Protein AF-0000000084352024 (afdb_homodimer)

InterPro domains:
  IPR000644 CBS domain [PF00571] (4-57)
  IPR000644 CBS domain [PS51371] (7-67)
  IPR045865 ACT-like domain [SSF55021] (137-200)
  IPR046342 CBS domain superfamily [G3DSA:3.10.580.10] (1-139)
  IPR046342 CBS domain superfamily [SSF54631] (1-126)

Secondary structure (DSSP, 8-state):
-BGGGG-EEGGGS--B-TT-BHHHHHHHHHHHT-SEEEEEETTEEEEEEEHHHHHHHHHHH-S-HHHHHHH-BHHHH-B-TT-EEETTSBTTHHHHHHTT-SEEEEE-GGGBEEEEEEHHHHHHHHHHHTTTTS--EEEEEEEES-TTHHHHHHHHHHHTT--EEEEEEE--SSSSEEEEEEEE---TTHHHHHHHHHHTTEEEEEEEE-/-BGGGG-EEGGGS--B-TT-BHHHHHHHHHHHT-SEEEEEETTEEEEEEEHHHHHHHHHHH-S-HHHHHHH-BHHHH-B-TT-EEETTSBTTHHHHHHTT-SEEEEE-GGGBEEEEEEHHHHHHHHHHHTTTTS--EEEEEEEES-TTHHHHHHHHHHHTT--EEEEEEE--SSSSEEEEEEEE---TTHHHHHHHHHHTTEEEEEEEE-

Foldseek 3Di:
DFPLVQFDWPVNFDEAEQAAFQLVVLVVCVVVVHFKHFYDDPQATQAIDGPVQLVVCVVVVPDDPVCRRGVDGCNNRGDHSVQEDERGDHPCVCVVVCVPDFKGFYADPPRRTTGIGGVVSVVVVVCQQQLVVDWFKKWKKKAFPDPCPVVLLVVLCVVQVWAWSHKDWDDDPPDRIIMIITTTHDDPCVVVSQVSCVVSRMGIDDMDGD/DFPLVQFDWPVNFDEAEQAAFQLVVLVVCVVVVHFKHFYDDPQATQAIDGPVQLVVVVVVVPDDPVCRRGVDGCNNRGDHSVQEDERGDHPCVNVVVCVPDFKGFYADPPRRTTGIGGPVSVVVVVCQQLLVVDWFKKWKKKAFPDPCPVVLLVVLCVVQVWAWSHKDWDDDPPDRIIMIITTTHDDPCVVVSQVSCVVSRMGIDDMDGD

Structure (mmCIF, N/CA/C/O backbone):
data_AF-0000000084352024-model_v1
#
loop_
_entity.id
_entity.type
_entity.pdbx_description
1 polymer 'CBS domain-containing protein'
#
loop_
_atom_site.group_PDB
_atom_site.id
_atom_site.type_symbol
_atom_site.label_atom_id
_atom_site.label_alt_id
_atom_site.label_comp_id
_atom_site.label_asym_id
_atom_site.label_entity_id
_atom_site.label_seq_id
_atom_site.pdbx_PDB_ins_code
_atom_site.Cartn_x
_atom_site.Cartn_y
_atom_site.Cartn_z
_atom_site.occupancy
_atom_site.B_iso_or_equiv
_atom_site.auth_seq_id
_atom_site.auth_comp_id
_atom_site.auth_asym_id
_atom_site.auth_atom_id
_atom_site.pdbx_PDB_model_num
ATOM 1 N N . MET A 1 1 ? 11.094 11.766 5.191 1 63.12 1 MET A N 1
ATOM 2 C CA . MET A 1 1 ? 11.523 10.398 5.488 1 63.12 1 MET A CA 1
ATOM 3 C C . MET A 1 1 ? 12.164 9.758 4.266 1 63.12 1 MET A C 1
ATOM 5 O O . MET A 1 1 ? 11.805 10.07 3.129 1 63.12 1 MET A O 1
ATOM 9 N N . PHE A 1 2 ? 13.344 9.18 4.609 1 72.75 2 PHE A N 1
ATOM 10 C CA . PHE A 1 2 ? 14.109 8.539 3.543 1 72.75 2 PHE A CA 1
ATOM 11 C C . PHE A 1 2 ? 13.82 7.043 3.492 1 72.75 2 PHE A C 1
ATOM 13 O O . PHE A 1 2 ? 13.32 6.469 4.465 1 72.75 2 PHE A O 1
ATOM 20 N N . VAL A 1 3 ? 13.953 6.469 2.342 1 80 3 VAL A N 1
ATOM 21 C CA . VAL A 1 3 ? 13.852 5.027 2.139 1 80 3 VAL A CA 1
ATOM 22 C C . VAL A 1 3 ? 14.672 4.293 3.199 1 80 3 VAL A C 1
ATOM 24 O O . VAL A 1 3 ? 14.258 3.242 3.695 1 80 3 VAL A O 1
ATOM 27 N N . LYS A 1 4 ? 15.664 4.957 3.588 1 80.81 4 LYS A N 1
ATOM 28 C CA . LYS A 1 4 ? 16.594 4.363 4.547 1 80.81 4 LYS A CA 1
ATOM 29 C C . LYS A 1 4 ? 15.906 4.125 5.891 1 80.81 4 LYS A C 1
ATOM 31 O O . LYS A 1 4 ? 16.281 3.203 6.625 1 80.81 4 LYS A O 1
ATOM 36 N N . SER A 1 5 ? 14.906 4.879 6.191 1 79.19 5 SER A N 1
ATOM 37 C CA . SER A 1 5 ? 14.242 4.793 7.488 1 79.19 5 SER A CA 1
ATOM 38 C C . SER A 1 5 ? 13.438 3.502 7.613 1 79.19 5 SER A C 1
ATOM 40 O O . SER A 1 5 ? 13.156 3.045 8.719 1 79.19 5 SER A O 1
ATOM 42 N N . ILE A 1 6 ? 13.117 2.842 6.516 1 85.12 6 ILE A N 1
ATOM 43 C CA . ILE A 1 6 ? 12.328 1.614 6.559 1 85.12 6 ILE A CA 1
ATOM 44 C C . ILE A 1 6 ? 13.094 0.49 5.863 1 85.12 6 ILE A C 1
ATOM 46 O O . ILE A 1 6 ? 12.508 -0.532 5.496 1 85.12 6 ILE A O 1
ATOM 50 N N . LEU A 1 7 ? 14.344 0.692 5.699 1 91.56 7 LEU A N 1
ATOM 51 C CA . LEU A 1 7 ? 15.203 -0.259 5 1 91.56 7 LEU A CA 1
ATOM 52 C C . LEU A 1 7 ? 15.453 -1.496 5.855 1 91.56 7 LEU A C 1
ATOM 54 O O . LEU A 1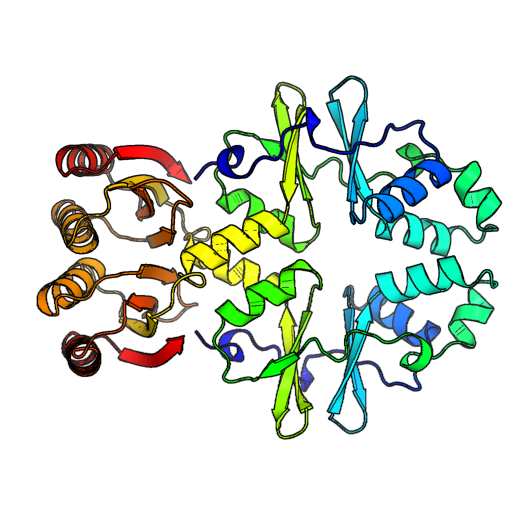 7 ? 15.844 -1.382 7.016 1 91.56 7 LEU A O 1
ATOM 58 N N . LYS A 1 8 ? 15.141 -2.641 5.316 1 95.44 8 LYS A N 1
ATOM 59 C CA . LYS A 1 8 ? 15.672 -3.9 5.832 1 95.44 8 LYS A CA 1
ATOM 60 C C . LYS A 1 8 ? 17.031 -4.219 5.219 1 95.44 8 LYS A C 1
ATOM 62 O O . LYS A 1 8 ? 17.125 -4.539 4.031 1 95.44 8 LYS A O 1
ATOM 67 N N . PRO A 1 9 ? 18 -4.172 6 1 96.69 9 PRO A N 1
ATOM 68 C CA . PRO A 1 9 ? 19.344 -4.293 5.438 1 96.69 9 PRO A CA 1
ATOM 69 C C . PRO A 1 9 ? 19.594 -5.66 4.809 1 96.69 9 PRO A C 1
ATOM 71 O O . PRO A 1 9 ? 18.922 -6.637 5.152 1 96.69 9 PRO A O 1
ATOM 74 N N . SER A 1 10 ? 20.578 -5.703 3.973 1 96.75 10 SER A N 1
ATOM 75 C CA . SER A 1 10 ? 20.875 -6.879 3.162 1 96.75 10 SER A CA 1
ATOM 76 C C . SER A 1 10 ? 21.125 -8.102 4.035 1 96.75 10 SER A C 1
ATOM 78 O O . SER A 1 10 ? 20.703 -9.211 3.695 1 96.75 10 SER A O 1
ATOM 80 N N . TYR A 1 11 ? 21.75 -7.953 5.172 1 95.5 11 TYR A N 1
ATOM 81 C CA . TYR A 1 11 ? 22.125 -9.094 6 1 95.5 11 TYR A CA 1
ATOM 82 C C . TYR A 1 11 ? 20.906 -9.703 6.676 1 95.5 11 TYR A C 1
ATOM 84 O O . TYR A 1 11 ? 20.984 -10.805 7.223 1 95.5 11 TYR A O 1
ATOM 92 N N . GLN A 1 12 ? 19.734 -9.031 6.602 1 95.81 12 GLN A N 1
ATOM 93 C CA . GLN A 1 12 ? 18.5 -9.547 7.172 1 95.81 12 GLN A CA 1
ATOM 94 C C . GLN A 1 12 ? 17.578 -10.094 6.078 1 95.81 12 GLN A C 1
ATOM 96 O O . GLN A 1 12 ? 16.453 -10.508 6.359 1 95.81 12 GLN A O 1
ATOM 101 N N . CYS A 1 13 ? 18.094 -10.047 4.906 1 97.44 13 CYS A N 1
ATOM 102 C CA . CYS A 1 13 ? 17.266 -10.469 3.783 1 97.44 13 CYS A CA 1
ATOM 103 C C . CYS A 1 13 ? 17.609 -11.891 3.359 1 97.44 13 CYS A C 1
ATOM 105 O O . CYS A 1 13 ? 18.766 -12.297 3.402 1 97.44 13 CYS A O 1
ATOM 107 N N . ILE A 1 14 ? 16.609 -12.602 3.016 1 97.19 14 ILE A N 1
ATOM 108 C CA . ILE A 1 14 ? 16.812 -13.859 2.303 1 97.19 14 ILE A CA 1
ATOM 109 C C . ILE A 1 14 ? 16.938 -13.586 0.804 1 97.19 14 ILE A C 1
ATOM 111 O O . ILE A 1 14 ? 16.062 -12.945 0.212 1 97.19 14 ILE A O 1
ATOM 115 N N . ILE A 1 15 ? 18.016 -14.047 0.222 1 98 15 ILE A N 1
ATOM 116 C CA . ILE A 1 15 ? 18.25 -13.75 -1.187 1 98 15 ILE A CA 1
ATOM 117 C C . ILE A 1 15 ? 18.359 -15.047 -1.978 1 98 15 ILE A C 1
ATOM 119 O O . ILE A 1 15 ? 18.625 -16.109 -1.407 1 98 15 ILE A O 1
ATOM 123 N N . ALA A 1 16 ? 18.125 -15.016 -3.277 1 98.19 16 ALA A N 1
ATOM 124 C CA . ALA A 1 16 ? 18.375 -16.109 -4.211 1 98.19 16 ALA A CA 1
ATOM 125 C C . ALA A 1 16 ? 19.562 -15.797 -5.121 1 98.19 16 ALA A C 1
ATOM 127 O O . ALA A 1 16 ? 19.891 -14.633 -5.34 1 98.19 16 ALA A O 1
ATOM 128 N N . LYS A 1 17 ? 20.219 -16.875 -5.602 1 98.12 17 LYS A N 1
ATOM 129 C CA . LYS A 1 17 ? 21.234 -16.766 -6.645 1 98.12 17 LYS A CA 1
ATOM 130 C C . LYS A 1 17 ? 20.703 -17.266 -7.984 1 98.12 17 LYS A C 1
ATOM 132 O O . LYS A 1 17 ? 19.797 -18.094 -8.023 1 98.12 17 LYS A O 1
ATOM 137 N N . GLU A 1 18 ? 21.281 -16.734 -9.008 1 97.25 18 GLU A N 1
ATOM 138 C CA . GLU A 1 18 ? 20.828 -17.109 -10.344 1 97.25 18 GLU A CA 1
ATOM 139 C C . GLU A 1 18 ? 20.938 -18.609 -10.57 1 97.25 18 GLU A C 1
ATOM 141 O O . GLU A 1 18 ? 20.109 -19.188 -11.289 1 97.25 18 GLU A O 1
ATOM 146 N N . LYS A 1 19 ? 21.828 -19.25 -9.93 1 97.5 19 LYS A N 1
ATOM 147 C CA . LYS A 1 19 ? 22.109 -20.672 -10.188 1 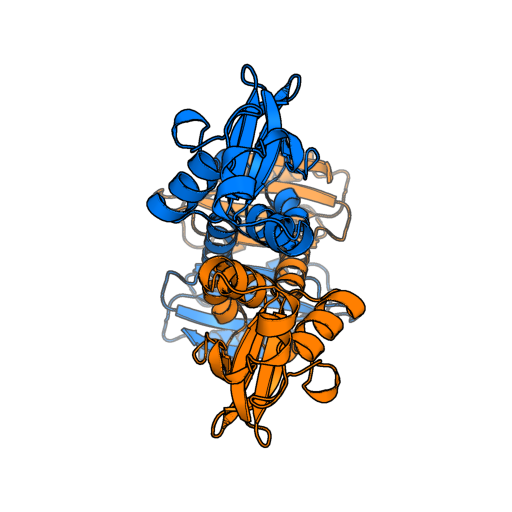97.5 19 LYS A CA 1
ATOM 148 C C . LYS A 1 19 ? 21.328 -21.562 -9.234 1 97.5 19 LYS A C 1
ATOM 150 O O . LYS A 1 19 ? 21.375 -22.797 -9.344 1 97.5 19 LYS A O 1
ATOM 155 N N . ASP A 1 20 ? 20.609 -20.969 -8.312 1 97.88 20 ASP A N 1
ATOM 156 C CA . ASP A 1 20 ? 19.75 -21.766 -7.438 1 97.88 20 ASP A CA 1
ATOM 157 C C . ASP A 1 20 ? 18.641 -22.453 -8.234 1 97.88 20 ASP A C 1
ATOM 159 O O . ASP A 1 20 ? 18.141 -21.891 -9.211 1 97.88 20 ASP A O 1
ATOM 163 N N . THR A 1 21 ? 18.25 -23.641 -7.797 1 98 21 THR A N 1
ATOM 164 C CA . THR A 1 21 ? 17.109 -24.312 -8.406 1 98 21 THR A CA 1
ATOM 165 C C . THR A 1 21 ? 15.789 -23.75 -7.879 1 98 21 THR A C 1
ATOM 167 O O . THR A 1 21 ? 15.75 -23.188 -6.781 1 98 21 THR A O 1
ATOM 170 N N . LEU A 1 22 ? 14.742 -23.938 -8.648 1 98.06 22 LEU A N 1
ATOM 171 C CA . LEU A 1 22 ? 13.43 -23.5 -8.188 1 98.06 22 LEU A CA 1
ATOM 172 C C . LEU A 1 22 ? 12.953 -24.344 -7.016 1 98.06 22 LEU A C 1
ATOM 174 O O . LEU A 1 22 ? 12.211 -23.875 -6.156 1 98.06 22 LEU A O 1
ATOM 178 N N . LYS A 1 23 ? 13.469 -25.562 -6.961 1 97.56 23 LYS A N 1
ATOM 179 C CA . LYS A 1 23 ? 13.133 -26.438 -5.836 1 97.56 23 LYS A CA 1
ATOM 180 C C . LYS A 1 23 ? 13.625 -25.844 -4.52 1 97.56 23 LYS A C 1
ATOM 182 O O . LYS A 1 23 ? 12.859 -25.719 -3.564 1 97.56 23 LYS A O 1
ATOM 187 N N . ALA A 1 24 ? 14.852 -25.484 -4.539 1 97.44 24 ALA A N 1
ATOM 188 C CA . ALA A 1 24 ? 15.422 -24.875 -3.336 1 97.44 24 ALA A CA 1
ATOM 189 C C . ALA A 1 24 ? 14.758 -23.547 -3.014 1 97.44 24 ALA A C 1
ATOM 191 O O . ALA A 1 24 ? 14.492 -23.25 -1.849 1 97.44 24 ALA A O 1
ATOM 192 N N . THR A 1 25 ? 14.484 -22.812 -3.998 1 97.88 25 THR A N 1
ATOM 193 C CA . THR A 1 25 ? 13.961 -21.453 -3.854 1 97.88 25 THR A CA 1
ATOM 194 C C . THR A 1 25 ? 12.531 -21.484 -3.309 1 97.88 25 THR A C 1
ATOM 196 O O . THR A 1 25 ? 12.211 -20.781 -2.355 1 97.88 25 THR A O 1
ATOM 199 N N . ILE A 1 26 ? 11.688 -22.312 -3.836 1 96.88 26 ILE A N 1
ATOM 200 C CA . ILE A 1 26 ? 10.297 -22.375 -3.398 1 96.88 26 ILE A CA 1
ATOM 201 C C . ILE A 1 26 ? 10.234 -22.906 -1.967 1 96.88 26 ILE A C 1
ATOM 203 O O . ILE A 1 26 ? 9.383 -22.484 -1.181 1 96.88 26 ILE A O 1
ATOM 207 N N . ASN A 1 27 ? 11.102 -23.812 -1.643 1 96.75 27 ASN A N 1
ATOM 208 C CA . ASN A 1 27 ? 11.172 -24.328 -0.274 1 96.75 27 ASN A CA 1
ATOM 209 C C . ASN A 1 27 ? 11.531 -23.219 0.711 1 96.75 27 ASN A C 1
ATOM 211 O O . ASN A 1 27 ? 10.953 -23.125 1.798 1 96.75 27 ASN A O 1
ATOM 215 N N . GLN A 1 28 ? 12.383 -22.359 0.334 1 97.06 28 GLN A N 1
ATOM 216 C CA . GLN A 1 28 ? 12.781 -21.234 1.178 1 97.06 28 GLN A CA 1
ATOM 217 C C . GLN A 1 28 ? 11.633 -20.25 1.351 1 97.06 28 GLN A C 1
ATOM 219 O O . GLN A 1 28 ? 11.352 -19.797 2.465 1 97.06 28 GLN A O 1
ATOM 224 N N . LEU A 1 29 ? 10.984 -19.922 0.281 1 96.81 29 LEU A N 1
ATOM 225 C CA . LEU A 1 29 ? 9.875 -18.984 0.313 1 96.81 29 LEU A CA 1
ATOM 226 C C . LEU A 1 29 ? 8.75 -19.5 1.205 1 96.81 29 LEU A C 1
ATOM 228 O O . LEU A 1 29 ? 8.156 -18.734 1.976 1 96.81 29 LEU A O 1
ATOM 232 N N . GLU A 1 30 ? 8.516 -20.797 1.14 1 93.94 30 GLU A N 1
ATOM 233 C CA . GLU A 1 30 ? 7.453 -21.406 1.928 1 93.94 30 GLU A CA 1
ATOM 234 C C . GLU A 1 30 ? 7.848 -21.516 3.398 1 93.94 30 GLU A C 1
ATOM 236 O O . GLU A 1 30 ? 7.062 -21.156 4.281 1 93.94 30 GLU A O 1
ATOM 241 N N . THR A 1 31 ? 9.039 -21.938 3.666 1 95.69 31 THR A N 1
ATOM 242 C CA . THR A 1 31 ? 9.516 -22.141 5.031 1 95.69 31 THR A CA 1
ATOM 243 C C . THR A 1 31 ? 9.617 -20.812 5.777 1 95.69 31 THR A C 1
ATOM 245 O O . THR A 1 31 ? 9.258 -20.734 6.953 1 95.69 31 THR A O 1
ATOM 248 N N . LYS A 1 32 ? 10.07 -19.734 5.121 1 95.06 32 LYS A N 1
ATOM 249 C CA . LYS A 1 32 ? 10.266 -18.422 5.746 1 95.06 32 LYS A CA 1
ATOM 250 C C . LYS A 1 32 ? 8.992 -17.578 5.66 1 95.06 32 LYS A C 1
ATOM 252 O O . LYS A 1 32 ? 8.922 -16.5 6.234 1 95.06 32 LYS A O 1
ATOM 257 N N . ASP A 1 33 ? 8.031 -18.094 4.957 1 93.62 33 ASP A N 1
ATOM 258 C CA . ASP A 1 33 ? 6.73 -17.453 4.781 1 93.62 33 ASP A CA 1
ATOM 259 C C . ASP A 1 33 ? 6.879 -16.047 4.199 1 93.62 33 ASP A C 1
ATOM 261 O O . ASP A 1 33 ? 6.348 -15.086 4.75 1 93.62 33 ASP A O 1
ATOM 265 N N . ILE A 1 34 ? 7.652 -15.977 3.105 1 94.19 34 ILE A N 1
ATOM 266 C CA . ILE A 1 34 ? 7.781 -14.727 2.369 1 94.19 34 ILE A CA 1
ATOM 267 C C . ILE A 1 34 ? 7.266 -14.906 0.944 1 94.19 34 ILE A C 1
ATOM 269 O O . ILE A 1 34 ? 7.305 -16.016 0.4 1 94.19 34 ILE A O 1
ATOM 273 N N . GLU A 1 35 ? 6.828 -13.82 0.339 1 93.38 35 GLU A N 1
ATOM 274 C CA . GLU A 1 35 ? 6.199 -13.883 -0.977 1 93.38 35 GLU A CA 1
ATOM 275 C C . GLU A 1 35 ? 7.234 -13.758 -2.092 1 93.38 35 GLU A C 1
ATOM 277 O O . GLU A 1 35 ? 7.047 -14.305 -3.18 1 93.38 35 GLU A O 1
ATOM 282 N N . ALA A 1 36 ? 8.281 -13 -1.816 1 95.88 36 ALA A N 1
ATOM 283 C CA . ALA A 1 36 ? 9.289 -12.711 -2.836 1 95.88 36 ALA A CA 1
ATOM 284 C C . ALA A 1 36 ? 10.656 -12.477 -2.203 1 95.88 36 ALA A C 1
ATOM 286 O O . ALA A 1 36 ? 10.758 -12.203 -1.004 1 95.88 36 ALA A O 1
ATOM 287 N N . MET A 1 37 ? 11.672 -12.648 -3.027 1 97.56 37 MET A N 1
ATOM 288 C CA . MET A 1 37 ? 13.039 -12.375 -2.584 1 97.56 37 MET A CA 1
ATOM 289 C C . MET A 1 37 ? 13.883 -11.828 -3.73 1 97.56 37 MET A C 1
ATOM 291 O O . MET A 1 37 ? 13.602 -12.102 -4.898 1 97.56 37 MET A O 1
ATOM 295 N N . PRO A 1 38 ? 14.82 -10.961 -3.361 1 98.44 38 PRO A N 1
ATOM 296 C CA . PRO A 1 38 ? 15.711 -10.445 -4.402 1 98.44 38 PRO A CA 1
ATOM 297 C C . PRO A 1 38 ? 16.688 -11.5 -4.914 1 98.44 38 PRO A C 1
ATOM 299 O O . PRO A 1 38 ? 17.062 -12.414 -4.172 1 98.44 38 PRO A O 1
ATOM 302 N N . VAL A 1 39 ? 17.031 -11.383 -6.191 1 98.69 39 VAL A N 1
ATOM 303 C CA . VAL A 1 39 ? 18.109 -12.172 -6.785 1 98.69 39 VAL A CA 1
ATOM 304 C C . VAL A 1 39 ? 19.391 -11.352 -6.801 1 98.69 39 VAL A C 1
ATOM 306 O O . VAL A 1 39 ? 19.438 -10.266 -7.379 1 98.69 39 VAL A O 1
ATOM 309 N N . VAL A 1 40 ? 20.422 -11.852 -6.145 1 98.44 40 VAL A N 1
ATOM 310 C CA . VAL A 1 40 ? 21.672 -11.125 -5.977 1 98.44 40 VAL A CA 1
ATOM 311 C C . VAL A 1 40 ? 22.844 -12 -6.418 1 98.44 40 VAL A C 1
ATOM 313 O O . VAL A 1 40 ? 22.906 -13.18 -6.07 1 98.44 40 VAL A O 1
ATOM 316 N N . GLU A 1 41 ? 23.703 -11.438 -7.242 1 97 41 GLU A N 1
ATOM 317 C CA . GLU A 1 41 ? 24.922 -12.109 -7.691 1 97 41 GLU A CA 1
ATOM 318 C C . GLU A 1 41 ? 26.156 -11.25 -7.414 1 97 41 GLU A C 1
ATOM 320 O O . GLU A 1 41 ? 26.234 -10.109 -7.875 1 97 41 GLU A O 1
ATOM 325 N N . ASN A 1 42 ? 27.094 -11.789 -6.727 1 96.12 42 ASN A N 1
ATOM 326 C CA . ASN A 1 42 ? 28.328 -11.078 -6.395 1 96.12 42 ASN A CA 1
ATOM 327 C C . ASN A 1 42 ? 28.047 -9.719 -5.77 1 96.12 42 ASN A C 1
ATOM 329 O O . ASN A 1 42 ? 28.641 -8.719 -6.156 1 96.12 42 ASN A O 1
ATOM 333 N N . GLY A 1 43 ? 26.922 -9.633 -4.941 1 96.94 43 GLY A N 1
ATOM 334 C CA . GLY A 1 43 ? 26.594 -8.438 -4.184 1 96.94 43 GLY A CA 1
ATOM 335 C C . GLY A 1 43 ? 25.75 -7.449 -4.961 1 96.94 43 GLY A C 1
ATOM 336 O O . GLY A 1 43 ? 25.359 -6.406 -4.434 1 96.94 43 GLY A O 1
ATOM 337 N N . ASN A 1 44 ? 25.438 -7.836 -6.203 1 97.75 44 ASN A N 1
ATOM 338 C CA . ASN A 1 44 ? 24.672 -6.914 -7.047 1 97.75 44 ASN A CA 1
ATOM 339 C C . ASN A 1 44 ? 23.266 -7.418 -7.305 1 97.75 44 ASN A C 1
ATOM 341 O O . ASN A 1 44 ? 23.047 -8.617 -7.508 1 97.75 44 ASN A O 1
ATOM 345 N N . PHE A 1 45 ? 22.359 -6.508 -7.277 1 98.44 45 PHE A N 1
ATOM 346 C CA . PHE A 1 45 ? 20.969 -6.82 -7.547 1 98.44 45 PHE A CA 1
ATOM 347 C C . PHE A 1 45 ? 20.766 -7.203 -9.008 1 98.44 45 PHE A C 1
ATOM 349 O O . PHE A 1 45 ? 21.188 -6.477 -9.906 1 98.44 45 PHE A O 1
ATOM 356 N N . LYS A 1 46 ? 20.047 -8.328 -9.227 1 97.88 46 LYS A N 1
ATOM 357 C CA . LYS A 1 46 ? 19.859 -8.82 -10.586 1 97.88 46 LYS A CA 1
ATOM 358 C C . LYS A 1 46 ? 18.375 -8.891 -10.938 1 97.88 46 LYS A C 1
ATOM 360 O O . LYS A 1 46 ? 18.016 -9 -12.117 1 97.88 46 LYS A O 1
ATOM 365 N N . GLY A 1 47 ? 17.516 -8.883 -9.906 1 97.62 47 GLY A N 1
ATOM 366 C CA . GLY A 1 47 ? 16.078 -8.992 -10.133 1 97.62 47 GLY A CA 1
ATOM 367 C C . GLY A 1 47 ? 15.336 -9.555 -8.938 1 97.62 47 GLY A C 1
ATOM 368 O O . GLY A 1 47 ? 15.828 -9.492 -7.805 1 97.62 47 GLY A O 1
ATOM 369 N N . MET A 1 48 ? 14.109 -9.992 -9.211 1 97.75 48 MET A N 1
ATOM 370 C CA . MET A 1 48 ? 13.25 -10.539 -8.172 1 97.75 48 MET A CA 1
ATOM 371 C C . MET A 1 48 ? 12.719 -11.914 -8.578 1 97.75 48 MET A C 1
ATOM 373 O O . MET A 1 48 ? 12.664 -12.234 -9.766 1 97.75 48 MET A O 1
ATOM 377 N N . ILE A 1 49 ? 12.391 -12.68 -7.598 1 97.62 49 ILE A N 1
ATOM 378 C CA . ILE A 1 49 ? 11.648 -13.914 -7.809 1 97.62 49 ILE A CA 1
ATOM 379 C C . ILE A 1 49 ? 10.602 -14.086 -6.707 1 97.62 49 ILE A C 1
ATOM 381 O O . ILE A 1 49 ? 10.891 -13.859 -5.531 1 97.62 49 ILE A O 1
ATOM 385 N N . SER A 1 50 ? 9.391 -14.422 -7.078 1 95.69 50 SER A N 1
ATOM 386 C CA . SER A 1 50 ? 8.297 -14.586 -6.129 1 95.69 50 SER A CA 1
ATOM 387 C C . SER A 1 50 ? 7.664 -15.977 -6.25 1 95.69 50 SER A C 1
ATOM 389 O O . SER A 1 50 ? 7.934 -16.703 -7.207 1 95.69 50 SER A O 1
ATOM 391 N N . LYS A 1 51 ? 6.895 -16.328 -5.238 1 95.25 51 LYS A N 1
ATOM 392 C CA . LYS A 1 51 ? 6.102 -17.562 -5.332 1 95.25 51 LYS A CA 1
ATOM 393 C C . LYS A 1 51 ? 5.219 -17.547 -6.574 1 95.25 51 LYS A C 1
ATOM 395 O O . LYS A 1 51 ? 5.16 -18.531 -7.309 1 95.25 51 LYS A O 1
ATOM 400 N N . GLN A 1 52 ? 4.645 -16.453 -6.812 1 92.94 52 GLN A N 1
ATOM 401 C CA . GLN A 1 52 ? 3.773 -16.344 -7.977 1 92.94 52 GLN A CA 1
ATOM 402 C C . GLN A 1 52 ? 4.551 -16.578 -9.266 1 92.94 52 GLN A C 1
ATOM 404 O O . GLN A 1 52 ? 4.043 -17.234 -10.188 1 92.94 52 GLN A O 1
ATOM 409 N N . ASP A 1 53 ? 5.691 -16.016 -9.328 1 95 53 ASP A N 1
ATOM 410 C CA . ASP A 1 53 ? 6.531 -16.25 -10.5 1 95 53 ASP A CA 1
ATOM 411 C C . ASP A 1 53 ? 6.746 -17.734 -10.742 1 95 53 ASP A C 1
ATOM 413 O O . ASP A 1 53 ? 6.637 -18.203 -11.875 1 95 53 ASP A O 1
ATOM 417 N N . ILE A 1 54 ? 7.031 -18.438 -9.719 1 96.5 54 ILE A N 1
ATOM 418 C CA . ILE A 1 54 ? 7.34 -19.859 -9.805 1 96.5 54 ILE A CA 1
ATOM 419 C C . ILE A 1 54 ? 6.082 -20.641 -10.188 1 96.5 54 ILE A C 1
ATOM 421 O O . ILE A 1 54 ? 6.113 -21.453 -11.102 1 96.5 54 ILE A O 1
ATOM 425 N N . TYR A 1 55 ? 5.004 -20.328 -9.516 1 95.5 55 TYR A N 1
ATOM 426 C CA . TYR A 1 55 ? 3.748 -21 -9.812 1 95.5 55 TYR A CA 1
ATOM 427 C C . TYR A 1 55 ? 3.318 -20.75 -11.25 1 95.5 55 TYR A C 1
ATOM 429 O O . TYR A 1 55 ? 2.869 -21.672 -11.938 1 95.5 55 TYR A O 1
ATOM 437 N N . GLN A 1 56 ? 3.422 -19.578 -11.672 1 94.62 56 GLN A N 1
ATOM 438 C CA . GLN A 1 56 ? 3.033 -19.219 -13.031 1 94.62 56 GLN A CA 1
ATOM 439 C C . GLN A 1 56 ? 3.912 -19.938 -14.062 1 94.62 56 GLN A C 1
ATOM 441 O O . GLN A 1 56 ? 3.414 -20.438 -15.07 1 94.62 56 GLN A O 1
ATOM 446 N N . ALA A 1 57 ? 5.168 -19.906 -13.805 1 95.31 57 ALA A N 1
ATOM 447 C CA . ALA A 1 57 ? 6.086 -20.578 -14.711 1 95.31 57 ALA A CA 1
ATOM 448 C C . ALA A 1 57 ? 5.762 -22.078 -14.805 1 95.31 57 ALA A C 1
ATOM 450 O O . ALA A 1 57 ? 5.789 -22.656 -15.898 1 95.31 57 ALA A O 1
ATOM 451 N N . TYR A 1 58 ? 5.5 -22.672 -13.68 1 95.62 58 TYR A N 1
ATOM 452 C CA . TYR A 1 58 ? 5.098 -24.078 -13.672 1 95.62 58 TYR A CA 1
ATOM 453 C C . TYR A 1 58 ? 3.82 -24.281 -14.484 1 95.62 58 TYR A C 1
ATOM 455 O O . TYR A 1 58 ? 3.74 -25.188 -15.312 1 95.62 58 TYR A O 1
ATOM 463 N N . PHE A 1 59 ? 2.893 -23.422 -14.242 1 94.31 59 PHE A N 1
ATOM 464 C CA . PHE A 1 59 ? 1.603 -23.469 -14.922 1 94.31 59 PHE A CA 1
ATOM 465 C C . PHE A 1 59 ? 1.786 -23.438 -16.438 1 94.31 59 PHE A C 1
ATOM 467 O O . PHE A 1 59 ? 1.078 -24.125 -17.172 1 94.31 59 PHE A O 1
ATOM 474 N N . GLN A 1 60 ? 2.762 -22.719 -16.906 1 92.25 60 GLN A N 1
ATOM 475 C CA . GLN A 1 60 ? 2.984 -22.516 -18.328 1 92.25 60 GLN A CA 1
ATOM 476 C C . GLN A 1 60 ? 3.883 -23.609 -18.906 1 92.25 60 GLN A C 1
ATOM 478 O O . GLN A 1 60 ? 3.924 -23.797 -20.125 1 92.25 60 GLN A O 1
ATOM 483 N N . SER A 1 61 ? 4.641 -24.312 -18.141 1 91.31 61 SER A N 1
ATOM 484 C CA . SER A 1 61 ? 5.672 -25.234 -18.594 1 91.31 61 SER A CA 1
ATOM 485 C C . SER A 1 61 ? 5.059 -26.516 -19.156 1 91.31 61 SER A C 1
ATOM 487 O O . SER A 1 61 ? 5.559 -27.078 -20.141 1 91.31 61 SER A O 1
ATOM 489 N N . GLY A 1 62 ? 4.043 -27 -18.5 1 84.75 62 GLY A N 1
ATOM 490 C CA . GLY A 1 62 ? 3.451 -28.266 -18.891 1 84.75 62 GLY A CA 1
ATOM 491 C C . GLY A 1 62 ? 4.27 -29.469 -18.438 1 84.75 62 GLY A C 1
ATOM 492 O O . GLY A 1 62 ? 3.973 -30.594 -18.812 1 84.75 62 GLY A O 1
ATOM 493 N N . GLN A 1 63 ? 5.277 -29.266 -17.719 1 89.31 63 GLN A N 1
ATOM 494 C CA . GLN A 1 63 ? 6.152 -30.312 -17.219 1 89.31 63 GLN A CA 1
ATOM 495 C C . GLN A 1 63 ? 5.633 -30.875 -15.906 1 89.31 63 GLN A C 1
ATOM 497 O O . GLN A 1 63 ? 4.848 -30.234 -15.211 1 89.31 63 GLN A O 1
ATOM 502 N N . PRO A 1 64 ? 6.137 -32.188 -15.664 1 91.44 64 PRO A N 1
ATOM 503 C CA . PRO A 1 64 ? 5.898 -32.625 -14.297 1 91.44 64 PRO A CA 1
ATOM 504 C C . PRO A 1 64 ? 6.574 -31.75 -13.258 1 91.44 64 PRO A C 1
ATOM 506 O O . PRO A 1 64 ? 7.684 -31.25 -13.484 1 91.44 64 PRO A O 1
ATOM 509 N N . ARG A 1 65 ? 5.969 -31.578 -12.18 1 93.44 65 ARG A N 1
ATOM 510 C CA . ARG A 1 65 ? 6.348 -30.609 -11.148 1 93.44 65 ARG A CA 1
ATOM 511 C C . ARG A 1 65 ? 7.793 -30.828 -10.703 1 93.44 65 ARG A C 1
ATOM 513 O O . ARG A 1 65 ? 8.586 -29.891 -10.695 1 93.44 65 ARG A O 1
ATOM 520 N N . ASP A 1 66 ? 8.141 -32.062 -10.328 1 93.38 66 ASP A N 1
ATOM 521 C CA . ASP A 1 66 ? 9.469 -32.344 -9.789 1 93.38 66 ASP A CA 1
ATOM 522 C C . ASP A 1 66 ? 10.555 -32.094 -10.836 1 93.38 66 ASP A C 1
ATOM 524 O O . ASP A 1 66 ? 11.633 -31.594 -10.5 1 93.38 66 ASP A O 1
ATOM 528 N N . GLU A 1 67 ? 10.281 -32.469 -12.016 1 94.75 67 GLU A N 1
ATOM 529 C CA . GLU A 1 67 ? 11.227 -32.219 -13.094 1 94.75 67 GLU A CA 1
ATOM 530 C C . GLU A 1 67 ? 11.398 -30.719 -13.32 1 94.75 67 GLU A C 1
ATOM 532 O O . GLU A 1 67 ? 12.523 -30.234 -13.461 1 94.75 67 GLU A O 1
ATOM 537 N N . PHE A 1 68 ? 10.305 -30.016 -13.344 1 95.44 68 PHE A N 1
ATOM 538 C CA . PHE A 1 68 ? 10.328 -28.578 -13.539 1 95.44 68 PHE A CA 1
ATOM 539 C C . PHE A 1 68 ? 11.141 -27.891 -12.445 1 95.44 68 PHE A C 1
ATOM 541 O O . PHE A 1 68 ? 12.039 -27.094 -12.734 1 95.44 68 PHE A O 1
ATOM 548 N N . LEU A 1 69 ? 10.906 -28.266 -11.227 1 96.25 69 LEU A N 1
ATOM 549 C CA . LEU A 1 69 ? 11.531 -27.625 -10.07 1 96.25 69 LEU A CA 1
ATOM 550 C C . LEU A 1 69 ? 13.023 -27.922 -10.023 1 96.25 69 LEU A C 1
ATOM 552 O O . LEU A 1 69 ? 13.82 -27.062 -9.641 1 96.25 69 LEU A O 1
ATOM 556 N N . SER A 1 70 ? 13.406 -29.078 -10.414 1 95.88 70 SER A N 1
ATOM 557 C CA . SER A 1 70 ? 14.797 -29.5 -10.281 1 95.88 70 SER A CA 1
ATOM 558 C C . SER A 1 70 ? 15.625 -29.062 -11.484 1 95.88 70 SER A C 1
ATOM 560 O O . SER A 1 70 ? 16.828 -28.844 -11.367 1 95.88 70 SER A O 1
ATOM 562 N N . SER A 1 71 ? 14.984 -28.844 -12.586 1 96.25 71 SER A N 1
ATOM 563 C CA . SER A 1 71 ? 15.734 -28.578 -13.805 1 96.25 71 SER A CA 1
ATOM 564 C C . SER A 1 71 ? 15.758 -27.094 -14.125 1 96.25 71 SER A C 1
ATOM 566 O O . SER A 1 71 ? 16.547 -26.641 -14.961 1 96.25 71 SER A O 1
ATOM 568 N N . THR A 1 72 ? 14.891 -26.328 -13.586 1 97.5 72 THR A N 1
ATOM 569 C CA . THR A 1 72 ? 14.82 -24.891 -13.867 1 97.5 72 THR A CA 1
ATOM 570 C C . THR A 1 72 ? 15.57 -24.094 -12.805 1 97.5 72 THR A C 1
ATOM 572 O O . THR A 1 72 ? 15.461 -24.375 -11.609 1 97.5 72 THR A O 1
ATOM 575 N N . LEU A 1 73 ? 16.297 -23.094 -13.281 1 98 73 LEU A N 1
ATOM 576 C CA . LEU A 1 73 ? 17.062 -22.25 -12.375 1 98 73 LEU A CA 1
ATOM 577 C C . LEU A 1 73 ? 16.375 -20.906 -12.172 1 98 73 LEU A C 1
ATOM 579 O O . LEU A 1 73 ? 15.57 -20.484 -13 1 98 73 LEU A O 1
ATOM 583 N N . VAL A 1 74 ? 16.719 -20.234 -11.031 1 98.25 74 VAL A N 1
ATOM 584 C CA . VAL A 1 74 ? 16.188 -18.922 -10.703 1 98.25 74 VAL A CA 1
ATOM 585 C C . VAL A 1 74 ? 16.453 -17.953 -11.844 1 98.25 74 VAL A C 1
ATOM 587 O O . VAL A 1 74 ? 15.562 -17.203 -12.258 1 98.25 74 VAL A O 1
ATOM 590 N N . GLY A 1 75 ? 17.625 -17.984 -12.344 1 97 75 GLY A N 1
ATOM 591 C CA . GLY A 1 75 ? 18.016 -17.078 -13.406 1 97 75 GLY A CA 1
ATOM 592 C C . GLY A 1 75 ? 17.188 -17.234 -14.664 1 97 75 GLY A C 1
ATOM 593 O O . GLY A 1 75 ? 17.109 -16.328 -15.492 1 97 75 GLY A O 1
ATOM 594 N N . ASP A 1 76 ? 16.531 -18.391 -14.891 1 96.44 76 ASP A N 1
ATOM 595 C CA . ASP A 1 76 ? 15.727 -18.672 -16.078 1 96.44 76 ASP A CA 1
ATOM 596 C C . ASP A 1 76 ? 14.406 -17.906 -16.031 1 96.44 76 ASP A C 1
ATOM 598 O O . ASP A 1 76 ? 13.812 -17.641 -17.078 1 96.44 76 ASP A O 1
ATOM 602 N N . ILE A 1 77 ? 13.961 -17.562 -14.773 1 95.12 77 ILE A N 1
ATOM 603 C CA . ILE A 1 77 ? 12.609 -17 -14.75 1 95.12 77 ILE A CA 1
ATOM 604 C C . ILE A 1 77 ? 12.609 -15.688 -13.969 1 95.12 77 ILE A C 1
ATOM 606 O O . ILE A 1 77 ? 11.594 -14.992 -13.93 1 95.12 77 ILE A O 1
ATOM 610 N N . ALA A 1 78 ? 13.695 -15.422 -13.32 1 92.25 78 ALA A N 1
ATOM 611 C CA . ALA A 1 78 ? 13.766 -14.172 -12.57 1 92.25 78 ALA A CA 1
ATOM 612 C C . ALA A 1 78 ? 13.414 -12.984 -13.469 1 92.25 78 ALA A C 1
ATOM 614 O O . ALA A 1 78 ? 13.758 -12.961 -14.648 1 92.25 78 ALA A O 1
ATOM 615 N N . SER A 1 79 ? 12.695 -12.078 -12.812 1 89.44 79 SER A N 1
ATOM 616 C CA . SER A 1 79 ? 12.219 -10.906 -13.539 1 89.44 79 SER A CA 1
ATOM 617 C C . SER A 1 79 ? 12.344 -9.641 -12.695 1 89.44 79 SER A C 1
ATOM 619 O O . SER A 1 79 ? 13.016 -9.641 -11.656 1 89.44 79 SER A O 1
ATOM 621 N N . HIS A 1 80 ? 11.969 -8.516 -13.242 1 90.06 80 HIS A N 1
ATOM 622 C CA . HIS A 1 80 ? 11.828 -7.258 -12.516 1 90.06 80 HIS A CA 1
ATOM 623 C C . HIS A 1 80 ? 13.188 -6.695 -12.109 1 90.06 80 HIS A C 1
ATOM 625 O O . HIS A 1 80 ? 13.375 -6.289 -10.961 1 90.06 80 HIS A O 1
ATOM 631 N N . GLY A 1 81 ? 14.117 -6.816 -13.031 1 92.94 81 GLY A N 1
ATOM 632 C CA . GLY A 1 81 ? 15.422 -6.223 -12.789 1 92.94 81 GLY A CA 1
ATOM 633 C C . GLY A 1 81 ? 15.367 -4.719 -12.602 1 92.94 81 GLY A C 1
ATOM 634 O O . GLY A 1 81 ? 16.328 -4.109 -12.133 1 92.94 81 GLY A O 1
ATOM 635 N N . ASP A 1 82 ? 14.234 -4.129 -12.844 1 93.31 82 ASP A N 1
ATOM 636 C CA . ASP A 1 82 ? 14.062 -2.682 -12.75 1 93.31 82 ASP A CA 1
ATOM 637 C C . ASP A 1 82 ? 13.398 -2.289 -11.43 1 93.31 82 ASP A C 1
ATOM 639 O O . ASP A 1 82 ? 13.211 -1.102 -11.156 1 93.31 82 ASP A O 1
ATOM 643 N N . LEU A 1 83 ? 13.156 -3.248 -10.562 1 95.62 83 LEU A N 1
ATOM 644 C CA . LEU A 1 83 ? 12.484 -2.969 -9.305 1 95.62 83 LEU A CA 1
ATOM 645 C C . LEU A 1 83 ? 13.492 -2.654 -8.203 1 95.62 83 LEU A C 1
ATOM 647 O O . LEU A 1 83 ? 13.711 -3.473 -7.305 1 95.62 83 LEU A O 1
ATOM 651 N N . TYR A 1 84 ? 14.055 -1.445 -8.289 1 96.44 84 TYR A N 1
ATOM 652 C CA . TYR A 1 84 ? 14.977 -0.972 -7.266 1 96.44 84 TYR A CA 1
ATOM 653 C C . TYR A 1 84 ? 14.906 0.544 -7.125 1 96.44 84 TYR A C 1
ATOM 655 O O . TYR A 1 84 ? 14.359 1.229 -7.992 1 96.44 84 TYR A O 1
ATOM 663 N N . ILE A 1 85 ? 15.391 1.002 -6.023 1 95 85 ILE A N 1
ATOM 664 C CA . ILE A 1 85 ? 15.422 2.426 -5.711 1 95 85 ILE A CA 1
ATOM 665 C C . ILE A 1 85 ? 16.719 2.766 -4.977 1 95 85 ILE A C 1
ATOM 667 O O . ILE A 1 85 ? 17.297 1.913 -4.293 1 95 85 ILE A O 1
ATOM 671 N N . ASP A 1 86 ? 17.094 3.99 -5.188 1 93.62 86 ASP A N 1
ATOM 672 C CA . ASP A 1 86 ? 18.297 4.449 -4.492 1 93.62 86 ASP A CA 1
ATOM 673 C C . ASP A 1 86 ? 18.016 4.715 -3.018 1 93.62 86 ASP A C 1
ATOM 675 O O . ASP A 1 86 ? 16.922 5.18 -2.664 1 93.62 86 ASP A O 1
ATOM 679 N N . GLU A 1 87 ? 19.031 4.48 -2.158 1 88.75 87 GLU A N 1
ATOM 680 C CA . GLU A 1 87 ? 18.859 4.645 -0.719 1 88.75 87 GLU A CA 1
ATOM 681 C C . GLU A 1 87 ? 18.547 6.094 -0.362 1 88.75 87 GLU A C 1
ATOM 683 O O . GLU A 1 87 ? 17.953 6.371 0.683 1 88.75 87 GLU A O 1
ATOM 688 N N . GLN A 1 88 ? 18.844 7.043 -1.211 1 86.88 88 GLN A N 1
ATOM 689 C CA . GLN A 1 88 ? 18.688 8.461 -0.916 1 86.88 88 GLN A CA 1
ATOM 690 C C . GLN A 1 88 ? 17.359 8.984 -1.476 1 86.88 88 GLN A C 1
ATOM 692 O O . GLN A 1 88 ? 17.031 10.156 -1.288 1 86.88 88 GLN A O 1
ATOM 697 N N . ALA A 1 89 ? 16.688 8.094 -2.154 1 89.06 89 ALA A N 1
ATOM 698 C CA . ALA A 1 89 ? 15.398 8.516 -2.717 1 89.06 89 ALA A CA 1
ATOM 699 C C . ALA A 1 89 ? 14.406 8.852 -1.613 1 89.06 89 ALA A C 1
ATOM 701 O O . ALA A 1 89 ? 14.523 8.367 -0.486 1 89.06 89 ALA A O 1
ATOM 702 N N . VAL A 1 90 ? 13.484 9.766 -1.895 1 88.62 90 VAL A N 1
ATOM 703 C CA . VAL A 1 90 ? 12.414 10.078 -0.95 1 88.62 90 VAL A CA 1
ATOM 704 C C . VAL A 1 90 ? 11.469 8.891 -0.823 1 88.62 90 VAL A C 1
ATOM 706 O O . VAL A 1 90 ? 11.219 8.18 -1.801 1 88.62 9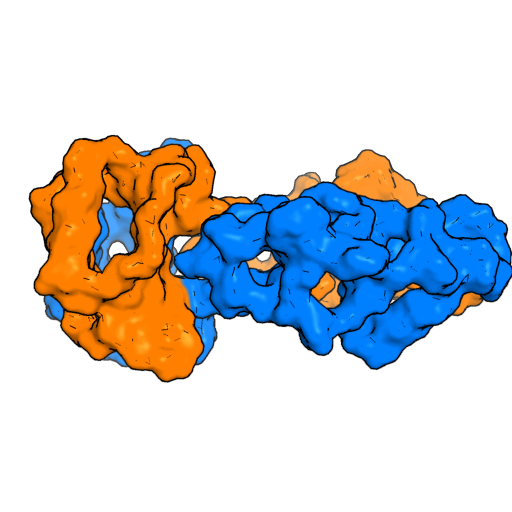0 VAL A O 1
ATOM 709 N N . PHE A 1 91 ? 10.93 8.789 0.277 1 86.75 91 PHE A N 1
ATOM 710 C CA . PHE A 1 91 ? 10.086 7.656 0.651 1 86.75 91 PHE A CA 1
ATOM 711 C C . PHE A 1 91 ? 8.93 7.5 -0.322 1 86.75 91 PHE A C 1
ATOM 713 O O . PHE A 1 91 ? 8.586 6.383 -0.719 1 86.75 91 PHE A O 1
ATOM 720 N N . GLU A 1 92 ? 8.289 8.578 -0.712 1 89.38 92 GLU A N 1
ATOM 721 C CA . GLU A 1 92 ? 7.055 8.547 -1.485 1 89.38 92 GLU A CA 1
ATOM 722 C C . GLU A 1 92 ? 7.289 7.969 -2.879 1 89.38 92 GLU A C 1
ATOM 724 O O . GLU A 1 92 ? 6.348 7.531 -3.543 1 89.38 92 GLU A O 1
ATOM 729 N N . LYS A 1 93 ? 8.555 7.895 -3.301 1 88.94 93 LYS A N 1
ATOM 730 C CA . LYS A 1 93 ? 8.867 7.309 -4.602 1 88.94 93 LYS A CA 1
ATOM 731 C C . LYS A 1 93 ? 8.602 5.809 -4.609 1 88.94 93 LYS A C 1
ATOM 733 O O . LYS A 1 93 ? 8.422 5.207 -5.672 1 88.94 93 LYS A O 1
ATOM 738 N N . THR A 1 94 ? 8.555 5.195 -3.432 1 91.31 94 THR A N 1
ATOM 739 C CA . THR A 1 94 ? 8.312 3.762 -3.34 1 91.31 94 THR A CA 1
ATOM 740 C C . THR A 1 94 ? 6.863 3.436 -3.697 1 91.31 94 THR A C 1
ATOM 742 O O . THR A 1 94 ? 6.559 2.322 -4.129 1 91.31 94 THR A O 1
ATOM 745 N N . LEU A 1 95 ? 5.945 4.406 -3.541 1 89.62 95 LEU A N 1
ATOM 746 C CA . LEU A 1 95 ? 4.508 4.184 -3.668 1 89.62 95 LEU A CA 1
ATOM 747 C C . LEU A 1 95 ? 4.156 3.695 -5.07 1 89.62 95 LEU A C 1
ATOM 749 O O . LEU A 1 95 ? 3.4 2.734 -5.223 1 89.62 95 LEU A O 1
ATOM 753 N N . THR A 1 96 ? 4.754 4.188 -6.039 1 85.5 96 THR A N 1
ATOM 754 C CA . THR A 1 96 ? 4.434 3.836 -7.418 1 85.5 96 THR A CA 1
ATOM 755 C C . THR A 1 96 ? 4.824 2.389 -7.711 1 85.5 96 THR A C 1
ATOM 757 O O . THR A 1 96 ? 4.121 1.688 -8.438 1 85.5 96 THR A O 1
ATOM 760 N N . THR A 1 97 ? 5.836 1.938 -7.07 1 85.75 97 THR A N 1
ATOM 761 C CA . THR A 1 97 ? 6.336 0.591 -7.32 1 85.75 97 THR A CA 1
ATOM 762 C C . THR A 1 97 ? 5.484 -0.447 -6.598 1 85.75 97 THR A C 1
ATOM 764 O O . THR A 1 97 ? 5.289 -1.557 -7.098 1 85.75 97 THR A O 1
ATOM 767 N N . PHE A 1 98 ? 4.922 -0.104 -5.469 1 89.31 98 PHE A N 1
ATOM 768 C CA . PHE A 1 98 ? 4.23 -1.057 -4.609 1 89.31 98 PHE A CA 1
ATOM 769 C C . PHE A 1 98 ? 2.836 -1.356 -5.145 1 89.31 98 PHE A C 1
ATOM 771 O O . PHE A 1 98 ? 2.154 -2.258 -4.652 1 89.31 98 PHE A O 1
ATOM 778 N N . LYS A 1 99 ? 2.518 -0.742 -6.215 1 82.69 99 LYS A N 1
ATOM 779 C CA . LYS A 1 99 ? 1.264 -1.071 -6.887 1 82.69 99 LYS A CA 1
ATOM 780 C C . LYS A 1 99 ? 1.317 -2.469 -7.496 1 82.69 99 LYS A C 1
ATOM 782 O O . LYS A 1 99 ? 0.31 -3.178 -7.527 1 82.69 99 LYS A O 1
ATOM 787 N N . GLY A 1 100 ? 2.494 -2.941 -7.836 1 81 100 GLY A N 1
ATOM 788 C CA . GLY A 1 100 ? 2.541 -4.184 -8.586 1 81 100 GLY A CA 1
ATOM 789 C C . GLY A 1 100 ? 3.352 -5.27 -7.902 1 81 100 GLY A C 1
ATOM 790 O O . GLY A 1 100 ? 3.191 -6.453 -8.195 1 81 100 GLY A O 1
ATOM 791 N N . TYR A 1 101 ? 4.188 -4.926 -7.039 1 89.44 101 TYR A N 1
ATOM 792 C CA . TYR A 1 101 ? 5.098 -5.898 -6.449 1 89.44 101 TYR A CA 1
ATOM 793 C C . TYR A 1 101 ? 5.309 -5.625 -4.965 1 89.44 101 TYR A C 1
ATOM 795 O O . TYR A 1 101 ? 5.379 -4.465 -4.547 1 89.44 101 TYR A O 1
ATOM 803 N N . PRO A 1 102 ? 5.543 -6.656 -4.129 1 91.56 102 PRO A N 1
ATOM 804 C CA . PRO A 1 102 ? 5.465 -6.484 -2.678 1 91.56 102 PRO A CA 1
ATOM 805 C C . PRO A 1 102 ? 6.766 -5.953 -2.076 1 91.56 102 PRO A C 1
ATOM 807 O O . PRO A 1 102 ? 6.777 -5.5 -0.93 1 91.56 102 PRO A O 1
ATOM 810 N N . ILE A 1 103 ? 7.891 -6.07 -2.771 1 95.25 103 ILE A N 1
ATOM 811 C CA . ILE A 1 103 ? 9.156 -5.605 -2.215 1 95.25 103 ILE A CA 1
ATOM 812 C C . ILE A 1 103 ? 9.93 -4.824 -3.273 1 95.25 103 ILE A C 1
ATOM 814 O O . ILE A 1 103 ? 9.711 -5.008 -4.473 1 95.25 103 ILE A O 1
ATOM 818 N N . LEU A 1 104 ? 10.742 -3.953 -2.824 1 96.56 104 LEU A N 1
ATOM 819 C CA . LEU A 1 104 ? 11.609 -3.123 -3.652 1 96.56 104 LEU A CA 1
ATOM 820 C C . LEU A 1 104 ? 13.047 -3.188 -3.158 1 96.56 104 LEU A C 1
ATOM 822 O O . LEU A 1 104 ? 13.305 -3.059 -1.96 1 96.56 104 LEU A O 1
ATOM 826 N N . ALA A 1 105 ? 13.945 -3.449 -4.082 1 97.56 105 ALA A N 1
ATOM 827 C CA . ALA A 1 105 ? 15.352 -3.482 -3.707 1 97.56 105 ALA A CA 1
ATOM 828 C C . ALA A 1 105 ? 15.898 -2.074 -3.498 1 97.56 105 ALA A C 1
ATOM 830 O O . ALA A 1 105 ? 15.539 -1.146 -4.227 1 97.56 105 ALA A O 1
ATOM 831 N N . VAL A 1 106 ? 16.672 -1.911 -2.484 1 97.5 106 VAL A N 1
ATOM 832 C CA . VAL A 1 106 ? 17.453 -0.697 -2.299 1 97.5 106 VAL A CA 1
ATOM 833 C C . VAL A 1 106 ? 18.891 -0.946 -2.732 1 97.5 106 VAL A C 1
ATOM 835 O O . VAL A 1 106 ? 19.531 -1.901 -2.281 1 97.5 106 VAL A O 1
ATOM 838 N N . VAL A 1 107 ? 19.359 -0.077 -3.666 1 97.5 107 VAL A N 1
ATOM 839 C CA . VAL A 1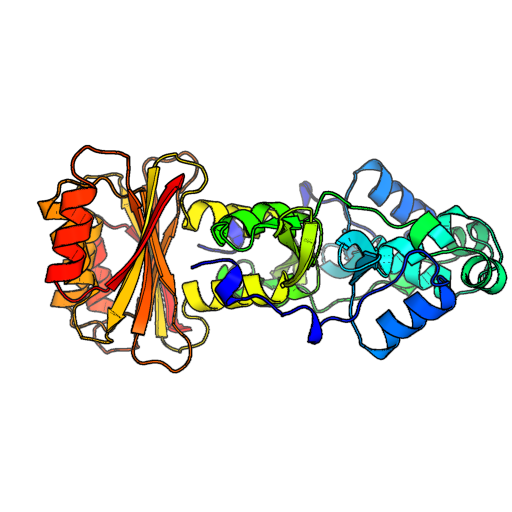 107 ? 20.672 -0.344 -4.23 1 97.5 107 VAL A CA 1
ATOM 840 C C . VAL A 1 107 ? 21.562 0.899 -4.105 1 97.5 107 VAL A C 1
ATOM 842 O O . VAL A 1 107 ? 21.047 2.018 -4.008 1 97.5 107 VAL A O 1
ATOM 845 N N . GLY A 1 108 ? 22.828 0.667 -3.986 1 95.44 108 GLY A N 1
ATOM 846 C CA . GLY A 1 108 ? 23.828 1.714 -4.086 1 95.44 108 GLY A CA 1
ATOM 847 C C . GLY A 1 108 ? 24.391 1.872 -5.484 1 95.44 108 GLY A C 1
ATOM 848 O O . GLY A 1 108 ? 23.75 1.488 -6.465 1 95.44 108 GLY A O 1
ATOM 849 N N . PRO A 1 109 ? 25.578 2.531 -5.527 1 93.81 109 PRO A N 1
ATOM 850 C CA . PRO A 1 109 ? 26.25 2.66 -6.824 1 93.81 109 PRO A CA 1
ATOM 851 C C . PRO A 1 109 ? 26.469 1.315 -7.516 1 93.81 109 PRO A C 1
ATOM 853 O O . PRO A 1 109 ? 26.766 0.318 -6.852 1 93.81 109 PRO A O 1
ATOM 856 N N . GLU A 1 110 ? 26.266 1.245 -8.797 1 92.94 110 GLU A N 1
ATOM 857 C CA . GLU A 1 110 ? 26.453 0.061 -9.625 1 92.94 110 GLU A CA 1
ATOM 858 C C . GLU A 1 110 ? 25.531 -1.071 -9.211 1 92.94 110 GLU A C 1
ATOM 860 O O . GLU A 1 110 ? 25.922 -2.242 -9.227 1 92.94 110 GLU A O 1
ATOM 865 N N . LYS A 1 111 ? 24.453 -0.81 -8.539 1 95.88 111 LYS A N 1
ATOM 866 C CA . LYS A 1 111 ? 23.375 -1.723 -8.156 1 95.88 111 LYS A CA 1
ATOM 867 C C . LYS A 1 111 ? 23.812 -2.637 -7.012 1 95.88 111 LYS A C 1
ATOM 869 O O . LYS A 1 111 ? 23.359 -3.775 -6.91 1 95.88 111 LYS A O 1
ATOM 874 N N . GLN A 1 112 ? 24.781 -2.104 -6.297 1 98 112 GLN A N 1
ATOM 875 C CA . GLN A 1 112 ? 25.109 -2.826 -5.07 1 98 112 GLN A CA 1
ATOM 876 C C . GLN A 1 112 ? 23.875 -3.027 -4.207 1 98 112 GLN A C 1
ATOM 878 O O . GLN A 1 112 ? 23.172 -2.066 -3.879 1 98 112 GLN A O 1
ATOM 883 N N . PHE A 1 113 ? 23.656 -4.348 -3.834 1 98.38 113 PHE A N 1
ATOM 884 C CA . PHE A 1 113 ? 22.453 -4.66 -3.076 1 98.38 113 PHE A CA 1
ATOM 885 C C . PHE A 1 113 ? 22.594 -4.242 -1.619 1 98.38 113 PHE A C 1
ATOM 887 O O . PHE A 1 113 ? 23.453 -4.766 -0.903 1 98.38 113 PHE A O 1
ATOM 894 N N . LEU A 1 114 ? 21.688 -3.311 -1.127 1 98.12 114 LEU A N 1
ATOM 895 C CA . LEU A 1 114 ? 21.766 -2.789 0.232 1 98.12 114 LEU A CA 1
ATOM 896 C C . LEU A 1 114 ? 20.672 -3.365 1.11 1 98.12 114 LEU A C 1
ATOM 898 O O . LEU A 1 114 ? 20.766 -3.34 2.34 1 98.12 114 LEU A O 1
ATOM 902 N N . GLY A 1 115 ? 19.609 -3.844 0.504 1 98.19 115 GLY A N 1
ATOM 903 C CA . GLY A 1 115 ? 18.469 -4.379 1.229 1 98.19 115 GLY A CA 1
ATOM 904 C C . GLY A 1 115 ? 17.141 -4.188 0.497 1 98.19 115 GLY A C 1
ATOM 905 O O . GLY A 1 115 ? 17.125 -4.047 -0.728 1 98.19 115 GLY A O 1
ATOM 906 N N . ILE A 1 116 ? 16.062 -4.328 1.295 1 97.75 116 ILE A N 1
ATOM 907 C CA . ILE A 1 116 ? 14.758 -4.184 0.657 1 97.75 116 ILE A CA 1
ATOM 908 C C . ILE A 1 116 ? 13.867 -3.273 1.501 1 97.75 116 ILE A C 1
ATOM 910 O O . ILE A 1 116 ? 14.133 -3.062 2.688 1 97.75 116 ILE A O 1
ATOM 914 N N . VAL A 1 117 ? 12.898 -2.666 0.879 1 95.69 117 VAL A N 1
ATOM 915 C CA . VAL A 1 117 ? 11.727 -2.094 1.521 1 95.69 117 VAL A CA 1
ATOM 916 C C . VAL A 1 117 ? 10.477 -2.869 1.102 1 95.69 117 VAL A C 1
ATOM 918 O O . VAL A 1 117 ? 10.375 -3.316 -0.043 1 95.69 117 VAL A O 1
ATOM 921 N N . THR A 1 118 ? 9.57 -3.061 2.029 1 93.94 118 THR A N 1
ATOM 922 C CA . THR A 1 118 ? 8.406 -3.893 1.732 1 93.94 118 THR A CA 1
ATOM 923 C C . THR A 1 118 ? 7.133 -3.061 1.736 1 93.94 118 THR A C 1
ATOM 925 O O . THR A 1 118 ? 7.055 -2.035 2.416 1 93.94 118 THR A O 1
ATOM 928 N N . ARG A 1 119 ? 6.215 -3.484 0.951 1 92.5 119 ARG A N 1
ATOM 929 C CA . ARG A 1 119 ? 4.895 -2.861 0.964 1 92.5 119 ARG A CA 1
ATOM 930 C C . ARG A 1 119 ? 4.293 -2.889 2.365 1 92.5 119 ARG A C 1
ATOM 932 O O . ARG A 1 119 ? 3.598 -1.951 2.764 1 92.5 119 ARG A O 1
ATOM 939 N N . PHE A 1 120 ? 4.586 -3.945 3.1 1 90 120 PHE A N 1
ATOM 940 C CA . PHE A 1 120 ? 4.109 -4.066 4.473 1 90 120 PHE A CA 1
ATOM 941 C C . PHE A 1 120 ? 4.594 -2.9 5.32 1 90 120 PHE A C 1
ATOM 943 O O . PHE A 1 120 ? 3.801 -2.246 6 1 90 120 PHE A O 1
ATOM 950 N N . ASP A 1 121 ? 5.82 -2.643 5.234 1 88.62 121 ASP A N 1
ATOM 951 C CA . ASP A 1 121 ? 6.418 -1.562 6.012 1 88.62 121 ASP A CA 1
ATOM 952 C C . ASP A 1 121 ? 5.883 -0.204 5.566 1 88.62 121 ASP A C 1
ATOM 954 O O . ASP A 1 121 ? 5.691 0.696 6.387 1 88.62 121 ASP A O 1
ATOM 958 N N . MET A 1 122 ? 5.715 -0.031 4.309 1 89.06 122 MET A N 1
ATOM 959 C CA . MET A 1 122 ? 5.156 1.21 3.777 1 89.06 122 MET A CA 1
ATOM 960 C C . MET A 1 122 ? 3.752 1.451 4.316 1 89.06 122 MET A C 1
ATOM 962 O O . MET A 1 122 ? 3.436 2.553 4.766 1 89.06 122 MET A O 1
ATOM 966 N N . ILE A 1 123 ? 2.926 0.43 4.285 1 90.25 123 ILE A N 1
ATOM 967 C CA . ILE A 1 123 ? 1.557 0.552 4.773 1 90.25 123 ILE A CA 1
ATOM 968 C C . ILE A 1 123 ? 1.564 0.863 6.27 1 90.25 123 ILE A C 1
ATOM 970 O O . ILE A 1 123 ? 0.742 1.646 6.75 1 90.25 123 ILE A O 1
ATOM 974 N N . GLU A 1 124 ? 2.51 0.307 6.996 1 87.56 124 GLU A N 1
ATOM 975 C CA . GLU A 1 124 ? 2.645 0.623 8.414 1 87.56 124 GLU A CA 1
ATOM 976 C C . GLU A 1 124 ? 2.912 2.111 8.625 1 87.56 124 GLU A C 1
ATOM 978 O O . GLU A 1 124 ? 2.385 2.715 9.562 1 87.56 124 GLU A O 1
ATOM 983 N N . GLN A 1 125 ? 3.75 2.656 7.781 1 84.25 125 GLN A N 1
ATOM 984 C CA . GLN A 1 125 ? 4.016 4.09 7.859 1 84.25 125 GLN A CA 1
ATOM 985 C C . GLN A 1 125 ? 2.744 4.898 7.613 1 84.25 125 GLN A C 1
ATOM 987 O O . GLN A 1 125 ? 2.512 5.914 8.266 1 84.25 125 GLN A O 1
ATOM 992 N N . PHE A 1 126 ? 1.94 4.395 6.777 1 85.75 126 PHE A N 1
ATOM 993 C CA . PHE A 1 126 ? 0.7 5.094 6.465 1 85.75 126 PHE A CA 1
ATOM 994 C C . PHE A 1 126 ? -0.287 4.992 7.621 1 85.75 126 PHE A C 1
ATOM 996 O O . PHE A 1 126 ? -1.051 5.922 7.879 1 85.75 126 PHE A O 1
ATOM 1003 N N . GLU A 1 127 ? -0.279 3.854 8.234 1 88.25 127 GLU A N 1
ATOM 1004 C CA . GLU A 1 127 ? -1.093 3.736 9.438 1 88.25 127 GLU A CA 1
ATOM 1005 C C . GLU A 1 127 ? -0.721 4.805 10.469 1 88.25 127 GLU A C 1
ATOM 1007 O O . GLU A 1 127 ? -1.594 5.355 11.141 1 88.25 127 GLU A O 1
ATOM 1012 N N . SER A 1 128 ? 0.518 5.062 10.492 1 83.88 128 SER A N 1
ATOM 1013 C CA . SER A 1 128 ? 1.012 6.082 11.414 1 83.88 128 SER A CA 1
ATOM 1014 C C . SER A 1 128 ? 0.579 7.48 10.969 1 83.88 128 SER A C 1
ATOM 1016 O O . SER A 1 128 ? 0.238 8.32 11.805 1 83.88 128 SER A O 1
ATOM 1018 N N . VAL A 1 129 ? 0.599 7.746 9.695 1 86 129 VAL A N 1
ATOM 1019 C CA . VAL A 1 129 ? 0.182 9.023 9.125 1 86 129 VAL A CA 1
ATOM 1020 C C . VAL A 1 129 ? -1.25 9.336 9.555 1 86 129 VAL A C 1
ATOM 1022 O O . VAL A 1 129 ? -1.574 10.484 9.867 1 86 129 VAL A O 1
ATOM 1025 N N . PHE A 1 130 ? -2.033 8.359 9.719 1 88 130 PHE A N 1
ATOM 1026 C CA . PHE A 1 130 ? -3.43 8.562 10.078 1 88 130 PHE A CA 1
ATOM 1027 C C . PHE A 1 130 ? -3.635 8.367 11.578 1 88 130 PHE A C 1
ATOM 1029 O O . PHE A 1 130 ? -4.77 8.398 12.062 1 88 130 PHE A O 1
ATOM 1036 N N . GLY A 1 131 ? -2.617 8.086 12.297 1 87.69 131 GLY A N 1
ATOM 1037 C CA . GLY A 1 131 ? -2.688 7.945 13.742 1 87.69 131 GLY A CA 1
ATOM 1038 C C . GLY A 1 131 ? -3.459 6.715 14.18 1 87.69 131 GLY A C 1
ATOM 1039 O O . GLY A 1 131 ? -4.156 6.742 15.195 1 87.69 131 GLY A O 1
ATOM 1040 N N . MET A 1 132 ? -3.383 5.703 13.445 1 89.06 132 MET A N 1
ATOM 1041 C CA . MET A 1 132 ? -4.203 4.527 13.719 1 89.06 132 MET A CA 1
ATOM 1042 C C . MET A 1 132 ? -3.746 3.822 14.992 1 89.06 132 MET A C 1
ATOM 1044 O O . MET A 1 132 ? -4.496 3.037 15.578 1 89.06 132 MET A O 1
ATOM 1048 N N . LYS A 1 133 ? -2.625 4.078 15.445 1 85.56 133 LYS A N 1
ATOM 1049 C CA . LYS A 1 133 ? -2.076 3.371 16.609 1 85.56 133 LYS A CA 1
ATOM 1050 C C . LYS A 1 133 ? -2.482 4.051 17.906 1 85.56 133 LYS A C 1
ATOM 1052 O O . LYS A 1 133 ? -2.186 3.547 19 1 85.56 133 LYS A O 1
ATOM 1057 N N . LYS A 1 134 ? -3.076 5.141 17.844 1 87.75 134 LYS A N 1
ATOM 1058 C CA . LYS A 1 134 ? -3.549 5.867 19.01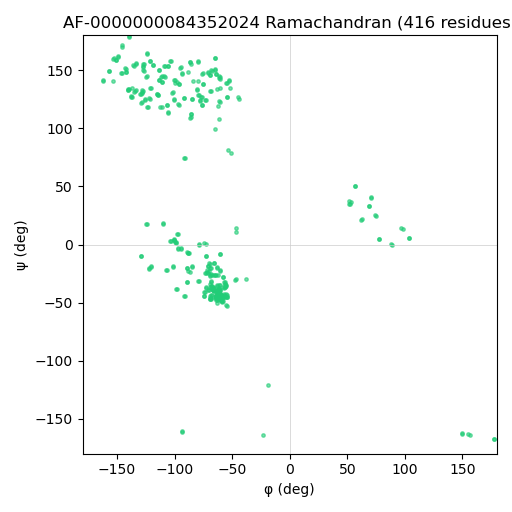6 1 87.75 134 LYS A CA 1
ATOM 1059 C C . LYS A 1 134 ? -5.059 6.086 18.969 1 87.75 134 LYS A C 1
ATOM 1061 O O . LYS A 1 134 ? -5.594 6.492 17.938 1 87.75 134 LYS A O 1
ATOM 1066 N N . PRO A 1 135 ? -5.656 5.82 20.094 1 91.94 135 PRO A N 1
ATOM 1067 C CA . PRO A 1 135 ? -7.086 6.137 20.125 1 91.94 135 PRO A CA 1
ATOM 1068 C C . PRO A 1 135 ? -7.355 7.641 20.109 1 91.94 135 PRO A C 1
ATOM 1070 O O . PRO A 1 135 ? -6.547 8.422 20.609 1 91.94 135 PRO A O 1
ATOM 1073 N N . GLY A 1 136 ? -8.445 8.031 19.453 1 93.75 136 GLY A N 1
ATOM 1074 C CA . GLY A 1 136 ? -8.836 9.43 19.422 1 93.75 136 GLY A CA 1
ATOM 1075 C C . GLY A 1 136 ? -10.07 9.68 18.578 1 93.75 136 GLY A C 1
ATOM 1076 O O . GLY A 1 136 ? -10.875 8.773 18.359 1 93.75 136 GLY A O 1
ATOM 1077 N N . VAL A 1 137 ? -10.258 10.938 18.344 1 94.69 137 VAL A N 1
ATOM 1078 C CA . VAL A 1 137 ? -11.391 11.367 17.531 1 94.69 137 VAL A CA 1
ATOM 1079 C C . VAL A 1 137 ? -10.891 11.812 16.156 1 94.69 137 VAL A C 1
ATOM 1081 O O . VAL A 1 137 ? -10.031 12.695 16.062 1 94.69 137 VAL A O 1
ATOM 1084 N N . ARG A 1 138 ? -11.398 11.133 15.195 1 93.31 138 ARG A N 1
ATOM 1085 C CA . ARG A 1 138 ? -11.086 11.422 13.797 1 93.31 138 ARG A CA 1
ATOM 1086 C C . ARG A 1 138 ? -12.094 12.398 13.203 1 93.31 138 ARG A C 1
ATOM 1088 O O . ARG A 1 138 ? -13.305 12.156 13.242 1 93.31 138 ARG A O 1
ATOM 1095 N N . ILE A 1 139 ? -11.617 13.508 12.625 1 93 139 ILE A N 1
ATOM 1096 C CA . ILE A 1 139 ? -12.469 14.508 11.992 1 93 139 ILE A CA 1
ATOM 1097 C C . ILE A 1 139 ? -12.047 14.711 10.547 1 93 139 ILE A C 1
ATOM 1099 O O . ILE A 1 139 ? -10.891 15.055 10.266 1 93 139 ILE A O 1
ATOM 1103 N N . ALA A 1 140 ? -12.945 14.43 9.672 1 91 140 ALA A N 1
ATOM 1104 C CA . ALA A 1 140 ? -12.734 14.703 8.258 1 91 140 ALA A CA 1
ATOM 1105 C C . ALA A 1 140 ? -13.477 15.961 7.82 1 91 140 ALA A C 1
ATOM 1107 O O . ALA A 1 140 ? -14.656 16.125 8.125 1 91 140 ALA A O 1
ATOM 1108 N N . PHE A 1 141 ? -12.766 16.891 7.117 1 89.31 141 PHE A N 1
ATOM 1109 C CA . PHE A 1 141 ? -13.414 18.109 6.676 1 89.31 141 PHE A CA 1
ATOM 1110 C C . PHE A 1 141 ? -12.742 18.656 5.422 1 89.31 141 PHE A C 1
ATOM 1112 O O . PHE A 1 141 ? -11.672 18.188 5.031 1 89.31 141 PHE A O 1
ATOM 1119 N N . THR A 1 142 ? -13.461 19.516 4.707 1 85.94 142 THR A N 1
ATOM 1120 C CA . THR A 1 142 ? -12.953 20.141 3.484 1 85.94 142 THR A CA 1
ATOM 1121 C C . THR A 1 142 ? -12.742 21.625 3.68 1 85.94 142 THR A C 1
ATOM 1123 O O . THR A 1 142 ? -13.375 22.25 4.535 1 85.94 142 THR A O 1
ATOM 1126 N N . SER A 1 143 ? -11.648 22.078 2.996 1 79.44 143 SER A N 1
ATOM 1127 C CA . SER A 1 143 ? -11.375 23.5 2.992 1 79.44 143 SER A CA 1
ATOM 1128 C C . SER A 1 143 ? -11.344 24.062 1.57 1 79.44 143 SER A C 1
ATOM 1130 O O . SER A 1 143 ? -10.859 23.391 0.652 1 79.44 143 SER A O 1
ATOM 1132 N N . GLU A 1 144 ? -12.125 25.094 1.247 1 71.81 144 GLU A N 1
ATOM 1133 C CA . GLU A 1 144 ? -12 25.75 -0.046 1 71.81 144 GLU A CA 1
ATOM 1134 C C . GLU A 1 144 ? -10.625 26.391 -0.216 1 71.81 144 GLU A C 1
ATOM 1136 O O . GLU A 1 144 ? -9.984 26.781 0.765 1 71.81 144 GLU A O 1
ATOM 1141 N N . GLU A 1 145 ? -10.047 26.141 -1.418 1 58.38 145 GLU A N 1
ATOM 1142 C CA . GLU A 1 145 ? -8.695 26.578 -1.768 1 58.38 145 GLU A CA 1
ATOM 1143 C C . GLU A 1 145 ? -8.508 28.078 -1.49 1 58.38 145 GLU A C 1
ATOM 1145 O O . GLU A 1 145 ? -9.078 28.922 -2.189 1 58.38 145 GLU A O 1
ATOM 1150 N N . SER A 1 146 ? -8.281 28.406 -0.176 1 57.97 146 SER A N 1
ATOM 1151 C CA . SER A 1 146 ? -7.875 29.781 0.052 1 57.97 146 SER A CA 1
ATOM 1152 C C . SER A 1 146 ? -6.547 29.859 0.797 1 57.97 146 SER A C 1
ATOM 1154 O O . SER A 1 146 ? -6.125 28.875 1.423 1 57.97 146 SER A O 1
ATOM 1156 N N . THR A 1 147 ? -5.773 30.859 0.438 1 58.84 147 THR A N 1
ATOM 1157 C CA . THR A 1 147 ? -4.559 31.203 1.163 1 58.84 147 THR A CA 1
ATOM 1158 C C . THR A 1 147 ? -4.805 31.203 2.668 1 58.84 147 THR A C 1
ATOM 1160 O O . THR A 1 147 ? -5.816 31.719 3.141 1 58.84 147 THR A O 1
ATOM 1163 N N . GLY A 1 148 ? -3.979 30.453 3.48 1 66.5 148 GLY A N 1
ATOM 1164 C CA . GLY A 1 148 ? -3.947 30.562 4.93 1 66.5 148 GLY A CA 1
ATOM 1165 C C . GLY A 1 148 ? -4.801 29.531 5.629 1 66.5 148 GLY A C 1
ATOM 1166 O O . GLY A 1 148 ? -5.098 29.656 6.82 1 66.5 148 GLY A O 1
ATOM 1167 N N . ARG A 1 149 ? -5.199 28.562 4.965 1 74.75 149 ARG A N 1
ATOM 1168 C CA . ARG A 1 149 ? -6.125 27.594 5.551 1 74.75 149 ARG A CA 1
ATOM 1169 C C . ARG A 1 149 ? -5.445 26.781 6.645 1 74.75 149 ARG A C 1
ATOM 1171 O O . ARG A 1 149 ? -6.043 26.516 7.691 1 74.75 149 ARG A O 1
ATOM 1178 N N . LEU A 1 150 ? -4.262 26.469 6.461 1 79.75 150 LEU A N 1
ATOM 1179 C CA . LEU A 1 150 ? -3.561 25.719 7.492 1 79.75 150 LEU A CA 1
ATOM 1180 C C . LEU A 1 150 ? -3.402 26.547 8.766 1 79.75 150 LEU A C 1
ATOM 1182 O O . LEU A 1 150 ? -3.523 26.016 9.875 1 79.75 150 LEU A O 1
ATOM 1186 N N . SER A 1 151 ? -3.154 27.844 8.531 1 82.81 151 SER A N 1
ATOM 1187 C CA . SER A 1 151 ? -3.014 28.734 9.68 1 82.81 151 SER A CA 1
ATOM 1188 C C . SER A 1 151 ? -4.316 28.812 10.469 1 82.81 151 SER A C 1
ATOM 1190 O O . SER A 1 151 ? -4.305 28.781 11.703 1 82.81 151 SER A O 1
ATOM 1192 N N . ARG A 1 152 ? -5.395 28.953 9.766 1 85.19 152 ARG A N 1
ATOM 1193 C CA . ARG A 1 152 ? -6.699 29.016 10.422 1 85.19 152 ARG A CA 1
ATOM 1194 C C . ARG A 1 152 ? -6.98 27.719 11.188 1 85.19 152 ARG A C 1
ATOM 1196 O O . ARG A 1 152 ? -7.469 27.766 12.32 1 85.19 152 ARG A O 1
ATOM 1203 N N . LEU A 1 153 ? -6.715 26.625 10.594 1 87.88 153 LEU A N 1
ATOM 1204 C CA . LEU A 1 153 ? -6.902 25.328 11.242 1 87.88 153 LEU A CA 1
ATOM 1205 C C . LEU A 1 153 ? -6.07 25.234 12.516 1 87.88 153 LEU A C 1
ATOM 1207 O O . LEU A 1 153 ? -6.578 24.828 13.562 1 87.88 153 LEU A O 1
ATOM 1211 N N . ALA A 1 154 ? -4.887 25.656 12.406 1 87.44 154 ALA A N 1
ATOM 1212 C CA . ALA A 1 154 ? -3.992 25.594 13.562 1 87.44 154 ALA A CA 1
ATOM 1213 C C . ALA A 1 154 ? -4.504 26.469 14.703 1 87.44 154 ALA A C 1
ATOM 1215 O O . ALA A 1 154 ? -4.426 26.078 15.867 1 87.44 154 ALA A O 1
ATOM 1216 N N . ASP A 1 155 ? -5.004 27.594 14.32 1 87.5 155 ASP A N 1
ATOM 1217 C CA . ASP A 1 155 ? -5.555 28.5 15.32 1 87.5 155 ASP A CA 1
ATOM 1218 C C . ASP A 1 155 ? -6.746 27.875 16.031 1 87.5 155 ASP A C 1
ATOM 1220 O O . ASP A 1 155 ? -6.871 28 17.266 1 87.5 155 ASP A O 1
ATOM 1224 N N . ILE A 1 156 ? -7.531 27.281 15.297 1 89.69 156 ILE A N 1
ATOM 1225 C CA . ILE A 1 156 ? -8.719 26.641 15.859 1 89.69 156 ILE A CA 1
ATOM 1226 C C . ILE A 1 156 ? -8.297 25.531 16.828 1 89.69 156 ILE A C 1
ATOM 1228 O O . ILE A 1 156 ? -8.844 25.422 17.922 1 89.69 156 ILE A O 1
ATOM 1232 N N . ILE A 1 157 ? -7.371 24.75 16.438 1 88.62 157 ILE A N 1
ATOM 1233 C CA . ILE A 1 157 ? -6.879 23.641 17.25 1 88.62 157 ILE A CA 1
ATOM 1234 C C . ILE A 1 157 ? -6.309 24.188 18.562 1 88.62 157 ILE A C 1
ATOM 1236 O O . ILE A 1 157 ? -6.598 23.672 19.641 1 88.62 157 ILE A O 1
ATOM 1240 N N . LYS A 1 158 ? -5.551 25.25 18.438 1 86 158 LYS A N 1
ATOM 1241 C CA . LYS A 1 158 ? -4.93 25.891 19.609 1 86 158 LYS A CA 1
ATOM 1242 C C . LYS A 1 158 ? -5.98 26.469 20.547 1 86 158 LYS A C 1
ATOM 1244 O O . LYS A 1 158 ? -5.914 26.266 21.766 1 86 158 LYS A O 1
ATOM 1249 N N . GLN A 1 159 ? -6.898 27.125 20 1 87.12 159 GLN A N 1
ATOM 1250 C CA . GLN A 1 159 ? -7.945 27.781 20.781 1 87.12 159 GLN A CA 1
ATOM 1251 C C . GLN A 1 159 ? -8.789 26.75 21.531 1 87.12 159 GLN A C 1
ATOM 1253 O O . GLN A 1 159 ? -9.32 27.047 22.609 1 87.12 159 GLN A O 1
ATOM 1258 N N . ASN A 1 160 ? -8.812 25.609 20.984 1 88.06 160 ASN A N 1
ATOM 1259 C CA . ASN A 1 160 ? -9.641 24.578 21.594 1 88.06 160 ASN A CA 1
ATOM 1260 C C . ASN A 1 160 ? -8.797 23.625 22.453 1 88.06 160 ASN A C 1
ATOM 1262 O O . ASN A 1 160 ? -9.32 22.641 22.984 1 88.06 160 ASN A O 1
ATOM 1266 N N . HIS A 1 161 ? -7.512 23.859 22.578 1 85.19 161 HIS A N 1
ATOM 1267 C CA . HIS A 1 161 ? -6.562 23.078 23.359 1 85.19 161 HIS A CA 1
ATOM 1268 C C . HIS A 1 161 ? -6.625 21.609 22.984 1 85.19 161 HIS A C 1
ATOM 1270 O O . HIS A 1 161 ? -6.637 20.734 23.859 1 85.19 161 HIS A O 1
ATOM 1276 N N . ALA A 1 162 ? -6.836 21.406 21.688 1 86 162 ALA A N 1
ATOM 1277 C CA . ALA A 1 162 ? -6.883 20.016 21.234 1 86 162 ALA A CA 1
ATOM 1278 C C . ALA A 1 162 ? -5.477 19.453 21.047 1 86 162 ALA A C 1
ATOM 1280 O O . ALA A 1 162 ? -4.582 20.141 20.562 1 86 162 ALA A O 1
ATOM 1281 N N . ASN A 1 163 ? -5.246 18.25 21.547 1 84.94 163 ASN A N 1
ATOM 1282 C CA . ASN A 1 163 ? -3.994 17.531 21.328 1 84.94 163 ASN A CA 1
ATOM 1283 C C . ASN A 1 163 ? -4.035 16.734 20.016 1 84.94 163 ASN A C 1
ATOM 1285 O O . ASN A 1 163 ? -4.68 15.695 19.938 1 84.94 163 ASN A O 1
ATOM 1289 N N . VAL A 1 164 ? -3.283 17.219 19.078 1 87.38 164 VAL A N 1
ATOM 1290 C CA . VAL A 1 164 ? -3.336 16.656 17.75 1 87.38 164 VAL A CA 1
ATOM 1291 C C . VAL A 1 164 ? -2.527 15.352 17.703 1 87.38 164 VAL A C 1
ATOM 1293 O O . VAL A 1 164 ? -1.374 15.32 18.141 1 87.38 164 VAL A O 1
ATOM 1296 N N . ILE A 1 165 ? -3.105 14.289 17.219 1 87.06 165 ILE A N 1
ATOM 1297 C CA . ILE A 1 165 ? -2.443 13.008 17 1 87.06 165 ILE A CA 1
ATOM 1298 C C . ILE A 1 165 ? -1.879 12.961 15.578 1 87.06 165 ILE A C 1
ATOM 1300 O O . ILE A 1 165 ? -0.731 12.555 15.375 1 87.06 165 ILE A O 1
ATOM 1304 N N . SER A 1 166 ? -2.66 13.391 14.609 1 88 166 SER A N 1
ATOM 1305 C CA . SER A 1 166 ? -2.242 13.375 13.211 1 88 166 SER A CA 1
ATOM 1306 C C . SER A 1 166 ? -3.025 14.398 12.391 1 88 166 SER A C 1
ATOM 1308 O O . SER A 1 166 ? -4.16 14.742 12.734 1 88 166 SER A O 1
ATOM 1310 N N . VAL A 1 167 ? -2.387 14.922 11.375 1 88.5 167 VAL A N 1
ATOM 1311 C CA . VAL A 1 167 ? -3.037 15.773 10.391 1 88.5 167 VAL A CA 1
ATOM 1312 C C . VAL A 1 167 ? -2.547 15.406 8.992 1 88.5 167 VAL A C 1
ATOM 1314 O O . VAL A 1 167 ? -1.34 15.289 8.758 1 88.5 167 VAL A O 1
ATOM 1317 N N . THR A 1 168 ? -3.439 15.148 8.141 1 88.19 168 THR A N 1
ATOM 1318 C CA . THR A 1 168 ? -3.105 14.805 6.766 1 88.19 168 THR A CA 1
ATOM 1319 C C . THR A 1 168 ? -3.984 15.578 5.781 1 88.19 168 THR A C 1
ATOM 1321 O O . THR A 1 168 ? -5.195 15.688 5.984 1 88.19 168 THR A O 1
ATOM 1324 N N . THR A 1 169 ? -3.293 16.125 4.785 1 82.69 169 THR A N 1
ATOM 1325 C CA . THR A 1 169 ? -4.035 16.812 3.73 1 82.69 169 THR A CA 1
ATOM 1326 C C . THR A 1 169 ? -4.008 16 2.439 1 82.69 169 THR A C 1
ATOM 1328 O O . THR A 1 169 ? -3.02 15.32 2.145 1 82.69 169 THR A O 1
ATOM 1331 N N . PHE A 1 170 ? -4.93 15.961 1.696 1 71.88 170 PHE A N 1
ATOM 1332 C CA . PHE A 1 170 ? -5.027 15.258 0.42 1 71.88 170 PHE A CA 1
ATOM 1333 C C . PHE A 1 170 ? -5.707 16.141 -0.626 1 71.88 170 PHE A C 1
ATOM 1335 O O . PHE A 1 170 ? -6.488 17.016 -0.286 1 71.88 170 PHE A O 1
ATOM 1342 N N . ASP A 1 171 ? -4.988 16.109 -1.946 1 59.5 171 ASP A N 1
ATOM 1343 C CA . ASP A 1 171 ? -5.539 16.906 -3.049 1 59.5 171 ASP A CA 1
ATOM 1344 C C . ASP A 1 171 ? -6.91 16.375 -3.469 1 59.5 171 ASP A C 1
ATOM 1346 O O . ASP A 1 171 ? -7.145 15.156 -3.443 1 59.5 171 ASP A O 1
ATOM 1350 N N . GLU A 1 172 ? -7.902 17 -3 1 52.47 172 GLU A N 1
ATOM 1351 C CA . GLU A 1 172 ? -9.109 16.594 -3.707 1 52.47 172 GLU A CA 1
ATOM 1352 C C . GLU A 1 172 ? -8.93 16.703 -5.219 1 52.47 172 GLU A C 1
ATOM 1354 O O . GLU A 1 172 ? -8.133 17.516 -5.699 1 52.47 172 GLU A O 1
ATOM 1359 N N . THR A 1 173 ? -9.398 15.586 -6.047 1 47 173 THR A N 1
ATOM 1360 C CA . THR A 1 173 ? -9.602 15.742 -7.484 1 47 173 THR A CA 1
ATOM 1361 C C . THR A 1 173 ? -9.828 17.219 -7.836 1 47 173 THR A C 1
ATOM 1363 O O . THR A 1 173 ? -10.039 18.047 -6.953 1 47 173 THR A O 1
ATOM 1366 N N . ASP A 1 174 ? -10.375 17.438 -9.117 1 47.34 174 ASP A N 1
ATOM 1367 C CA . ASP A 1 174 ? -10.711 18.656 -9.852 1 47.34 174 ASP A CA 1
ATOM 1368 C C . ASP A 1 174 ? -11.289 19.719 -8.906 1 47.34 174 ASP A C 1
ATOM 1370 O O . ASP A 1 174 ? -11.664 20.812 -9.352 1 47.34 174 ASP A O 1
ATOM 1374 N N . LYS A 1 175 ? -11.93 19.281 -7.871 1 51.03 175 LYS A N 1
ATOM 1375 C CA . LYS A 1 175 ? -12.773 20.344 -7.336 1 51.03 175 LYS A CA 1
ATOM 1376 C C . LYS A 1 175 ? -12.008 21.203 -6.324 1 51.03 175 LYS A C 1
ATOM 1378 O O . LYS A 1 175 ? -10.961 20.781 -5.824 1 51.03 175 LYS A O 1
ATOM 1383 N N . LEU A 1 176 ? -12.305 22.438 -6.223 1 49.38 176 LEU A N 1
ATOM 1384 C CA . LEU A 1 176 ? -11.938 23.656 -5.52 1 49.38 176 LEU A CA 1
ATOM 1385 C C . LEU A 1 176 ? -11.789 23.391 -4.023 1 49.38 176 LEU A C 1
ATOM 1387 O O . LEU A 1 176 ? -11.656 24.344 -3.238 1 49.38 176 LEU A O 1
ATOM 1391 N N . ALA A 1 177 ? -11.789 21.953 -3.633 1 58.88 177 ALA A N 1
ATOM 1392 C CA . ALA A 1 177 ? -11.703 21.812 -2.184 1 58.88 177 ALA A CA 1
ATOM 1393 C C . ALA A 1 177 ? -10.695 20.734 -1.8 1 58.88 177 ALA A C 1
ATOM 1395 O O . ALA A 1 177 ? -10.539 19.734 -2.512 1 58.88 177 ALA A O 1
ATOM 1396 N N . ARG A 1 178 ? -9.773 21.047 -0.842 1 75.06 178 ARG A N 1
ATOM 1397 C CA . ARG A 1 178 ? -8.852 20.109 -0.228 1 75.06 178 ARG A CA 1
ATOM 1398 C C . ARG A 1 178 ? -9.516 19.375 0.937 1 75.06 178 ARG A C 1
ATOM 1400 O O . ARG A 1 178 ? -10.328 19.953 1.659 1 75.06 178 ARG A O 1
ATOM 1407 N N . ARG A 1 179 ? -9.258 18.172 1.06 1 83.31 179 ARG A N 1
ATOM 1408 C CA . ARG A 1 179 ? -9.734 17.391 2.193 1 83.31 179 ARG A CA 1
ATOM 1409 C C . ARG A 1 179 ? -8.656 17.25 3.258 1 83.31 179 ARG A C 1
ATOM 1411 O O . ARG A 1 179 ? -7.48 17.047 2.936 1 83.31 179 ARG A O 1
ATOM 1418 N N . ILE A 1 180 ? -9.133 17.359 4.461 1 88.38 180 ILE A N 1
ATOM 1419 C CA . ILE A 1 180 ? -8.219 17.25 5.59 1 88.38 180 ILE A CA 1
ATOM 1420 C C . ILE A 1 180 ? -8.75 16.219 6.582 1 88.38 180 ILE A C 1
ATOM 1422 O O . ILE A 1 180 ? -9.945 16.172 6.871 1 88.38 180 ILE A O 1
ATOM 1426 N N . VAL A 1 181 ? -7.902 15.344 7.027 1 90.12 181 VAL A N 1
ATOM 1427 C CA . VAL A 1 181 ? -8.227 14.422 8.117 1 90.12 181 VAL A CA 1
ATOM 1428 C C . VAL A 1 181 ? -7.391 14.766 9.344 1 90.12 181 VAL A C 1
ATOM 1430 O O . VAL A 1 181 ? -6.16 14.758 9.289 1 90.12 181 VAL A O 1
ATOM 1433 N N . LEU A 1 182 ? -8.109 15.109 10.391 1 90.56 182 LEU A N 1
ATOM 1434 C CA . LEU A 1 182 ? -7.516 15.453 11.68 1 90.56 182 LEU A CA 1
ATOM 1435 C C . LEU A 1 182 ? -7.902 14.438 12.75 1 90.56 182 LEU A C 1
ATOM 1437 O O . LEU A 1 182 ? -9.07 14.047 12.852 1 90.56 182 LEU A O 1
ATOM 1441 N N . LYS A 1 183 ? -6.906 13.914 13.453 1 91.38 183 LYS A N 1
ATOM 1442 C CA . LYS A 1 183 ? -7.188 13.094 14.625 1 91.38 183 LYS A CA 1
ATOM 1443 C C . LYS A 1 183 ? -6.672 13.75 15.898 1 91.38 183 LYS A C 1
ATOM 1445 O O . LYS A 1 183 ? -5.52 14.188 15.961 1 91.38 183 LYS A O 1
ATOM 1450 N N . VAL A 1 184 ? -7.555 13.836 16.875 1 91.19 184 VAL A N 1
ATOM 1451 C CA . VAL A 1 184 ? -7.199 14.469 18.141 1 91.19 184 VAL A CA 1
ATOM 1452 C C . VAL A 1 184 ? -7.52 13.531 19.297 1 91.19 184 VAL A C 1
ATOM 1454 O O . VAL A 1 184 ? -8.344 12.625 19.156 1 91.19 184 VAL A O 1
ATOM 1457 N N . GLU A 1 185 ? -6.773 13.742 20.328 1 91.31 185 GLU A N 1
ATOM 1458 C CA . GLU A 1 185 ? -7.109 12.992 21.531 1 91.31 185 GLU A CA 1
ATOM 1459 C C . GLU A 1 185 ? -8.516 13.328 22.016 1 91.31 185 GLU A C 1
ATOM 1461 O O . GLU A 1 185 ? -8.953 14.477 21.922 1 91.31 185 GLU A O 1
ATOM 1466 N N . LYS A 1 186 ? -9.148 12.289 22.5 1 90.94 186 LYS A N 1
ATOM 1467 C CA . LYS A 1 186 ? -10.508 12.5 22.984 1 90.94 186 LYS A CA 1
ATOM 1468 C C . LYS A 1 186 ? -10.523 13.508 24.141 1 90.94 186 LYS A C 1
ATOM 1470 O O . LYS A 1 186 ? -9.703 13.43 25.047 1 90.94 186 LYS A O 1
ATOM 1475 N N . ASN A 1 187 ? -11.32 14.555 23.906 1 85.69 187 ASN A N 1
ATOM 1476 C CA . ASN A 1 187 ? -11.562 15.523 24.969 1 85.69 187 ASN A CA 1
ATOM 1477 C C . ASN A 1 187 ? -12.977 16.078 24.906 1 85.69 187 ASN A C 1
ATOM 1479 O O . ASN A 1 187 ? -13.75 15.734 24.016 1 85.69 187 ASN A O 1
ATOM 1483 N N . ASP A 1 188 ? -13.375 16.828 25.906 1 81.12 188 ASP A N 1
ATOM 1484 C CA . ASP A 1 188 ? -14.75 17.297 26.047 1 81.12 188 ASP A CA 1
ATOM 1485 C C . ASP A 1 188 ? -15.047 18.422 25.062 1 81.12 188 ASP A C 1
ATOM 1487 O O . ASP A 1 188 ? -16.188 18.906 24.984 1 81.12 188 ASP A O 1
ATOM 1491 N N . ASN A 1 189 ? -14.141 18.766 24.281 1 88.25 189 ASN A N 1
ATOM 1492 C CA . ASN A 1 189 ? -14.305 19.953 23.453 1 88.25 189 ASN A CA 1
ATOM 1493 C C . ASN A 1 189 ? -14.461 19.594 21.984 1 88.25 189 ASN A C 1
ATOM 1495 O O . ASN A 1 189 ? -14.344 20.453 21.109 1 88.25 189 ASN A O 1
ATOM 1499 N N . ILE A 1 190 ? -14.789 18.406 21.703 1 89.62 190 ILE A N 1
ATOM 1500 C CA . ILE A 1 190 ? -14.82 17.969 20.312 1 89.62 190 ILE A CA 1
ATOM 1501 C C . ILE A 1 190 ? -15.953 18.672 19.578 1 89.62 190 ILE A C 1
ATOM 1503 O O . ILE A 1 190 ? -15.797 19.094 18.438 1 89.62 190 ILE A O 1
ATOM 1507 N N . ASP A 1 191 ? -17.078 18.75 20.188 1 91.31 191 ASP A N 1
ATOM 1508 C CA . ASP A 1 191 ? -18.203 19.438 19.594 1 91.31 191 ASP A CA 1
ATOM 1509 C C . ASP A 1 191 ? -17.875 20.891 19.312 1 91.31 191 ASP A C 1
ATOM 1511 O O . ASP A 1 191 ? -18.25 21.438 18.266 1 91.31 191 ASP A O 1
ATOM 1515 N N . LYS A 1 192 ? -17.281 21.469 20.266 1 93.38 192 LYS A N 1
ATOM 1516 C CA . LYS A 1 192 ? -16.859 22.859 20.094 1 93.38 192 LYS A CA 1
ATOM 1517 C C . LYS A 1 192 ? -15.875 23 18.938 1 93.38 192 LYS A C 1
ATOM 1519 O O . LYS A 1 192 ? -15.977 23.938 18.141 1 93.38 192 LYS A O 1
ATOM 1524 N N . LEU A 1 193 ? -14.969 22.078 18.906 1 92.69 193 LEU A N 1
ATOM 1525 C CA . LEU A 1 193 ? -13.992 22.078 17.828 1 92.69 193 LEU A CA 1
ATOM 1526 C C . LEU A 1 193 ? -14.68 21.969 16.469 1 92.69 193 LEU A C 1
ATOM 1528 O O . LEU A 1 193 ? -14.391 22.75 15.562 1 92.69 193 LEU A O 1
ATOM 1532 N N . SER A 1 194 ? -15.594 21.062 16.359 1 93.31 194 SER A N 1
ATOM 1533 C CA . SER A 1 194 ? -16.328 20.859 15.109 1 93.31 194 SER A CA 1
ATOM 1534 C C . SER A 1 194 ? -17.094 22.109 14.711 1 93.31 194 SER A C 1
ATOM 1536 O O . SER A 1 194 ? -17.094 22.5 13.539 1 93.31 194 SER A O 1
ATOM 1538 N N . SER A 1 195 ? -17.75 22.734 15.641 1 94.06 195 SER A N 1
ATOM 1539 C CA . SER A 1 195 ? -18.531 23.938 15.391 1 94.06 195 SER A CA 1
ATOM 1540 C C . SER A 1 195 ? -17.625 25.078 14.93 1 94.06 195 SER A C 1
ATOM 1542 O O . SER A 1 195 ? -17.969 25.828 14.008 1 94.06 195 SER A O 1
ATOM 1544 N N . LYS A 1 196 ? -16.516 25.234 15.578 1 93.38 196 LYS A N 1
ATOM 1545 C CA . LYS A 1 196 ? -15.57 26.281 15.211 1 93.38 196 LYS A CA 1
ATOM 1546 C C . LYS A 1 196 ? -15.031 26.062 13.805 1 93.38 196 LYS A C 1
ATOM 1548 O O . LYS A 1 196 ? -14.836 27.031 13.055 1 93.38 196 LYS A O 1
ATOM 1553 N N . LEU A 1 197 ? -14.758 24.812 13.461 1 92 197 LEU A N 1
ATOM 1554 C CA . LEU A 1 197 ? -14.32 24.5 12.102 1 92 197 LEU A CA 1
ATOM 1555 C C . LEU A 1 197 ? -15.352 24.969 11.086 1 92 197 LEU A C 1
ATOM 1557 O O . LEU A 1 197 ? -15.008 25.625 10.102 1 92 197 LEU A O 1
ATOM 1561 N N . GLU A 1 198 ? -16.562 24.703 11.352 1 92.5 198 GLU A N 1
ATOM 1562 C CA . GLU A 1 198 ? -17.641 25.062 10.43 1 92.5 198 GLU A CA 1
ATOM 1563 C C . GLU A 1 198 ? -17.781 26.578 10.328 1 92.5 198 GLU A C 1
ATOM 1565 O O . GLU A 1 198 ? -17.984 27.109 9.234 1 92.5 198 GLU A O 1
ATOM 1570 N N . LYS A 1 199 ? -17.641 27.234 11.414 1 90.88 199 LYS A N 1
ATOM 1571 C CA . LYS A 1 199 ? -17.766 28.688 11.453 1 90.88 199 LYS A CA 1
ATOM 1572 C C . LYS A 1 199 ? -16.594 29.359 10.758 1 90.88 199 LYS A C 1
ATOM 1574 O O . LYS A 1 199 ? -16.703 30.516 10.336 1 90.88 199 LYS A O 1
ATOM 1579 N N . SER A 1 200 ? -15.531 28.672 10.664 1 87.88 200 SER A N 1
ATOM 1580 C CA . SER A 1 200 ? -14.32 29.266 10.102 1 87.88 200 SER A CA 1
ATOM 1581 C C . SER A 1 200 ? -14.164 28.906 8.625 1 87.88 200 SER A C 1
ATOM 1583 O O . SER A 1 200 ? -13.07 29.016 8.062 1 87.88 200 SER A O 1
ATOM 1585 N N . GLY A 1 201 ? -15.156 28.297 7.961 1 85 201 GLY A N 1
ATOM 1586 C CA . GLY A 1 201 ? -15.156 28.078 6.523 1 85 201 GLY A CA 1
ATOM 1587 C C . GLY A 1 201 ? -14.836 26.656 6.137 1 85 201 GLY A C 1
ATOM 1588 O O . GLY A 1 201 ? -14.672 26.344 4.957 1 85 201 GLY A O 1
ATOM 1589 N N . PHE A 1 202 ? -14.727 25.812 7.121 1 88.5 202 PHE A N 1
ATOM 1590 C CA . PHE A 1 202 ? -14.539 24.391 6.832 1 88.5 202 PHE A CA 1
ATOM 1591 C C . PHE A 1 202 ? -15.875 23.672 6.82 1 88.5 202 PHE A C 1
ATOM 1593 O O . PHE A 1 202 ? -16.844 24.109 7.453 1 88.5 202 PHE A O 1
ATOM 1600 N N . ARG A 1 203 ? -15.953 22.688 5.996 1 89.56 203 ARG A N 1
ATOM 1601 C CA . ARG A 1 203 ? -17.109 21.797 6.008 1 89.56 203 ARG A CA 1
ATOM 1602 C C . ARG A 1 203 ? -16.75 20.453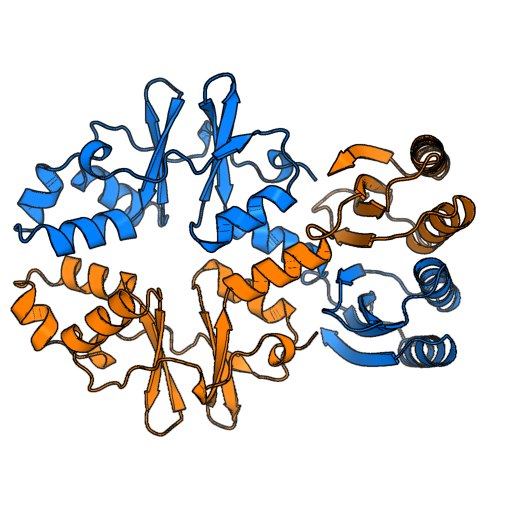 6.621 1 89.56 203 ARG A C 1
ATOM 1604 O O . ARG A 1 203 ? -15.977 19.688 6.047 1 89.56 203 ARG A O 1
ATOM 1611 N N . VAL A 1 204 ? -17.344 20.188 7.75 1 91.5 204 VAL A N 1
ATOM 1612 C CA . VAL A 1 204 ? -17.078 18.922 8.422 1 91.5 204 VAL A CA 1
ATOM 1613 C C . VAL A 1 204 ? -17.844 17.797 7.723 1 91.5 204 VAL A C 1
ATOM 1615 O O . VAL A 1 204 ? -19.047 17.875 7.539 1 91.5 204 VAL A O 1
ATOM 1618 N N . LEU A 1 205 ? -17.188 16.781 7.352 1 88.31 205 LEU A N 1
ATOM 1619 C CA . LEU A 1 205 ? -17.766 15.68 6.605 1 88.31 205 LEU A CA 1
ATOM 1620 C C . LEU A 1 205 ? -18.125 14.523 7.535 1 88.31 205 LEU A C 1
ATOM 1622 O O . LEU A 1 205 ? -19.156 13.867 7.355 1 88.31 205 LEU A O 1
ATOM 1626 N N . ASP A 1 206 ? -17.266 14.305 8.5 1 90.12 206 ASP A N 1
ATOM 1627 C CA . ASP A 1 206 ? -17.438 13.141 9.367 1 90.12 206 ASP A CA 1
ATOM 1628 C C . ASP A 1 206 ? -16.641 13.289 10.656 1 90.12 206 ASP A C 1
ATOM 1630 O O . ASP A 1 206 ? -15.562 13.875 10.656 1 90.12 206 ASP A O 1
ATOM 1634 N N . ILE A 1 207 ? -17.234 12.844 11.742 1 92.69 207 ILE A N 1
ATOM 1635 C CA . ILE A 1 207 ? -16.578 12.758 13.039 1 92.69 207 ILE A CA 1
ATOM 1636 C C . ILE A 1 207 ? -16.766 11.359 13.625 1 92.69 207 ILE A C 1
ATOM 1638 O O . ILE A 1 207 ? -17.906 10.883 13.742 1 92.69 207 ILE A O 1
ATOM 1642 N N . LYS A 1 208 ? -15.633 10.695 13.906 1 92.44 208 LYS A N 1
ATOM 1643 C CA . LYS A 1 208 ? -15.727 9.336 14.445 1 92.44 208 LYS A CA 1
ATOM 1644 C C . LYS A 1 208 ? -14.68 9.102 15.523 1 92.44 208 LYS A C 1
ATOM 1646 O O . LYS A 1 208 ? -13.516 9.484 15.367 1 92.44 208 LYS A O 1
ATOM 1651 N N . GLU A 1 209 ? -15.172 8.5 16.641 1 92.38 209 GLU A N 1
ATOM 1652 C CA . GLU A 1 209 ? -14.203 8 17.609 1 92.38 209 GLU A CA 1
ATOM 1653 C C . GLU A 1 209 ? -13.594 6.68 17.156 1 92.38 209 GLU A C 1
ATOM 1655 O O . GLU A 1 209 ? -14.32 5.75 16.797 1 92.38 209 GLU A O 1
ATOM 1660 N N . VAL A 1 210 ? -12.281 6.656 17.078 1 87.81 210 VAL A N 1
ATOM 1661 C CA . VAL A 1 210 ? -11.625 5.469 16.547 1 87.81 210 VAL A CA 1
ATOM 1662 C C . VAL A 1 210 ? -10.453 5.082 17.453 1 87.81 210 VAL A C 1
ATOM 1664 O O . VAL A 1 210 ? -9.867 5.941 18.125 1 87.81 210 VAL A O 1
ATOM 1667 N N . MET B 1 1 ? -12.188 10.75 4.77 1 63.09 1 MET B N 1
ATOM 1668 C CA . MET B 1 1 ? -12.531 10.062 3.529 1 63.09 1 MET B CA 1
ATOM 1669 C C . MET B 1 1 ? -13.078 8.664 3.814 1 63.09 1 MET B C 1
ATOM 1671 O O . MET B 1 1 ? -12.703 8.039 4.805 1 63.09 1 MET B O 1
ATOM 1675 N N . PHE B 1 2 ? -14.234 8.461 3.121 1 72.44 2 PHE B N 1
ATOM 1676 C CA . PHE B 1 2 ? -14.898 7.18 3.305 1 72.44 2 PHE B CA 1
ATOM 1677 C C . PHE B 1 2 ? -14.484 6.195 2.219 1 72.44 2 PHE B C 1
ATOM 1679 O O . PHE B 1 2 ? -13.977 6.598 1.168 1 72.44 2 PHE B O 1
ATOM 1686 N N . VAL B 1 3 ? -14.539 4.926 2.539 1 79.75 3 VAL B N 1
ATOM 1687 C CA . VAL B 1 3 ? -14.305 3.848 1.586 1 79.75 3 VAL B CA 1
ATOM 1688 C C . VAL B 1 3 ? -15.094 4.102 0.307 1 79.75 3 VAL B C 1
ATOM 1690 O O . VAL B 1 3 ? -14.617 3.832 -0.795 1 79.75 3 VAL B O 1
ATOM 1693 N N . LYS B 1 4 ? -16.156 4.734 0.513 1 80.75 4 LYS B N 1
ATOM 1694 C CA . LYS B 1 4 ? -17.062 5 -0.6 1 80.75 4 LYS B CA 1
ATOM 1695 C C . LYS B 1 4 ? -16.422 5.922 -1.629 1 80.75 4 LYS B C 1
ATOM 1697 O O . LYS B 1 4 ? -16.734 5.852 -2.818 1 80.75 4 LYS B O 1
ATOM 1702 N N . SER B 1 5 ? -15.5 6.727 -1.214 1 79.06 5 SER B N 1
ATOM 1703 C CA . SER B 1 5 ? -14.883 7.707 -2.098 1 79.06 5 SER B CA 1
ATOM 1704 C C . SER B 1 5 ? -13.977 7.035 -3.125 1 79.06 5 SER B C 1
ATOM 1706 O O . SER B 1 5 ? -13.695 7.605 -4.18 1 79.06 5 SER B O 1
ATOM 1708 N N . ILE B 1 6 ? -13.562 5.797 -2.896 1 84.88 6 ILE B N 1
ATOM 1709 C CA . ILE B 1 6 ? -12.672 5.102 -3.824 1 84.88 6 ILE B CA 1
ATOM 1710 C C . ILE B 1 6 ? -13.305 3.779 -4.25 1 84.88 6 ILE B C 1
ATOM 1712 O O . ILE B 1 6 ? -12.617 2.891 -4.754 1 84.88 6 ILE B O 1
ATOM 1716 N N . LEU B 1 7 ? -14.555 3.68 -4.043 1 91.38 7 LEU B N 1
ATOM 1717 C CA . LEU B 1 7 ? -15.297 2.461 -4.34 1 91.38 7 LEU B CA 1
ATOM 1718 C C . LEU B 1 7 ? -15.477 2.283 -5.844 1 91.38 7 LEU B C 1
ATOM 1720 O O . LEU B 1 7 ? -15.922 3.205 -6.535 1 91.38 7 LEU B O 1
ATOM 1724 N N . LYS B 1 8 ? -15.047 1.152 -6.344 1 95.38 8 LYS B N 1
ATOM 1725 C CA . LYS B 1 8 ? -15.484 0.681 -7.652 1 95.38 8 LYS B CA 1
ATOM 1726 C C . LYS B 1 8 ? -16.797 -0.102 -7.543 1 95.38 8 LYS B C 1
ATOM 1728 O O . LYS B 1 8 ? -16.812 -1.217 -7.02 1 95.38 8 LYS B O 1
ATOM 1733 N N . PRO B 1 9 ? -17.781 0.44 -8.062 1 96.69 9 PRO B N 1
ATOM 1734 C CA . PRO B 1 9 ? -19.094 -0.177 -7.836 1 96.69 9 PRO B CA 1
ATOM 1735 C C . PRO B 1 9 ? -19.203 -1.562 -8.469 1 96.69 9 PRO B C 1
ATOM 1737 O O . PRO B 1 9 ? -18.469 -1.877 -9.406 1 96.69 9 PRO B O 1
ATOM 1740 N N . SER B 1 10 ? -20.156 -2.307 -7.988 1 96.69 10 SER B N 1
ATOM 1741 C CA . SER B 1 10 ? -20.328 -3.707 -8.359 1 96.69 10 SER B CA 1
ATOM 1742 C C . SER B 1 10 ? -20.5 -3.863 -9.867 1 96.69 10 SER B C 1
ATOM 1744 O O . SER B 1 10 ? -19.969 -4.801 -10.461 1 96.69 10 SER B O 1
ATOM 1746 N N . TYR B 1 11 ? -21.188 -2.957 -10.516 1 95.5 11 TYR B N 1
ATOM 1747 C CA . TYR B 1 11 ? -21.5 -3.102 -11.93 1 95.5 11 TYR B CA 1
ATOM 1748 C C . TYR B 1 11 ? -20.266 -2.883 -12.789 1 95.5 11 TYR B C 1
ATOM 1750 O O . TYR B 1 11 ? -20.266 -3.193 -13.984 1 95.5 11 TYR B O 1
ATOM 1758 N N . GLN B 1 12 ? -19.156 -2.404 -12.188 1 95.81 12 GLN B N 1
ATOM 1759 C CA . GLN B 1 12 ? -17.891 -2.207 -12.898 1 95.81 12 GLN B CA 1
ATOM 1760 C C . GLN B 1 12 ? -16.891 -3.309 -12.57 1 95.81 12 GLN B C 1
ATOM 1762 O O . GLN B 1 12 ? -15.75 -3.271 -13.023 1 95.81 12 GLN B O 1
ATOM 1767 N N . CYS B 1 13 ? -17.359 -4.215 -11.797 1 97.44 13 CYS B N 1
ATOM 1768 C CA . CYS B 1 13 ? -16.453 -5.27 -11.344 1 97.44 13 CYS B CA 1
ATOM 1769 C C . CYS B 1 13 ? -16.656 -6.543 -12.156 1 97.44 13 CYS B C 1
ATOM 1771 O O . CYS B 1 13 ? -17.781 -6.871 -12.547 1 97.44 13 CYS B O 1
ATOM 1773 N N . ILE B 1 14 ? -15.586 -7.172 -12.43 1 97.12 14 ILE B N 1
ATOM 1774 C CA . ILE B 1 14 ? -15.648 -8.547 -12.914 1 97.12 14 ILE B CA 1
ATOM 1775 C C . ILE B 1 14 ? -15.727 -9.508 -11.734 1 97.12 14 ILE B C 1
ATOM 1777 O O . ILE B 1 14 ? -14.891 -9.461 -10.828 1 97.12 14 ILE B O 1
ATOM 1781 N N . ILE B 1 15 ? -16.75 -10.352 -11.75 1 98 15 ILE B N 1
ATOM 1782 C CA . ILE B 1 15 ? -16.953 -11.234 -10.617 1 98 15 ILE B CA 1
ATOM 1783 C C . ILE B 1 15 ? -16.922 -12.688 -11.078 1 98 15 ILE B C 1
ATOM 1785 O O . ILE B 1 15 ? -17.109 -12.977 -12.266 1 98 15 ILE B O 1
ATOM 1789 N N . ALA B 1 16 ? -16.641 -13.633 -10.203 1 98.19 16 ALA B N 1
ATOM 1790 C CA . ALA B 1 16 ? -16.75 -15.07 -10.43 1 98.19 16 ALA B CA 1
ATOM 1791 C C . ALA B 1 16 ? -17.922 -15.656 -9.641 1 98.19 16 ALA B C 1
ATOM 1793 O O . ALA B 1 16 ? -18.328 -15.094 -8.633 1 98.19 16 ALA B O 1
ATOM 1794 N N . LYS B 1 17 ? -18.453 -16.766 -10.156 1 98.12 17 LYS B N 1
ATOM 1795 C CA . LYS B 1 17 ? -19.438 -17.562 -9.445 1 98.12 17 LYS B CA 1
ATOM 1796 C C . LYS B 1 17 ? -18.812 -18.859 -8.922 1 98.12 17 LYS B C 1
ATOM 1798 O O . LYS B 1 17 ? -17.828 -19.359 -9.492 1 98.12 17 LYS B O 1
ATOM 1803 N N . GLU B 1 18 ? -19.391 -19.344 -7.879 1 97.25 18 GLU B N 1
ATOM 1804 C CA . GLU B 1 18 ? -18.859 -20.562 -7.262 1 97.25 18 GLU B CA 1
ATOM 1805 C C . GLU B 1 18 ? -18.828 -21.719 -8.25 1 97.25 18 GLU B C 1
ATOM 1807 O O . GLU B 1 18 ? -17.938 -22.562 -8.195 1 97.25 18 GLU B O 1
ATOM 1812 N N . LYS B 1 19 ? -19.688 -21.719 -9.188 1 97.44 19 LYS B N 1
ATOM 1813 C CA . LYS B 1 19 ? -19.828 -22.859 -10.102 1 97.44 19 LYS B CA 1
ATOM 1814 C C . LYS B 1 19 ? -19.016 -22.656 -11.367 1 97.44 19 LYS B C 1
ATOM 1816 O O . LYS B 1 19 ? -18.953 -23.547 -12.227 1 97.44 19 LYS B O 1
ATOM 1821 N N . ASP B 1 20 ? -18.375 -21.516 -11.492 1 97.81 20 ASP B N 1
ATOM 1822 C CA . ASP B 1 20 ? -17.484 -21.297 -12.625 1 97.81 20 ASP B CA 1
ATOM 1823 C C . ASP B 1 20 ? -16.297 -22.25 -12.586 1 97.81 20 ASP B C 1
ATOM 1825 O O . ASP B 1 20 ? -15.812 -22.594 -11.508 1 97.81 20 ASP B O 1
ATOM 1829 N N . THR B 1 21 ? -15.828 -22.656 -13.758 1 97.94 21 THR B N 1
ATOM 1830 C CA . THR B 1 21 ? -14.617 -23.469 -13.828 1 97.94 21 THR B CA 1
ATOM 1831 C C . THR B 1 21 ? -13.375 -22.594 -13.688 1 97.94 21 THR B C 1
ATOM 1833 O O . THR B 1 21 ? -13.422 -21.391 -13.984 1 97.94 21 THR B O 1
ATOM 1836 N N . LEU B 1 22 ? -12.297 -23.188 -13.281 1 98.06 22 LEU B N 1
ATOM 1837 C CA . LEU B 1 22 ? -11.039 -22.453 -13.203 1 98.06 22 LEU B CA 1
ATOM 1838 C C . LEU B 1 22 ? -10.539 -22.078 -14.594 1 98.06 22 LEU B C 1
ATOM 1840 O O . LEU B 1 22 ? -9.875 -21.047 -14.766 1 98.06 22 LEU B O 1
ATOM 1844 N N . LYS B 1 23 ? -10.945 -22.875 -15.57 1 97.5 23 LYS B N 1
ATOM 1845 C CA . LYS B 1 23 ? -10.578 -22.562 -16.938 1 97.5 23 LYS B CA 1
ATOM 1846 C C . LYS B 1 23 ? -11.172 -21.234 -17.391 1 97.5 23 LYS B C 1
ATOM 1848 O O . LYS B 1 23 ? -10.453 -20.359 -17.875 1 97.5 23 LYS B O 1
ATOM 1853 N N . ALA B 1 24 ? -12.422 -21.109 -17.125 1 97.38 24 ALA B N 1
ATOM 1854 C CA . ALA B 1 24 ? -13.086 -19.859 -17.5 1 97.38 24 ALA B CA 1
ATOM 1855 C C . ALA B 1 24 ? -12.555 -18.688 -16.672 1 97.38 24 ALA B C 1
ATOM 1857 O O . ALA B 1 24 ? -12.359 -17.594 -17.188 1 97.38 24 ALA B O 1
ATOM 1858 N N . THR B 1 25 ? -12.305 -18.938 -15.461 1 97.81 25 THR B N 1
ATOM 1859 C CA . THR B 1 25 ? -11.898 -17.906 -14.508 1 97.81 25 THR B CA 1
ATOM 1860 C C . THR B 1 25 ? -10.5 -17.391 -14.836 1 97.81 25 THR B C 1
ATOM 1862 O O . THR B 1 25 ? -10.281 -16.172 -14.906 1 97.81 25 THR B O 1
ATOM 1865 N N . ILE B 1 26 ? -9.57 -18.25 -15.078 1 96.81 26 ILE B N 1
ATOM 1866 C CA . ILE B 1 26 ? -8.195 -17.844 -15.359 1 96.81 26 ILE B CA 1
ATOM 1867 C C . ILE B 1 26 ? -8.141 -17.094 -16.688 1 96.81 26 ILE B C 1
ATOM 1869 O O . ILE B 1 26 ? -7.359 -16.156 -16.859 1 96.81 26 ILE B O 1
ATOM 1873 N N . ASN B 1 27 ? -8.938 -17.516 -17.641 1 96.75 27 ASN B N 1
ATOM 1874 C CA . ASN B 1 27 ? -9.023 -16.812 -18.906 1 96.75 27 ASN B CA 1
ATOM 1875 C C . ASN B 1 27 ? -9.516 -15.383 -18.734 1 96.75 27 ASN B C 1
ATOM 1877 O O . ASN B 1 27 ? -8.992 -14.461 -19.359 1 96.75 27 ASN B O 1
ATOM 1881 N N . GLN B 1 28 ? -10.422 -15.18 -17.859 1 97 28 GLN B N 1
ATOM 1882 C CA . GLN B 1 28 ? -10.945 -13.852 -17.594 1 97 28 GLN B CA 1
ATOM 1883 C C . GLN B 1 28 ? -9.898 -12.977 -16.906 1 97 28 GLN B C 1
ATOM 1885 O O . GLN B 1 28 ? -9.695 -11.82 -17.297 1 97 28 GLN B O 1
ATOM 1890 N N . LEU B 1 29 ? -9.234 -13.516 -15.938 1 96.81 29 LEU B N 1
ATOM 1891 C CA . LEU B 1 29 ? -8.203 -12.789 -15.211 1 96.81 29 LEU B CA 1
ATOM 1892 C C . LEU B 1 29 ? -7.078 -12.359 -16.141 1 96.81 29 LEU B C 1
ATOM 1894 O O . LEU B 1 29 ? -6.586 -11.227 -16.047 1 96.81 29 LEU B O 1
ATOM 1898 N N . GLU B 1 30 ? -6.73 -13.227 -17.062 1 93.88 30 GLU B N 1
ATOM 1899 C CA . GLU B 1 30 ? -5.648 -12.938 -18 1 93.88 30 GLU B CA 1
ATOM 1900 C C . GLU B 1 30 ? -6.09 -11.93 -19.062 1 93.88 30 GLU B C 1
ATOM 1902 O O . GLU B 1 30 ? -5.375 -10.969 -19.344 1 93.88 30 GLU B O 1
ATOM 1907 N N . THR B 1 31 ? -7.254 -12.102 -19.609 1 95.69 31 THR B N 1
ATOM 1908 C CA . THR B 1 31 ? -7.762 -11.25 -20.672 1 95.69 31 THR B CA 1
ATOM 1909 C C . THR B 1 31 ? -8.008 -9.836 -20.172 1 95.69 31 THR B C 1
ATOM 1911 O O . THR B 1 31 ? -7.695 -8.859 -20.859 1 95.69 31 THR B O 1
ATOM 1914 N N . LYS B 1 32 ? -8.531 -9.664 -18.938 1 95.06 32 LYS B N 1
ATOM 1915 C CA . LYS B 1 32 ? -8.852 -8.359 -18.359 1 95.06 32 LYS B CA 1
ATOM 1916 C C . LYS B 1 32 ? -7.656 -7.77 -17.625 1 95.06 32 LYS B C 1
ATOM 1918 O O . LYS B 1 32 ? -7.703 -6.621 -17.172 1 95.06 32 LYS B O 1
ATOM 1923 N N . ASP B 1 33 ? -6.637 -8.547 -17.5 1 93.56 33 ASP B N 1
ATOM 1924 C CA . ASP B 1 33 ? -5.387 -8.156 -16.844 1 93.56 33 ASP B CA 1
ATOM 1925 C C . ASP B 1 33 ? -5.633 -7.699 -15.414 1 93.56 33 ASP B C 1
ATOM 1927 O O . ASP B 1 33 ? -5.211 -6.609 -15.023 1 93.56 33 ASP B O 1
ATOM 1931 N N . ILE B 1 34 ? -6.371 -8.547 -14.672 1 94.12 34 ILE B N 1
ATOM 1932 C CA . ILE B 1 34 ? -6.578 -8.297 -13.25 1 94.12 34 ILE B CA 1
ATOM 1933 C C . ILE B 1 34 ? -5.996 -9.453 -12.438 1 94.12 34 ILE B C 1
ATOM 1935 O O . ILE B 1 34 ? -5.922 -10.586 -12.922 1 94.12 34 ILE B O 1
ATOM 1939 N N . GLU B 1 35 ? -5.629 -9.172 -11.203 1 93.31 35 GLU B N 1
ATOM 1940 C CA . GLU B 1 35 ? -4.945 -10.148 -10.367 1 93.31 35 GLU B CA 1
ATOM 1941 C C . GLU B 1 35 ? -5.945 -11 -9.586 1 93.31 35 GLU B C 1
ATOM 1943 O O . GLU B 1 35 ? -5.672 -12.164 -9.289 1 93.31 35 GLU B O 1
ATOM 1948 N N . ALA B 1 36 ? -7.062 -10.391 -9.234 1 95.81 36 ALA B N 1
ATOM 1949 C CA . ALA B 1 36 ? -8.047 -11.055 -8.398 1 95.81 36 ALA B CA 1
ATOM 1950 C C . ALA B 1 36 ? -9.461 -10.547 -8.688 1 95.81 36 ALA B C 1
ATOM 1952 O O . ALA B 1 36 ? -9.625 -9.469 -9.273 1 95.81 36 ALA B O 1
ATOM 1953 N N . MET B 1 37 ? -10.414 -11.359 -8.32 1 97.5 37 MET B N 1
ATOM 1954 C CA . MET B 1 37 ? -11.812 -10.961 -8.453 1 97.5 37 MET B CA 1
ATOM 1955 C C . MET B 1 37 ? -12.656 -11.547 -7.32 1 97.5 37 MET B C 1
ATOM 1957 O O . MET B 1 37 ? -12.312 -12.586 -6.758 1 97.5 37 MET B O 1
ATOM 1961 N N . PRO B 1 38 ? -13.68 -10.773 -6.953 1 98.38 38 PRO B N 1
ATOM 1962 C CA . PRO B 1 38 ? -14.57 -11.305 -5.918 1 98.38 38 PRO B CA 1
ATOM 1963 C C . PRO B 1 38 ? -15.438 -12.461 -6.418 1 98.38 38 PRO B C 1
ATOM 1965 O O . PRO B 1 38 ? -15.766 -12.523 -7.609 1 98.38 38 PRO B O 1
ATOM 1968 N N . VAL B 1 39 ? -15.719 -13.383 -5.508 1 98.69 39 VAL B N 1
ATOM 1969 C CA . VAL B 1 39 ? -16.703 -14.43 -5.754 1 98.69 39 VAL B CA 1
ATOM 1970 C C . VAL B 1 39 ? -18.062 -14.023 -5.176 1 98.69 39 VAL B C 1
ATOM 1972 O O . VAL B 1 39 ? -18.172 -13.758 -3.977 1 98.69 39 VAL B O 1
ATOM 1975 N N . VAL B 1 40 ? -19.062 -13.945 -6.031 1 98.44 40 VAL B N 1
ATOM 1976 C CA . VAL B 1 40 ? -20.375 -13.453 -5.641 1 98.44 40 VAL B CA 1
ATOM 1977 C C . VAL B 1 40 ? -21.453 -14.453 -6.059 1 98.44 40 VAL B C 1
ATOM 1979 O O . VAL B 1 40 ? -21.422 -14.961 -7.18 1 98.44 40 VAL B O 1
ATOM 1982 N N . GLU B 1 41 ? -22.328 -14.789 -5.129 1 96.94 41 GLU B N 1
ATOM 1983 C CA . GLU B 1 41 ? -23.453 -15.672 -5.387 1 96.94 41 GLU B CA 1
ATOM 1984 C C . GLU B 1 41 ? -24.766 -15.008 -4.973 1 96.94 41 GLU B C 1
ATOM 1986 O O . GLU B 1 41 ? -24.938 -14.625 -3.816 1 96.94 41 GLU B O 1
ATOM 1991 N N . ASN B 1 42 ? -25.672 -14.914 -5.867 1 96.12 42 ASN B N 1
ATOM 1992 C CA . ASN B 1 42 ? -26.984 -14.312 -5.605 1 96.12 42 ASN B CA 1
ATOM 1993 C C . ASN B 1 42 ? -26.844 -12.93 -4.977 1 96.12 42 ASN B C 1
ATOM 1995 O O . ASN B 1 42 ? -27.516 -12.617 -3.99 1 96.12 42 ASN B O 1
ATOM 1999 N N . GLY B 1 43 ? -25.766 -12.148 -5.395 1 96.88 43 GLY B N 1
ATOM 2000 C CA . GLY B 1 43 ? -25.578 -10.773 -4.973 1 96.88 43 GLY B CA 1
ATOM 2001 C C . GLY B 1 43 ? -24.781 -10.648 -3.682 1 96.88 43 GLY B C 1
ATOM 2002 O O . GLY B 1 43 ? -24.516 -9.539 -3.221 1 96.88 43 GLY B O 1
ATOM 2003 N N . ASN B 1 44 ? -24.391 -11.812 -3.154 1 97.75 44 ASN B N 1
ATOM 2004 C CA . ASN B 1 44 ? -23.688 -11.789 -1.876 1 97.75 44 ASN B CA 1
ATOM 2005 C C . ASN B 1 44 ? -22.234 -12.188 -2.031 1 97.75 44 ASN B C 1
ATOM 2007 O O . ASN B 1 44 ? -21.906 -13.094 -2.795 1 97.75 44 ASN B O 1
ATOM 2011 N N . PHE B 1 45 ? -21.422 -11.5 -1.32 1 98.44 45 PHE B N 1
ATOM 2012 C CA . PHE B 1 45 ? -19.984 -11.781 -1.323 1 98.44 45 PHE B CA 1
ATOM 2013 C C . PHE B 1 45 ? -19.703 -13.109 -0.647 1 98.44 45 PHE B C 1
ATOM 2015 O O . PHE B 1 45 ? -20.141 -13.359 0.474 1 98.44 45 PHE B O 1
ATOM 2022 N N . LYS B 1 46 ? -18.875 -13.945 -1.332 1 97.88 46 LYS B N 1
ATOM 2023 C CA . LYS B 1 46 ? -18.594 -15.281 -0.808 1 97.88 46 LYS B CA 1
ATOM 2024 C C . LYS B 1 46 ? -17.094 -15.461 -0.562 1 97.88 46 LYS B C 1
ATOM 2026 O O . LYS B 1 46 ? -16.688 -16.375 0.144 1 97.88 46 LYS B O 1
ATOM 2031 N N . GLY B 1 47 ? -16.281 -14.617 -1.209 1 97.62 47 GLY B N 1
ATOM 2032 C CA . GLY B 1 47 ? -14.844 -14.734 -1.088 1 97.62 47 GLY B CA 1
ATOM 2033 C C . GLY B 1 47 ? -14.094 -14.133 -2.264 1 97.62 47 GLY B C 1
ATOM 2034 O O . GLY B 1 47 ? -14.633 -13.273 -2.971 1 97.62 47 GLY B O 1
ATOM 2035 N N . MET B 1 48 ? -12.828 -14.516 -2.357 1 97.69 48 MET B N 1
ATOM 2036 C CA . MET B 1 48 ? -11.961 -14.016 -3.42 1 97.69 48 MET B CA 1
ATOM 2037 C C . MET B 1 48 ? -11.305 -15.164 -4.176 1 97.69 48 MET B C 1
ATOM 2039 O O . MET B 1 48 ? -11.18 -16.266 -3.643 1 97.69 48 MET B O 1
ATOM 2043 N N . ILE B 1 49 ? -10.945 -14.891 -5.379 1 97.62 49 ILE B N 1
ATOM 2044 C CA . ILE B 1 49 ? -10.094 -15.789 -6.148 1 97.62 49 ILE B CA 1
ATOM 2045 C C . ILE B 1 49 ? -9.078 -14.984 -6.957 1 97.62 49 ILE B C 1
ATOM 2047 O O . ILE B 1 49 ? -9.43 -13.969 -7.562 1 97.62 49 ILE B O 1
ATOM 2051 N N . SER B 1 50 ? -7.832 -15.375 -6.918 1 95.62 50 SER B N 1
ATOM 2052 C CA . SER B 1 50 ? -6.762 -14.68 -7.621 1 95.62 50 SER B CA 1
ATOM 2053 C C . SER B 1 50 ? -6.012 -15.617 -8.562 1 95.62 50 SER B C 1
ATOM 2055 O O . SER B 1 50 ? -6.184 -16.828 -8.5 1 95.62 50 SER B O 1
ATOM 2057 N N . LYS B 1 51 ? -5.25 -15.023 -9.469 1 95.25 51 LYS B N 1
ATOM 2058 C CA . LYS B 1 51 ? -4.355 -15.82 -10.305 1 95.25 51 LYS B CA 1
ATOM 2059 C C . LYS B 1 51 ? -3.428 -16.688 -9.445 1 95.25 51 LYS B C 1
ATOM 2061 O O . LYS B 1 51 ? -3.264 -17.875 -9.711 1 95.25 51 LYS B O 1
ATOM 2066 N N . GLN B 1 52 ? -2.932 -16.094 -8.445 1 93 52 GLN B N 1
ATOM 2067 C CA . GLN B 1 52 ? -2.027 -16.828 -7.566 1 93 52 GLN B CA 1
ATOM 2068 C C . GLN B 1 52 ? -2.729 -18.031 -6.934 1 93 52 GLN B C 1
ATOM 2070 O O . GLN B 1 52 ? -2.137 -19.109 -6.797 1 93 52 GLN B O 1
ATOM 2075 N N . ASP B 1 53 ? -3.918 -17.812 -6.508 1 95 53 ASP B N 1
ATOM 2076 C CA . ASP B 1 53 ? -4.688 -18.906 -5.941 1 95 53 ASP B CA 1
ATOM 2077 C C . ASP B 1 53 ? -4.766 -20.078 -6.918 1 95 53 ASP B C 1
ATOM 2079 O O . ASP B 1 53 ? -4.57 -21.234 -6.527 1 95 53 ASP B O 1
ATOM 2083 N N . ILE B 1 54 ? -5.031 -19.781 -8.117 1 96.5 54 ILE B N 1
ATOM 2084 C CA . ILE B 1 54 ? -5.215 -20.797 -9.148 1 96.5 54 ILE B CA 1
ATOM 2085 C C . ILE B 1 54 ? -3.883 -21.5 -9.438 1 96.5 54 ILE B C 1
ATOM 2087 O O . ILE B 1 54 ? -3.807 -22.719 -9.461 1 96.5 54 ILE B O 1
ATOM 2091 N N . TYR B 1 55 ? -2.852 -20.688 -9.594 1 95.5 55 TYR B N 1
ATOM 2092 C CA . TYR B 1 55 ? -1.533 -21.25 -9.867 1 95.5 55 TYR B CA 1
ATOM 2093 C C . TYR B 1 55 ? -1.07 -22.141 -8.727 1 95.5 55 TYR B C 1
ATOM 2095 O O . TYR B 1 55 ? -0.521 -23.219 -8.953 1 95.5 55 TYR B O 1
ATOM 2103 N N . GLN B 1 56 ? -1.256 -21.703 -7.574 1 94.62 56 GLN B N 1
ATOM 2104 C CA . GLN B 1 56 ? -0.845 -22.469 -6.398 1 94.62 56 GLN B CA 1
ATOM 2105 C C . GLN B 1 56 ? -1.622 -23.766 -6.293 1 94.62 56 GLN B C 1
ATOM 2107 O O . GLN B 1 56 ? -1.045 -24.828 -6 1 94.62 56 GLN B O 1
ATOM 2112 N N . ALA B 1 57 ? -2.887 -23.656 -6.484 1 95.31 57 ALA B N 1
ATOM 2113 C CA . ALA B 1 57 ? -3.709 -24.875 -6.441 1 95.31 57 ALA B CA 1
ATOM 2114 C C . ALA B 1 57 ? -3.256 -25.875 -7.492 1 95.31 57 ALA B C 1
ATOM 2116 O O . ALA B 1 57 ? -3.189 -27.078 -7.219 1 95.31 57 ALA B O 1
ATOM 2117 N N . TYR B 1 58 ? -2.99 -25.406 -8.672 1 95.56 58 TYR B N 1
ATOM 2118 C CA . TYR B 1 58 ? -2.467 -26.281 -9.719 1 95.56 58 TYR B CA 1
ATOM 2119 C C . TYR B 1 58 ? -1.146 -26.906 -9.289 1 95.56 58 TYR B C 1
ATOM 2121 O O . TYR B 1 58 ? -0.957 -28.125 -9.43 1 95.56 58 TYR B O 1
ATOM 2129 N N . PHE B 1 59 ? -0.299 -26.094 -8.766 1 94.38 59 PHE B N 1
ATOM 2130 C CA . PHE B 1 59 ? 1.015 -26.531 -8.297 1 94.38 59 PHE B CA 1
ATOM 2131 C C . PHE B 1 59 ? 0.888 -27.656 -7.289 1 94.38 59 PHE B C 1
ATOM 2133 O O . PHE B 1 59 ? 1.678 -28.609 -7.305 1 94.38 59 PHE B O 1
ATOM 2140 N N . GLN B 1 60 ? -0.125 -27.625 -6.492 1 92.19 60 GLN B N 1
ATOM 2141 C CA . GLN B 1 60 ? -0.307 -28.594 -5.414 1 92.19 60 GLN B CA 1
ATOM 2142 C C . GLN B 1 60 ? -1.085 -29.812 -5.898 1 92.19 60 GLN B C 1
ATOM 2144 O O . GLN B 1 60 ? -1.06 -30.875 -5.258 1 92.19 60 GLN B O 1
ATOM 2149 N N . SER B 1 61 ? -1.809 -29.75 -6.957 1 91.31 61 SER B N 1
ATOM 2150 C CA . SER B 1 61 ? -2.734 -30.781 -7.402 1 91.31 61 SER B CA 1
ATOM 2151 C C . SER B 1 61 ? -1.989 -31.984 -7.98 1 91.31 61 SER B C 1
ATOM 2153 O O . SER B 1 61 ? -2.398 -33.125 -7.785 1 91.31 61 SER B O 1
ATOM 2155 N N . GLY B 1 62 ? -0.97 -31.719 -8.734 1 84.56 62 GLY B N 1
ATOM 2156 C CA . GLY B 1 62 ? -0.253 -32.781 -9.422 1 84.56 62 GLY B CA 1
ATOM 2157 C C . GLY B 1 62 ? -0.982 -33.281 -10.648 1 84.56 62 GLY B C 1
ATOM 2158 O O . GLY B 1 62 ? -0.568 -34.281 -11.258 1 84.56 62 GLY B O 1
ATOM 2159 N N . GLN B 1 63 ? -2.027 -32.719 -11 1 89.12 63 GLN B N 1
ATOM 2160 C CA . GLN B 1 63 ? -2.824 -33.094 -12.156 1 89.12 63 GLN B CA 1
ATOM 2161 C C . GLN B 1 63 ? -2.314 -32.406 -13.43 1 89.12 63 GLN B C 1
ATOM 2163 O O . GLN B 1 63 ? -1.622 -31.406 -13.359 1 89.12 63 GLN B O 1
ATOM 2168 N N . PRO B 1 64 ? -2.713 -33.125 -14.594 1 91.38 64 PRO B N 1
ATOM 2169 C CA . PRO B 1 64 ? -2.492 -32.375 -15.82 1 91.38 64 PRO B CA 1
ATOM 2170 C C . PRO B 1 64 ? -3.285 -31.062 -15.852 1 91.38 64 PRO B C 1
ATOM 2172 O O . PRO B 1 64 ? -4.422 -31.016 -15.375 1 91.38 64 PRO B O 1
ATOM 2175 N N . ARG B 1 65 ? -2.748 -30.078 -16.391 1 93.44 65 ARG B N 1
ATOM 2176 C CA . ARG B 1 65 ? -3.246 -28.719 -16.359 1 93.44 65 ARG B CA 1
ATOM 2177 C C . ARG B 1 65 ? -4.684 -28.641 -16.859 1 93.44 65 ARG B C 1
ATOM 2179 O O . ARG B 1 65 ? -5.555 -28.078 -16.188 1 93.44 65 ARG B O 1
ATOM 2186 N N . ASP B 1 66 ? -4.934 -29.188 -18.062 1 93.44 66 ASP B N 1
ATOM 2187 C CA . ASP B 1 66 ? -6.254 -29.078 -18.688 1 93.44 66 ASP B CA 1
ATOM 2188 C C . ASP B 1 66 ? -7.316 -29.781 -17.844 1 93.44 66 ASP B C 1
ATOM 2190 O O . ASP B 1 66 ? -8.445 -29.312 -17.734 1 93.44 66 ASP B O 1
ATOM 2194 N N . GLU B 1 67 ? -6.969 -30.906 -17.344 1 94.75 67 GLU B N 1
ATOM 2195 C CA . GLU B 1 67 ? -7.891 -31.625 -16.484 1 94.75 67 GLU B CA 1
ATOM 2196 C C . GLU B 1 67 ? -8.18 -30.844 -15.203 1 94.75 67 GLU B C 1
ATOM 2198 O O . GLU B 1 67 ? -9.336 -30.734 -14.797 1 94.75 67 GLU B O 1
ATOM 2203 N N . PHE B 1 68 ? -7.156 -30.312 -14.617 1 95.5 68 PHE B N 1
ATOM 2204 C CA . PHE B 1 68 ? -7.293 -29.531 -13.398 1 95.5 68 PHE B CA 1
ATOM 2205 C C . PHE B 1 68 ? -8.203 -28.328 -13.633 1 95.5 68 PHE B C 1
ATOM 2207 O O . PHE B 1 68 ? -9.148 -28.109 -12.875 1 95.5 68 PHE B O 1
ATOM 2214 N N . LEU B 1 69 ? -7.977 -27.625 -14.711 1 96.19 69 LEU B N 1
ATOM 2215 C CA . LEU B 1 69 ? -8.695 -26.391 -15 1 96.19 69 LEU B CA 1
ATOM 2216 C C . LEU B 1 69 ? -10.156 -26.672 -15.328 1 96.19 69 LEU B C 1
ATOM 2218 O O . LEU B 1 69 ? -11.039 -25.906 -14.961 1 96.19 69 LEU B O 1
ATOM 2222 N N . SER B 1 70 ? -10.43 -27.766 -15.953 1 95.81 70 SER B N 1
ATOM 2223 C CA . SER B 1 70 ? -11.789 -28.047 -16.422 1 95.81 70 SER B CA 1
ATOM 2224 C C . SER B 1 70 ? -12.602 -28.75 -15.336 1 95.81 70 SER B C 1
ATOM 2226 O O . SER B 1 70 ? -13.828 -28.625 -15.297 1 95.81 70 SER B O 1
ATOM 2228 N N . SER B 1 71 ? -11.938 -29.375 -14.422 1 96.25 71 SER B N 1
ATOM 2229 C CA . SER B 1 71 ? -12.656 -30.188 -13.453 1 96.25 71 SER B CA 1
ATOM 2230 C C . SER B 1 71 ? -12.797 -29.453 -12.117 1 96.25 71 SER B C 1
ATOM 2232 O O . SER B 1 71 ? -13.594 -29.859 -11.266 1 96.25 71 SER B O 1
ATOM 2234 N N . THR B 1 72 ? -12.031 -28.484 -11.852 1 97.44 72 THR B N 1
ATOM 2235 C CA . THR B 1 72 ? -12.07 -27.766 -10.586 1 97.44 72 THR B CA 1
ATOM 2236 C C . THR B 1 72 ? -12.93 -26.5 -10.703 1 97.44 72 THR B C 1
ATOM 2238 O O . THR B 1 72 ? -12.836 -25.781 -11.703 1 97.44 72 THR B O 1
ATOM 2241 N N . LEU B 1 73 ? -13.711 -26.281 -9.68 1 97.94 73 LEU B N 1
ATOM 2242 C CA . LEU B 1 73 ? -14.586 -25.109 -9.656 1 97.94 73 LEU B CA 1
ATOM 2243 C C . LEU B 1 73 ? -14.023 -24.016 -8.75 1 97.94 73 LEU B C 1
ATOM 2245 O O . LEU B 1 73 ? -13.227 -24.297 -7.855 1 97.94 73 LEU B O 1
ATOM 2249 N N . VAL B 1 74 ? -14.477 -22.766 -9.008 1 98.25 74 VAL B N 1
ATOM 2250 C CA . VAL B 1 74 ? -14.062 -21.609 -8.211 1 98.25 74 VAL B CA 1
ATOM 2251 C C . VAL B 1 74 ? -14.375 -21.859 -6.738 1 98.25 74 VAL B C 1
ATOM 2253 O O . VAL B 1 74 ? -13.531 -21.609 -5.867 1 98.25 74 VAL B O 1
ATOM 2256 N N . GLY B 1 75 ? -15.523 -22.359 -6.492 1 96.94 75 GLY B N 1
ATOM 2257 C CA . GLY B 1 75 ? -15.945 -22.609 -5.125 1 96.94 75 GLY B CA 1
ATOM 2258 C C . GLY B 1 75 ? -15.047 -23.594 -4.391 1 96.94 75 GLY B C 1
ATOM 2259 O O . GLY B 1 75 ? -15.016 -23.609 -3.158 1 96.94 75 GLY B O 1
ATOM 2260 N N . ASP B 1 76 ? -14.305 -24.453 -5.09 1 96.38 76 ASP B N 1
ATOM 2261 C CA . ASP B 1 76 ? -13.43 -25.469 -4.496 1 96.38 76 ASP B CA 1
ATOM 2262 C C . ASP B 1 76 ? -12.18 -24.828 -3.891 1 96.38 76 ASP B C 1
ATOM 2264 O O . ASP B 1 76 ? -11.57 -25.391 -2.982 1 96.38 76 ASP B O 1
ATOM 2268 N N . ILE B 1 77 ? -11.812 -23.609 -4.434 1 95.06 77 ILE B N 1
ATOM 2269 C CA . ILE B 1 77 ? -10.523 -23.109 -3.977 1 95.06 77 ILE B CA 1
ATOM 2270 C C . ILE B 1 77 ? -10.664 -21.672 -3.496 1 95.06 77 ILE B C 1
ATOM 2272 O O . ILE B 1 77 ? -9.719 -21.094 -2.953 1 95.06 77 ILE B O 1
ATOM 2276 N N . ALA B 1 78 ? -11.805 -21.109 -3.762 1 92.25 78 ALA B N 1
ATOM 2277 C CA . ALA B 1 78 ? -12.016 -19.734 -3.301 1 92.25 78 ALA B CA 1
ATOM 2278 C C . ALA B 1 78 ? -11.734 -19.609 -1.807 1 92.25 78 ALA B C 1
ATOM 2280 O O . ALA B 1 78 ? -12.031 -20.531 -1.033 1 92.25 78 ALA B O 1
ATOM 2281 N N . SER B 1 79 ? -11.125 -18.484 -1.52 1 89.44 79 SER B N 1
ATOM 2282 C CA . SER B 1 79 ? -10.734 -18.219 -0.136 1 89.44 79 SER B CA 1
ATOM 2283 C C . SER B 1 79 ? -10.984 -16.766 0.253 1 89.44 79 SER B C 1
ATOM 2285 O O . SER B 1 79 ? -11.695 -16.047 -0.45 1 89.44 79 SER B O 1
ATOM 2287 N N . HIS B 1 80 ? -10.688 -16.406 1.475 1 90.12 80 HIS B N 1
ATOM 2288 C CA . HIS B 1 80 ? -10.672 -15.031 1.949 1 90.12 80 HIS B CA 1
ATOM 2289 C C . HIS B 1 80 ? -12.086 -14.461 2.051 1 90.12 80 HIS B C 1
ATOM 2291 O O . HIS B 1 80 ? -12.352 -13.344 1.601 1 90.12 80 HIS B O 1
ATOM 2297 N N . GLY B 1 81 ? -12.953 -15.328 2.525 1 92.94 81 GLY B N 1
ATOM 2298 C CA . GLY B 1 81 ? -14.312 -14.867 2.768 1 92.94 81 GLY B CA 1
ATOM 2299 C C . GLY B 1 81 ? -14.391 -13.742 3.785 1 92.94 81 GLY B C 1
ATOM 2300 O O . GLY B 1 81 ? -15.422 -13.078 3.904 1 92.94 81 GLY B O 1
ATOM 2301 N N . ASP B 1 82 ? -13.305 -13.438 4.434 1 93.31 82 ASP B N 1
ATOM 2302 C CA . ASP B 1 82 ? -13.258 -12.422 5.477 1 93.31 82 ASP B CA 1
ATOM 2303 C C . ASP B 1 82 ? -12.68 -11.117 4.938 1 93.31 82 ASP B C 1
ATOM 2305 O O . ASP B 1 82 ? -12.609 -10.117 5.66 1 93.31 82 ASP B O 1
ATOM 2309 N N . LEU B 1 83 ? -12.406 -11.07 3.654 1 95.56 83 LEU B N 1
ATOM 2310 C CA . LEU B 1 83 ? -11.805 -9.875 3.066 1 95.56 83 LEU B CA 1
ATOM 2311 C C . LEU B 1 83 ? -12.875 -8.93 2.545 1 95.56 83 LEU B C 1
ATOM 2313 O O . LEU B 1 83 ? -13.062 -8.797 1.333 1 95.56 83 LEU B O 1
ATOM 2317 N N . TYR B 1 84 ? -13.539 -8.266 3.492 1 96.38 84 TYR B N 1
ATOM 2318 C CA . TYR B 1 84 ? -14.539 -7.266 3.143 1 96.38 84 TYR B CA 1
ATOM 2319 C C . TYR B 1 84 ? -14.602 -6.172 4.203 1 96.38 84 TYR B C 1
ATOM 2321 O O . TYR B 1 84 ? -14.086 -6.336 5.309 1 96.38 84 TYR B O 1
ATOM 2329 N N . ILE B 1 85 ? -15.18 -5.078 3.807 1 95 85 ILE B N 1
ATOM 2330 C CA . ILE B 1 85 ? -15.344 -3.92 4.676 1 95 85 ILE B CA 1
ATOM 2331 C C . ILE B 1 85 ? -16.688 -3.248 4.398 1 95 85 ILE B C 1
ATOM 2333 O O . ILE B 1 85 ? -17.219 -3.334 3.287 1 95 85 ILE B O 1
ATOM 2337 N N . ASP B 1 86 ? -17.156 -2.637 5.449 1 93.62 86 ASP B N 1
ATOM 2338 C CA . ASP B 1 86 ? -18.422 -1.916 5.301 1 93.62 86 ASP B CA 1
ATOM 2339 C C . ASP B 1 86 ? -18.219 -0.599 4.555 1 93.62 86 ASP B C 1
ATOM 2341 O O . ASP B 1 86 ? -17.188 0.058 4.719 1 93.62 86 ASP B O 1
ATOM 2345 N N . GLU B 1 87 ? -19.234 -0.192 3.775 1 88.88 87 GLU B N 1
ATOM 2346 C CA . GLU B 1 87 ? -19.125 1.02 2.967 1 88.88 87 GLU B CA 1
ATOM 2347 C C . GLU B 1 87 ? -18.953 2.256 3.846 1 88.88 87 GLU B C 1
ATOM 2349 O O . GLU B 1 87 ? -18.438 3.275 3.396 1 88.88 87 GLU B O 1
ATOM 2354 N N . GLN B 1 88 ? -19.297 2.203 5.105 1 86.75 88 GLN B N 1
ATOM 2355 C CA . GLN B 1 88 ? -19.266 3.361 5.992 1 86.75 88 GLN B CA 1
ATOM 2356 C C . GLN B 1 88 ? -17.984 3.387 6.809 1 86.75 88 GLN B C 1
ATOM 2358 O O . GLN B 1 88 ? -17.75 4.316 7.582 1 86.75 88 GLN B O 1
ATOM 2363 N N . ALA B 1 89 ? -17.203 2.35 6.605 1 89.06 89 ALA B N 1
ATOM 2364 C CA . ALA B 1 89 ? -15.945 2.305 7.34 1 89.06 89 ALA B CA 1
ATOM 2365 C C . ALA B 1 89 ? -15.023 3.441 6.91 1 89.06 89 ALA B C 1
ATOM 2367 O O . ALA B 1 89 ? -15.141 3.963 5.797 1 89.06 89 ALA B O 1
ATOM 2368 N N . VAL B 1 90 ? -14.172 3.906 7.816 1 88.62 90 VAL B N 1
ATOM 2369 C CA . VAL B 1 90 ? -13.172 4.914 7.473 1 88.62 90 VAL B CA 1
ATOM 2370 C C . VAL B 1 90 ? -12.141 4.309 6.527 1 88.62 90 VAL B C 1
ATOM 2372 O O . VAL B 1 90 ? -11.797 3.133 6.645 1 88.62 90 VAL B O 1
ATOM 2375 N N . PHE B 1 91 ? -11.641 5.117 5.734 1 86.56 91 PHE B N 1
ATOM 2376 C CA . PHE B 1 91 ? -10.727 4.73 4.672 1 86.56 91 PHE B CA 1
ATOM 2377 C C . PHE B 1 91 ? -9.516 3.994 5.234 1 86.56 91 PHE B C 1
ATOM 2379 O O . PHE B 1 91 ? -9.07 2.998 4.664 1 86.56 91 PHE B O 1
ATOM 2386 N N . GLU B 1 92 ? -8.969 4.457 6.328 1 89.31 92 GLU B N 1
ATOM 2387 C CA . GLU B 1 92 ? -7.707 3.955 6.863 1 89.31 92 GLU B CA 1
ATOM 2388 C C . GLU B 1 92 ? -7.84 2.508 7.324 1 89.31 92 GLU B C 1
ATOM 2390 O O . GLU B 1 92 ? -6.84 1.8 7.461 1 89.31 92 GLU B O 1
ATOM 2395 N N . LYS B 1 93 ? -9.07 2.033 7.496 1 88.94 93 LYS B N 1
ATOM 2396 C CA . LYS B 1 93 ? -9.281 0.645 7.898 1 88.94 93 LYS B CA 1
ATOM 2397 C C . LYS B 1 93 ? -8.891 -0.315 6.777 1 88.94 93 LYS B C 1
ATOM 2399 O O . LYS B 1 93 ? -8.625 -1.492 7.027 1 88.94 93 LYS B O 1
ATOM 2404 N N . THR B 1 94 ? -8.828 0.176 5.551 1 91.25 94 THR B N 1
ATOM 2405 C CA . THR B 1 94 ? -8.469 -0.668 4.418 1 91.25 94 THR B CA 1
ATOM 2406 C C . THR B 1 94 ? -6.988 -1.027 4.461 1 91.25 94 THR B C 1
ATOM 2408 O O . THR B 1 94 ? -6.574 -2.049 3.91 1 91.25 94 THR B O 1
ATOM 2411 N N . LEU B 1 95 ? -6.164 -0.206 5.137 1 89.56 95 LEU B N 1
ATOM 2412 C CA . LEU B 1 95 ? -4.707 -0.324 5.109 1 89.56 95 LEU B CA 1
ATOM 2413 C C . LEU B 1 95 ? -4.262 -1.668 5.672 1 89.56 95 LEU B C 1
ATOM 2415 O O . LEU B 1 95 ? -3.408 -2.338 5.086 1 89.56 95 LEU B O 1
ATOM 2419 N N . THR B 1 96 ? -4.863 -2.127 6.637 1 85.19 96 THR B N 1
ATOM 2420 C CA . THR B 1 96 ? -4.465 -3.371 7.285 1 85.19 96 THR B CA 1
ATOM 2421 C C . THR B 1 96 ? -4.715 -4.562 6.363 1 85.19 96 THR B C 1
ATOM 2423 O O . THR B 1 96 ? -3.926 -5.512 6.344 1 85.19 96 THR B O 1
ATOM 2426 N N . THR B 1 97 ? -5.711 -4.469 5.574 1 85.5 97 THR B N 1
ATOM 2427 C CA . THR B 1 97 ? -6.082 -5.574 4.699 1 85.5 97 THR B CA 1
ATOM 2428 C C . THR B 1 97 ? -5.168 -5.633 3.48 1 85.5 97 THR B C 1
ATOM 2430 O O . THR B 1 97 ? -4.863 -6.715 2.977 1 85.5 97 THR B O 1
ATOM 2433 N N . PHE B 1 98 ? -4.672 -4.504 3.02 1 88.94 98 PHE B N 1
ATOM 2434 C CA . PHE B 1 98 ? -3.932 -4.414 1.767 1 88.94 98 PHE B CA 1
ATOM 2435 C C . PHE B 1 98 ? -2.496 -4.887 1.949 1 88.94 98 PHE B C 1
ATOM 2437 O O . PHE B 1 98 ? -1.756 -5.035 0.975 1 88.94 98 PHE B O 1
ATOM 2444 N N . LYS B 1 99 ? -2.193 -5.277 3.131 1 82.25 99 LYS B N 1
ATOM 2445 C CA . LYS B 1 99 ? -0.891 -5.891 3.371 1 82.25 99 LYS B CA 1
ATOM 2446 C C . LYS B 1 99 ? -0.8 -7.266 2.711 1 82.25 99 LYS B C 1
ATOM 2448 O O . LYS B 1 99 ? 0.267 -7.66 2.234 1 82.25 99 LYS B O 1
ATOM 2453 N N . GLY B 1 100 ? -1.92 -7.926 2.525 1 80.94 100 GLY B N 1
ATOM 2454 C CA . GLY B 1 100 ? -1.831 -9.305 2.074 1 80.94 100 GLY B CA 1
ATOM 2455 C C . GLY B 1 100 ? -2.572 -9.555 0.775 1 80.94 100 GLY B C 1
ATOM 2456 O O . GLY B 1 100 ? -2.299 -10.539 0.079 1 80.94 100 GLY B O 1
ATOM 2457 N N . TYR B 1 101 ? -3.463 -8.75 0.431 1 89.31 101 TYR B N 1
ATOM 2458 C CA . TYR B 1 101 ? -4.312 -9.023 -0.723 1 89.31 101 TYR B CA 1
ATOM 2459 C C . TYR B 1 101 ? -4.605 -7.738 -1.495 1 89.31 101 TYR B C 1
ATOM 2461 O O . TYR B 1 101 ? -4.793 -6.676 -0.899 1 89.31 101 TYR B O 1
ATOM 2469 N N . PRO B 1 102 ? -4.789 -7.801 -2.826 1 91.56 102 PRO B N 1
ATOM 2470 C CA . PRO B 1 102 ? -4.789 -6.59 -3.646 1 91.56 102 PRO B CA 1
ATOM 2471 C C . PRO B 1 102 ? -6.152 -5.902 -3.686 1 91.56 102 PRO B C 1
ATOM 2473 O O . PRO B 1 102 ? -6.25 -4.742 -4.094 1 91.56 102 PRO B O 1
ATOM 2476 N N . ILE B 1 103 ? -7.219 -6.594 -3.35 1 95.19 103 ILE B N 1
ATOM 2477 C CA . ILE B 1 103 ? -8.539 -5.977 -3.414 1 95.19 103 ILE B CA 1
ATOM 2478 C C . ILE B 1 103 ? -9.336 -6.332 -2.158 1 95.19 103 ILE B C 1
ATOM 2480 O O . ILE B 1 103 ? -9.055 -7.332 -1.498 1 95.19 103 ILE B O 1
ATOM 2484 N N . LEU B 1 104 ? -10.242 -5.492 -1.839 1 96.44 104 LEU B N 1
ATOM 2485 C CA . LEU B 1 104 ? -11.148 -5.648 -0.704 1 96.44 104 LEU B CA 1
ATOM 2486 C C . LEU B 1 104 ? -12.594 -5.438 -1.13 1 96.44 104 LEU B C 1
ATOM 2488 O O . LEU B 1 104 ? -12.906 -4.465 -1.823 1 96.44 104 LEU B O 1
ATOM 2492 N N . ALA B 1 105 ? -13.422 -6.379 -0.757 1 97.5 105 ALA B N 1
ATOM 2493 C CA . ALA B 1 105 ? -14.836 -6.234 -1.084 1 97.5 105 ALA B CA 1
ATOM 2494 C C . ALA B 1 105 ? -15.508 -5.207 -0.176 1 97.5 105 ALA B C 1
ATOM 2496 O O . ALA B 1 105 ? -15.195 -5.121 1.014 1 97.5 105 ALA B O 1
ATOM 2497 N N . VAL B 1 106 ? -16.328 -4.398 -0.753 1 97.44 106 VAL B N 1
ATOM 2498 C CA . VAL B 1 106 ? -17.219 -3.537 0.012 1 97.44 106 VAL B CA 1
ATOM 2499 C C . VAL B 1 106 ? -18.625 -4.148 0.052 1 97.44 106 VAL B C 1
ATOM 2501 O O . VAL B 1 106 ? -19.203 -4.477 -0.991 1 97.44 106 VAL B O 1
ATOM 2504 N N . VAL B 1 107 ? -19.125 -4.34 1.294 1 97.5 107 VAL B N 1
ATOM 2505 C CA . VAL B 1 107 ? -20.391 -5.055 1.412 1 97.5 107 VAL B CA 1
ATOM 2506 C C . VAL B 1 107 ? -21.375 -4.227 2.232 1 97.5 107 VAL B C 1
ATOM 2508 O O . VAL B 1 107 ? -20.969 -3.381 3.033 1 97.5 107 VAL B O 1
ATOM 2511 N N . GLY B 1 108 ? -22.625 -4.395 1.922 1 95.56 108 GLY B N 1
ATOM 2512 C CA . GLY B 1 108 ? -23.703 -3.873 2.736 1 95.56 108 GLY B CA 1
ATOM 2513 C C . GLY B 1 108 ? -24.234 -4.879 3.746 1 95.56 108 GLY B C 1
ATOM 2514 O O . GLY B 1 108 ? -23.516 -5.812 4.125 1 95.56 108 GLY B O 1
ATOM 2515 N N . PRO B 1 109 ? -25.469 -4.578 4.215 1 93.88 109 PRO B N 1
ATOM 2516 C CA . PRO B 1 109 ? -26.094 -5.531 5.133 1 93.88 109 PRO B CA 1
ATOM 2517 C C . PRO B 1 109 ? -26.172 -6.945 4.559 1 93.88 109 PRO B C 1
ATOM 2519 O O . PRO B 1 109 ? -26.406 -7.117 3.357 1 93.88 109 PRO B O 1
ATOM 2522 N N . GLU B 1 110 ? -25.906 -7.945 5.352 1 92.88 110 GLU B N 1
ATOM 2523 C CA . GLU B 1 110 ? -25.969 -9.359 4.996 1 92.88 110 GLU B CA 1
ATOM 2524 C C . GLU B 1 110 ? -24.969 -9.703 3.902 1 92.88 110 GLU B C 1
ATOM 2526 O O . GLU B 1 110 ? -25.25 -10.508 3.016 1 92.88 110 GLU B O 1
ATOM 2531 N N . LYS B 1 111 ? -23.938 -8.93 3.707 1 95.81 111 LYS B N 1
ATOM 2532 C CA . LYS B 1 111 ? -22.812 -9.141 2.809 1 95.81 111 LYS B CA 1
ATOM 2533 C C . LYS B 1 111 ? -23.219 -8.906 1.354 1 95.81 111 LYS B C 1
ATOM 2535 O O . LYS B 1 111 ? -22.672 -9.531 0.446 1 95.81 111 LYS B O 1
ATOM 2540 N N . GLN B 1 112 ? -24.25 -8.094 1.26 1 98 112 GLN B N 1
ATOM 2541 C CA . GLN B 1 112 ? -24.562 -7.664 -0.1 1 98 112 GLN B CA 1
ATOM 2542 C C . GLN B 1 112 ? -23.328 -7.039 -0.767 1 98 112 GLN B C 1
ATOM 2544 O O . GLN B 1 112 ? -22.734 -6.109 -0.224 1 98 112 GLN B O 1
ATOM 2549 N N . PHE B 1 113 ? -23.016 -7.598 -1.987 1 98.38 113 PHE B N 1
ATOM 2550 C CA . PHE B 1 113 ? -21.828 -7.125 -2.672 1 98.38 113 PHE B CA 1
ATOM 2551 C C . PHE B 1 113 ? -22.062 -5.766 -3.311 1 98.38 113 PHE B C 1
ATOM 2553 O O . PHE B 1 113 ? -22.906 -5.633 -4.207 1 98.38 113 PHE B O 1
ATOM 2560 N N . LEU B 1 114 ? -21.25 -4.711 -2.895 1 98.19 114 LEU B N 1
ATOM 2561 C CA . LEU B 1 114 ? -21.438 -3.35 -3.389 1 98.19 114 LEU B CA 1
ATOM 2562 C C . LEU B 1 114 ? -20.328 -2.963 -4.352 1 98.19 114 LEU B C 1
ATOM 2564 O O . LEU B 1 114 ? -20.469 -2.021 -5.137 1 98.19 114 LEU B O 1
ATOM 2568 N N . GLY B 1 115 ? -19.203 -3.633 -4.281 1 98.19 115 GLY B N 1
ATOM 2569 C CA . GLY B 1 115 ? -18.047 -3.33 -5.113 1 98.19 115 GLY B CA 1
ATOM 2570 C C . GLY B 1 115 ? -16.719 -3.652 -4.438 1 98.19 115 GLY B C 1
ATOM 2571 O O . GLY B 1 115 ? -16.672 -4.484 -3.531 1 98.19 115 GLY B O 1
ATOM 2572 N N . ILE B 1 116 ? -15.672 -3.051 -5.02 1 97.69 116 ILE B N 1
ATOM 2573 C CA . ILE B 1 116 ? -14.359 -3.334 -4.441 1 97.69 116 ILE B CA 1
ATOM 2574 C C . ILE B 1 116 ? -13.578 -2.033 -4.277 1 97.69 116 ILE B C 1
ATOM 2576 O O . ILE B 1 116 ? -13.898 -1.021 -4.902 1 97.69 116 ILE B O 1
ATOM 2580 N N . VAL B 1 117 ? -12.648 -2.021 -3.371 1 95.69 117 VAL B N 1
ATOM 2581 C CA . VAL B 1 117 ? -11.547 -1.065 -3.311 1 95.69 117 VAL B CA 1
ATOM 2582 C C . VAL B 1 117 ? -10.219 -1.782 -3.57 1 95.69 117 VAL B C 1
ATOM 2584 O O . VAL B 1 117 ? -10.039 -2.926 -3.148 1 95.69 117 VAL B O 1
ATOM 2587 N N . THR B 1 118 ? -9.344 -1.148 -4.281 1 93.81 118 THR B N 1
ATOM 2588 C CA . THR B 1 118 ? -8.102 -1.817 -4.672 1 93.81 118 THR B CA 1
ATOM 2589 C C . THR B 1 118 ? -6.902 -1.169 -3.992 1 93.81 118 THR B C 1
ATOM 2591 O O . THR B 1 118 ? -6.938 0.015 -3.65 1 93.81 118 THR B O 1
ATOM 2594 N N . ARG B 1 119 ? -5.93 -1.957 -3.771 1 92.44 119 ARG B N 1
ATOM 2595 C CA . ARG B 1 119 ? -4.668 -1.436 -3.256 1 92.44 119 ARG B CA 1
ATOM 2596 C C . ARG B 1 119 ? -4.117 -0.341 -4.164 1 92.44 119 ARG B C 1
ATOM 2598 O O . ARG B 1 119 ? -3.52 0.627 -3.686 1 92.44 119 ARG B O 1
ATOM 2605 N N . PHE B 1 120 ? -4.352 -0.494 -5.453 1 90 120 PHE B N 1
ATOM 2606 C CA . PHE B 1 120 ? -3.92 0.505 -6.422 1 90 120 PHE B CA 1
ATOM 2607 C C . PHE B 1 120 ? -4.535 1.863 -6.109 1 90 120 PHE B C 1
ATOM 2609 O O . PHE B 1 120 ? -3.828 2.869 -6.031 1 90 120 PHE B O 1
ATOM 2616 N N . ASP B 1 121 ? -5.785 1.865 -5.91 1 88.44 121 ASP B N 1
ATOM 2617 C CA . ASP B 1 121 ? -6.5 3.105 -5.625 1 88.44 121 ASP B CA 1
ATOM 2618 C C . ASP B 1 121 ? -6.062 3.693 -4.285 1 88.44 121 ASP B C 1
ATOM 2620 O O . ASP B 1 121 ? -5.977 4.914 -4.133 1 88.44 121 ASP B O 1
ATOM 2624 N N . MET B 1 122 ? -5.867 2.869 -3.336 1 89 122 MET B N 1
ATOM 2625 C CA . MET B 1 122 ? -5.395 3.318 -2.029 1 89 122 MET B CA 1
ATOM 2626 C C . MET B 1 122 ? -4.039 4 -2.146 1 89 122 MET B C 1
ATOM 2628 O O . MET B 1 122 ? -3.832 5.082 -1.592 1 89 122 MET B O 1
ATOM 2632 N N . ILE B 1 123 ? -3.109 3.389 -2.859 1 90.31 123 ILE B N 1
ATOM 2633 C CA . ILE B 1 123 ? -1.775 3.951 -3.033 1 90.31 123 ILE B CA 1
ATOM 2634 C C . ILE B 1 123 ? -1.869 5.285 -3.773 1 90.31 123 ILE B C 1
ATOM 2636 O O . ILE B 1 123 ? -1.134 6.227 -3.467 1 90.31 123 ILE B O 1
ATOM 2640 N N . GLU B 1 124 ? -2.811 5.387 -4.703 1 87.56 124 GLU B N 1
ATOM 2641 C CA . GLU B 1 124 ? -3.027 6.652 -5.398 1 87.56 124 GLU B CA 1
ATOM 2642 C C . GLU B 1 124 ? -3.426 7.758 -4.422 1 87.56 124 GLU B C 1
ATOM 2644 O O . GLU B 1 124 ? -2.988 8.898 -4.559 1 87.56 124 GLU B O 1
ATOM 2649 N N . GLN B 1 125 ? -4.273 7.418 -3.504 1 84.19 125 GLN B N 1
ATOM 2650 C CA . GLN B 1 125 ? -4.664 8.383 -2.484 1 84.19 125 GLN B CA 1
ATOM 2651 C C . GLN B 1 125 ? -3.457 8.836 -1.663 1 84.19 125 GLN B C 1
ATOM 2653 O O . GLN B 1 125 ? -3.34 10.008 -1.313 1 84.19 125 GLN B O 1
ATOM 2658 N N . PHE B 1 126 ? -2.582 7.953 -1.452 1 85.62 126 PHE B N 1
ATOM 2659 C CA . PHE B 1 126 ? -1.396 8.281 -0.67 1 85.62 126 PHE B CA 1
ATOM 2660 C C . PHE B 1 126 ? -0.448 9.164 -1.469 1 85.62 126 PHE B C 1
ATOM 2662 O O . PHE B 1 126 ? 0.224 10.031 -0.904 1 85.62 126 PHE B O 1
ATOM 2669 N N . GLU B 1 127 ? -0.379 8.891 -2.734 1 88.25 127 GLU B N 1
ATOM 2670 C CA . GLU B 1 127 ? 0.396 9.789 -3.58 1 88.25 127 GLU B CA 1
ATOM 2671 C C . GLU B 1 127 ? -0.106 11.227 -3.461 1 88.25 127 GLU B C 1
ATOM 2673 O O . GLU B 1 127 ? 0.69 12.172 -3.445 1 88.25 127 GLU B O 1
ATOM 2678 N N . SER B 1 128 ? -1.363 11.312 -3.34 1 83.81 128 SER B N 1
ATOM 2679 C CA . SER B 1 128 ? -1.978 12.625 -3.189 1 83.81 128 SER B CA 1
ATOM 2680 C C . SER B 1 128 ? -1.65 13.242 -1.832 1 83.81 128 SER B C 1
ATOM 2682 O O . SER B 1 128 ? -1.409 14.445 -1.729 1 83.81 128 SER B O 1
ATOM 2684 N N . VAL B 1 129 ? -1.637 12.438 -0.803 1 86 129 VAL B N 1
ATOM 2685 C CA . VAL B 1 129 ? -1.311 12.875 0.55 1 86 129 VAL B CA 1
ATOM 2686 C C . VAL B 1 129 ? 0.075 13.516 0.566 1 86 129 VAL B C 1
ATOM 2688 O O . VAL B 1 129 ? 0.29 14.531 1.24 1 86 129 VAL B O 1
ATOM 2691 N N . PHE B 1 130 ? 0.932 13.062 -0.247 1 87.94 130 PHE B N 1
ATOM 2692 C CA . PHE B 1 130 ? 2.293 13.586 -0.273 1 87.94 130 PHE B CA 1
ATOM 2693 C C . PHE B 1 130 ? 2.457 14.609 -1.39 1 87.94 130 PHE B C 1
ATOM 2695 O O . PHE B 1 130 ? 3.562 15.094 -1.637 1 87.94 130 PHE B O 1
ATOM 2702 N N . GLY B 1 131 ? 1.43 14.898 -2.109 1 87.69 131 GLY B N 1
ATOM 2703 C CA . GLY B 1 131 ? 1.457 15.906 -3.156 1 87.69 131 GLY B CA 1
ATOM 2704 C C . GLY B 1 131 ? 2.307 15.508 -4.348 1 87.69 131 GLY B C 1
ATOM 2705 O O . GLY B 1 131 ? 2.959 16.359 -4.961 1 87.69 131 GLY B O 1
ATOM 2706 N N . MET B 1 132 ? 2.334 14.297 -4.633 1 89.06 132 MET B N 1
ATOM 2707 C CA . MET B 1 132 ? 3.238 13.805 -5.672 1 89.06 132 MET B CA 1
ATOM 2708 C C . MET B 1 132 ? 2.783 14.266 -7.051 1 89.06 132 MET B C 1
ATOM 2710 O O . MET B 1 132 ? 3.564 14.258 -8 1 89.06 132 MET B O 1
ATOM 2714 N N . LYS B 1 133 ? 1.618 14.695 -7.188 1 85.5 133 LYS B N 1
ATOM 2715 C CA . LYS B 1 133 ? 1.079 15.055 -8.492 1 85.5 133 LYS B CA 1
ATOM 2716 C C . LYS B 1 133 ? 1.377 16.516 -8.828 1 85.5 133 LYS B C 1
ATOM 2718 O O . LYS B 1 133 ? 1.077 16.984 -9.93 1 85.5 133 LYS B O 1
ATOM 2723 N N . LYS B 1 134 ? 1.886 17.234 -7.938 1 87.75 134 LYS B N 1
ATOM 2724 C CA . LYS B 1 134 ? 2.246 18.641 -8.148 1 87.75 134 LYS B CA 1
ATOM 2725 C C . LYS B 1 134 ? 3.732 18.875 -7.887 1 87.75 134 LYS B C 1
ATOM 2727 O O . LYS B 1 134 ? 4.27 18.406 -6.883 1 87.75 134 LYS B O 1
ATOM 2732 N N . PRO B 1 135 ? 4.316 19.609 -8.805 1 91.81 135 PRO B N 1
ATOM 2733 C CA . PRO B 1 135 ? 5.711 19.953 -8.531 1 91.81 135 PRO B CA 1
ATOM 2734 C C . PRO B 1 135 ? 5.855 20.938 -7.375 1 91.81 135 PRO B C 1
ATOM 2736 O O . PRO B 1 135 ? 4.969 21.766 -7.148 1 91.81 135 PRO B O 1
ATOM 2739 N N . GLY B 1 136 ? 6.926 20.797 -6.617 1 93.56 136 GLY B N 1
ATOM 2740 C CA . GLY B 1 136 ? 7.199 21.703 -5.523 1 93.56 136 GLY B CA 1
ATOM 2741 C C . GLY B 1 136 ? 8.445 21.344 -4.734 1 93.56 136 GLY B C 1
ATOM 2742 O O . GLY B 1 136 ? 9.328 20.656 -5.25 1 93.56 136 GLY B O 1
ATOM 2743 N N . VAL B 1 137 ? 8.531 21.984 -3.637 1 94.69 137 VAL B N 1
ATOM 2744 C CA . VAL B 1 137 ? 9.648 21.75 -2.738 1 94.69 137 VAL B CA 1
ATOM 2745 C C . VAL B 1 137 ? 9.172 20.953 -1.52 1 94.69 137 VAL B C 1
ATOM 2747 O O . VAL B 1 137 ? 8.25 21.375 -0.821 1 94.69 137 VAL B O 1
ATOM 2750 N N . ARG B 1 138 ? 9.773 19.828 -1.382 1 93.25 138 ARG B N 1
ATOM 2751 C CA . ARG B 1 138 ? 9.492 18.938 -0.266 1 93.25 138 ARG B CA 1
ATOM 2752 C C . ARG B 1 138 ? 10.438 19.203 0.902 1 93.25 138 ARG B C 1
ATOM 2754 O O . ARG B 1 138 ? 11.656 19.172 0.738 1 93.25 138 ARG B O 1
ATOM 2761 N N . ILE B 1 139 ? 9.891 19.438 2.1 1 92.94 139 ILE B N 1
ATOM 2762 C CA . ILE B 1 139 ? 10.68 19.688 3.301 1 92.94 139 ILE B CA 1
ATOM 2763 C C . ILE B 1 139 ? 10.297 18.672 4.387 1 92.94 139 ILE B C 1
ATOM 2765 O O . ILE B 1 139 ? 9.133 18.594 4.781 1 92.94 139 ILE B O 1
ATOM 2769 N N . ALA B 1 140 ? 11.25 17.906 4.77 1 90.94 140 ALA B N 1
ATOM 2770 C CA . ALA B 1 140 ? 11.07 17 5.895 1 90.94 140 ALA B CA 1
ATOM 2771 C C . ALA B 1 140 ? 11.719 17.547 7.16 1 90.94 140 ALA B C 1
ATOM 2773 O O . ALA B 1 140 ? 12.875 17.984 7.133 1 90.94 140 ALA B O 1
ATOM 2774 N N . PHE B 1 141 ? 10.969 17.547 8.281 1 89.31 141 PHE B N 1
ATOM 2775 C CA . PHE B 1 141 ? 11.523 18.062 9.523 1 89.31 141 PHE B CA 1
ATOM 2776 C C . PHE B 1 141 ? 10.852 17.422 10.727 1 89.31 141 PHE B C 1
ATOM 2778 O O . PHE B 1 141 ? 9.844 16.734 10.586 1 89.31 141 PHE B O 1
ATOM 2785 N N . THR B 1 142 ? 11.531 17.484 11.867 1 85.69 142 THR B N 1
ATOM 2786 C CA . THR B 1 142 ? 11.023 16.922 13.109 1 85.69 142 THR B CA 1
ATOM 2787 C C . THR B 1 142 ? 10.672 18.016 14.109 1 85.69 142 THR B C 1
ATOM 2789 O O . THR B 1 142 ? 11.219 19.125 14.039 1 85.69 142 THR B O 1
ATOM 2792 N N . SER B 1 143 ? 9.594 17.703 14.852 1 79.31 143 SER B N 1
ATOM 2793 C CA . SER B 1 143 ? 9.211 18.594 15.938 1 79.31 143 SER B CA 1
ATOM 2794 C C . SER B 1 143 ? 9.18 17.875 17.281 1 79.31 143 SER B C 1
ATOM 2796 O O . SER B 1 143 ? 8.781 16.703 17.344 1 79.31 143 SER B O 1
ATOM 2798 N N . GLU B 1 144 ? 9.859 18.344 18.281 1 71.88 144 GLU B N 1
ATOM 2799 C CA . GLU B 1 144 ? 9.711 17.797 19.625 1 71.88 144 GLU B CA 1
ATOM 2800 C C . GLU B 1 144 ? 8.281 17.953 20.125 1 71.88 144 GLU B C 1
ATOM 2802 O O . GLU B 1 144 ? 7.574 18.875 19.734 1 71.88 144 GLU B O 1
ATOM 2807 N N . GLU B 1 145 ? 7.777 16.812 20.719 1 58.97 145 GLU B N 1
ATOM 2808 C CA . GLU B 1 145 ? 6.402 16.734 21.203 1 58.97 145 GLU B CA 1
ATOM 2809 C C . GLU B 1 145 ? 6.09 17.891 22.156 1 58.97 145 GLU B C 1
ATOM 2811 O O . GLU B 1 145 ? 6.617 17.953 23.266 1 58.97 145 GLU B O 1
ATOM 2816 N N . SER B 1 146 ? 5.773 19.094 21.562 1 57.62 146 SER B N 1
ATOM 2817 C CA . SER B 1 146 ? 5.25 20.125 22.453 1 57.62 146 SER B CA 1
ATOM 2818 C C . SER B 1 146 ? 3.9 20.641 21.969 1 57.62 146 SER B C 1
ATOM 2820 O O . SER B 1 146 ? 3.549 20.469 20.797 1 57.62 146 SER B O 1
ATOM 2822 N N . THR B 1 147 ? 3.053 20.938 22.938 1 58.56 147 THR B N 1
ATOM 2823 C CA . THR B 1 147 ? 1.79 21.625 22.688 1 58.56 147 THR B CA 1
ATOM 2824 C C . THR B 1 147 ? 1.991 22.781 21.719 1 58.56 147 THR B C 1
ATOM 2826 O O . THR B 1 147 ? 2.936 23.562 21.859 1 58.56 147 THR B O 1
ATOM 2829 N N . GLY B 1 148 ? 1.22 22.844 20.578 1 66.62 148 GLY B N 1
ATOM 2830 C CA . GLY B 1 148 ? 1.135 24.016 19.734 1 66.62 148 GLY B CA 1
ATOM 2831 C C . GLY B 1 148 ? 2.043 23.953 18.516 1 66.62 148 GLY B C 1
ATOM 2832 O O . GLY B 1 148 ? 2.262 24.969 17.844 1 66.62 148 GLY B O 1
ATOM 2833 N N . ARG B 1 149 ? 2.545 22.859 18.234 1 74.88 149 ARG B N 1
ATOM 2834 C CA . ARG B 1 149 ? 3.521 22.766 17.156 1 74.88 149 ARG B CA 1
ATOM 2835 C C . ARG B 1 149 ? 2.865 23 15.797 1 74.88 149 ARG B C 1
ATOM 2837 O O . ARG B 1 149 ? 3.436 23.656 14.93 1 74.88 149 ARG B O 1
ATOM 2844 N N . LEU B 1 150 ? 1.715 22.562 15.641 1 79.69 150 LEU B N 1
ATOM 2845 C CA . LEU B 1 150 ? 1.033 22.781 14.367 1 79.69 150 LEU B CA 1
ATOM 2846 C C . LEU B 1 150 ? 0.755 24.266 14.164 1 79.69 150 LEU B C 1
ATOM 2848 O O . LEU B 1 150 ? 0.875 24.781 13.047 1 79.69 150 LEU B O 1
ATOM 2852 N N . SER B 1 151 ? 0.415 24.922 15.297 1 83 151 SER B N 1
ATOM 2853 C CA . SER B 1 151 ? 0.151 26.359 15.203 1 83 151 SER B CA 1
ATOM 2854 C C . SER B 1 151 ? 1.406 27.125 14.805 1 83 151 SER B C 1
ATOM 2856 O O . SER B 1 151 ? 1.346 28.031 13.969 1 83 151 SER B O 1
ATOM 2858 N N . ARG B 1 152 ? 2.502 26.781 15.414 1 85.06 152 ARG B N 1
ATOM 2859 C CA . ARG B 1 152 ? 3.77 27.422 15.078 1 85.06 152 ARG B CA 1
ATOM 2860 C C . ARG B 1 152 ? 4.129 27.188 13.609 1 85.06 152 ARG B C 1
ATOM 2862 O O . ARG B 1 152 ? 4.562 28.109 12.922 1 85.06 152 ARG B O 1
ATOM 2869 N N . LEU B 1 153 ? 3.971 26 13.148 1 87.81 153 LEU B N 1
ATOM 2870 C CA . LEU B 1 153 ? 4.242 25.656 11.75 1 87.81 153 LEU B CA 1
ATOM 2871 C C . LEU B 1 153 ? 3.369 26.5 10.812 1 87.81 153 LEU B C 1
ATOM 2873 O O . LEU B 1 153 ? 3.867 27.062 9.844 1 87.81 153 LEU B O 1
ATOM 2877 N N . ALA B 1 154 ? 2.164 26.578 11.164 1 87.44 154 ALA B N 1
ATOM 2878 C CA . ALA B 1 154 ? 1.232 27.328 10.328 1 87.44 154 ALA B CA 1
ATOM 2879 C C . ALA B 1 154 ? 1.623 28.812 10.258 1 87.44 154 ALA B C 1
ATOM 2881 O O . ALA B 1 154 ? 1.533 29.438 9.203 1 87.44 154 ALA B O 1
ATOM 2882 N N . ASP B 1 155 ? 2.041 29.297 11.383 1 87.44 155 ASP B N 1
ATOM 2883 C CA . ASP B 1 155 ? 2.475 30.688 11.445 1 87.44 155 ASP B CA 1
ATOM 2884 C C . ASP B 1 155 ? 3.682 30.922 10.539 1 87.44 155 ASP B C 1
ATOM 2886 O O . ASP B 1 155 ? 3.748 31.938 9.836 1 87.44 155 ASP B O 1
ATOM 2890 N N . ILE B 1 156 ? 4.543 30.047 10.602 1 89.69 156 ILE B N 1
ATOM 2891 C CA . ILE B 1 156 ? 5.754 30.156 9.797 1 89.69 156 ILE B CA 1
ATOM 2892 C C . ILE B 1 156 ? 5.391 30.141 8.312 1 89.69 156 ILE B C 1
ATOM 2894 O O . ILE B 1 156 ? 5.902 30.938 7.535 1 89.69 156 ILE B O 1
ATOM 2898 N N . ILE B 1 157 ? 4.555 29.234 7.941 1 88.56 157 ILE B N 1
ATOM 2899 C CA . ILE B 1 157 ? 4.121 29.109 6.551 1 88.56 157 ILE B CA 1
ATOM 2900 C C . ILE B 1 157 ? 3.461 30.406 6.09 1 88.56 157 ILE B C 1
ATOM 2902 O O . ILE B 1 157 ? 3.75 30.906 5.004 1 88.56 157 ILE B O 1
ATOM 2906 N N . LYS B 1 158 ? 2.623 30.938 6.941 1 86.19 158 LYS B N 1
ATOM 2907 C CA . LYS B 1 158 ? 1.905 32.188 6.645 1 86.19 158 LYS B CA 1
ATOM 2908 C C . LYS B 1 158 ? 2.867 33.344 6.508 1 86.19 158 LYS B C 1
ATOM 2910 O O . LYS B 1 158 ? 2.771 34.125 5.559 1 86.19 158 LYS B O 1
ATOM 2915 N N . GLN B 1 159 ? 3.744 33.469 7.398 1 87.19 159 GLN B N 1
ATOM 2916 C CA . GLN B 1 159 ? 4.699 34.562 7.422 1 87.19 159 GLN B CA 1
ATOM 2917 C C . GLN B 1 159 ? 5.594 34.531 6.188 1 87.19 159 GLN B C 1
ATOM 2919 O O . GLN B 1 159 ? 6.055 35.594 5.73 1 87.19 159 GLN B O 1
ATOM 2924 N N . ASN B 1 160 ? 5.73 33.375 5.684 1 88.25 160 ASN B N 1
ATOM 2925 C CA . ASN B 1 160 ? 6.613 33.25 4.527 1 88.25 160 ASN B CA 1
ATOM 2926 C C . ASN B 1 160 ? 5.828 33.188 3.221 1 88.25 160 ASN B C 1
ATOM 2928 O O . ASN B 1 160 ? 6.402 33 2.148 1 88.25 160 ASN B O 1
ATOM 2932 N N . HIS B 1 161 ? 4.523 33.344 3.275 1 85.31 161 HIS B N 1
ATOM 2933 C CA . HIS B 1 161 ? 3.613 33.344 2.137 1 85.31 161 HIS B CA 1
ATOM 2934 C C . HIS B 1 161 ? 3.816 32.125 1.266 1 85.31 161 HIS B C 1
ATOM 2936 O O . HIS B 1 161 ? 3.869 32.219 0.038 1 85.31 161 HIS B O 1
ATOM 2942 N N . ALA B 1 162 ? 4.09 31.031 1.973 1 86 162 ALA B N 1
ATOM 2943 C CA . ALA B 1 162 ? 4.27 29.781 1.224 1 86 162 ALA B CA 1
ATOM 2944 C C . ALA B 1 162 ? 2.926 29.156 0.861 1 86 162 ALA B C 1
ATOM 2946 O O . ALA B 1 162 ? 1.995 29.156 1.671 1 86 162 ALA B O 1
ATOM 2947 N N . ASN B 1 163 ? 2.791 28.75 -0.39 1 85.12 163 ASN B N 1
ATOM 2948 C CA . ASN B 1 163 ? 1.614 28 -0.825 1 85.12 163 ASN B CA 1
ATOM 2949 C C . ASN B 1 163 ? 1.774 26.5 -0.569 1 85.12 163 ASN B C 1
ATOM 2951 O O . ASN B 1 163 ? 2.516 25.828 -1.28 1 85.12 163 ASN B O 1
ATOM 2955 N N . VAL B 1 164 ? 1.015 26.031 0.366 1 87.62 164 VAL B N 1
ATOM 2956 C CA . VAL B 1 164 ? 1.167 24.656 0.811 1 87.62 164 VAL B CA 1
ATOM 2957 C C . VAL B 1 164 ? 0.476 23.719 -0.175 1 87.62 164 VAL B C 1
ATOM 2959 O O . VAL B 1 164 ? -0.688 23.922 -0.526 1 87.62 164 VAL B O 1
ATOM 2962 N N . ILE B 1 165 ? 1.174 22.703 -0.635 1 87.19 165 ILE B N 1
ATOM 2963 C CA . ILE B 1 165 ? 0.63 21.656 -1.487 1 87.19 165 ILE B CA 1
ATOM 2964 C C . ILE B 1 165 ? 0.127 20.5 -0.624 1 87.19 165 ILE B C 1
ATOM 2966 O O . ILE B 1 165 ? -0.973 19.984 -0.843 1 87.19 165 ILE B O 1
ATOM 2970 N N . SER B 1 166 ? 0.896 20.109 0.371 1 88.25 166 SER B N 1
ATOM 2971 C CA . SER B 1 166 ? 0.536 19 1.256 1 88.25 166 SER B CA 1
ATOM 2972 C C . SER B 1 166 ? 1.261 19.109 2.594 1 88.25 166 SER B C 1
ATOM 2974 O O . SER B 1 166 ? 2.348 19.688 2.672 1 88.25 166 SER B O 1
ATOM 2976 N N . VAL B 1 167 ? 0.622 18.625 3.615 1 88.69 167 VAL B N 1
ATOM 2977 C CA . VAL B 1 167 ? 1.235 18.484 4.93 1 88.69 167 VAL B CA 1
ATOM 2978 C C . VAL B 1 167 ? 0.84 17.141 5.547 1 88.69 167 VAL B C 1
ATOM 2980 O O . VAL B 1 167 ? -0.341 16.781 5.57 1 88.69 167 VAL B O 1
ATOM 2983 N N . THR B 1 168 ? 1.781 16.422 5.953 1 88.12 168 THR B N 1
ATOM 2984 C CA . THR B 1 168 ? 1.542 15.125 6.574 1 88.12 168 THR B CA 1
ATOM 2985 C C . THR B 1 168 ? 2.385 14.969 7.836 1 88.12 168 THR B C 1
ATOM 2987 O O . THR B 1 168 ? 3.574 15.297 7.84 1 88.12 168 THR B O 1
ATOM 2990 N N . THR B 1 169 ? 1.68 14.531 8.891 1 82.62 169 THR B N 1
ATOM 2991 C CA . THR B 1 169 ? 2.393 14.242 10.125 1 82.62 169 THR B CA 1
ATOM 2992 C C . THR B 1 169 ? 2.449 12.742 10.383 1 82.62 169 THR B C 1
ATOM 2994 O O . THR B 1 169 ? 1.5 12.016 10.078 1 82.62 169 THR B O 1
ATOM 2997 N N . PHE B 1 170 ? 3.289 12.195 10.852 1 71.62 170 PHE B N 1
ATOM 2998 C CA . PHE B 1 170 ? 3.32 10.781 11.203 1 71.62 170 PHE B CA 1
ATOM 2999 C C . PHE B 1 170 ? 4.289 10.531 12.359 1 71.62 170 PHE B C 1
ATOM 3001 O O . PHE B 1 170 ? 5.184 11.344 12.609 1 71.62 170 PHE B O 1
ATOM 3008 N N . ASP B 1 171 ? 3.693 9.492 13.312 1 59.81 171 ASP B N 1
ATOM 3009 C CA . ASP B 1 171 ? 4.324 9.18 14.586 1 59.81 171 ASP B CA 1
ATOM 3010 C C . ASP B 1 171 ? 5.73 8.617 14.383 1 59.81 171 ASP B C 1
ATOM 3012 O O . ASP B 1 171 ? 5.984 7.902 13.414 1 59.81 171 ASP B O 1
ATOM 3016 N N . GLU B 1 172 ? 6.719 9.352 14.695 1 52.47 172 GLU B N 1
ATOM 3017 C CA . GLU B 1 172 ? 7.941 8.562 14.852 1 52.47 172 GLU B CA 1
ATOM 3018 C C . GLU B 1 172 ? 7.805 7.543 15.977 1 52.47 172 GLU B C 1
ATOM 3020 O O . GLU B 1 172 ? 7.141 7.805 16.984 1 52.47 172 GLU B O 1
ATOM 3025 N N . THR B 1 173 ? 7.934 6.164 15.641 1 48.06 173 THR B N 1
ATOM 3026 C CA . THR B 1 173 ? 7.973 5.191 16.719 1 48.06 173 THR B CA 1
ATOM 3027 C C . THR B 1 173 ? 8.336 5.863 18.047 1 48.06 173 THR B C 1
ATOM 3029 O O . THR B 1 173 ? 7.461 6.332 18.766 1 48.06 173 THR B O 1
ATOM 3032 N N . ASP B 1 174 ? 9.445 5.383 18.625 1 45.75 174 ASP B N 1
ATOM 3033 C CA . ASP B 1 174 ? 9.883 5.559 20.016 1 45.75 174 ASP B CA 1
ATOM 3034 C C . ASP B 1 174 ? 10.062 7.039 20.344 1 45.75 174 ASP B C 1
ATOM 3036 O O . ASP B 1 174 ? 10.359 7.395 21.484 1 45.75 174 ASP B O 1
ATOM 3040 N N . LYS B 1 175 ? 10.75 7.707 19.5 1 51.09 175 LYS B N 1
ATOM 3041 C CA . LYS B 1 175 ? 11.398 8.867 20.109 1 51.09 175 LYS B CA 1
ATOM 3042 C C . LYS B 1 175 ? 10.461 10.07 20.125 1 51.09 175 LYS B C 1
ATOM 3044 O O . LYS B 1 175 ? 9.43 10.078 19.438 1 51.09 175 LYS B O 1
ATOM 3049 N N . LEU B 1 176 ? 10.672 11.031 21.062 1 48.88 176 LEU B N 1
ATOM 3050 C CA . LEU B 1 176 ? 10.195 12.336 21.516 1 48.88 176 LEU B CA 1
ATOM 3051 C C . LEU B 1 176 ? 10.023 13.289 20.328 1 48.88 176 LEU B C 1
ATOM 3053 O O . LEU B 1 176 ? 9.844 14.5 20.531 1 48.88 176 LEU B O 1
ATOM 3057 N N . ALA B 1 177 ? 10.047 12.602 18.984 1 58.25 177 ALA B N 1
ATOM 3058 C CA . ALA B 1 177 ? 9.914 13.594 17.922 1 58.25 177 ALA B CA 1
ATOM 3059 C C . ALA B 1 177 ? 8.953 13.117 16.828 1 58.25 177 ALA B C 1
ATOM 3061 O O . ALA B 1 177 ? 8.875 11.922 16.547 1 58.25 177 ALA B O 1
ATOM 3062 N N . ARG B 1 178 ? 7.953 13.953 16.5 1 75.56 178 ARG B N 1
ATOM 3063 C CA . ARG B 1 178 ? 7.082 13.75 15.344 1 75.56 178 ARG B CA 1
ATOM 3064 C C . ARG B 1 178 ? 7.758 14.203 14.055 1 75.56 178 ARG B C 1
ATOM 3066 O O . ARG B 1 178 ? 8.516 15.18 14.062 1 75.56 178 ARG B O 1
ATOM 3073 N N . ARG B 1 179 ? 7.562 13.492 13.07 1 83.5 179 ARG B N 1
ATOM 3074 C CA . ARG B 1 179 ? 8.07 13.875 11.758 1 83.5 179 ARG B CA 1
ATOM 3075 C C . ARG B 1 179 ? 6.973 14.508 10.914 1 83.5 17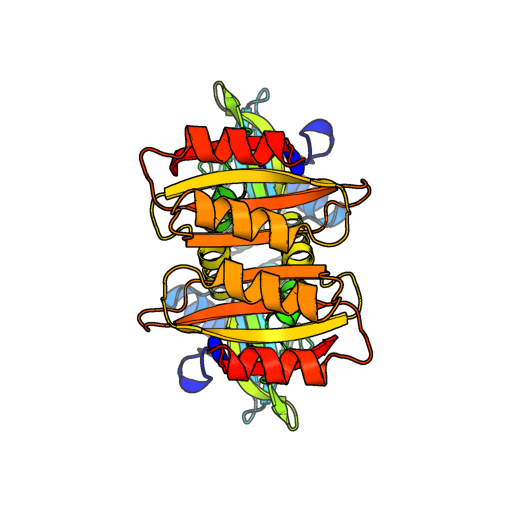9 ARG B C 1
ATOM 3077 O O . ARG B 1 179 ? 5.828 14.047 10.922 1 83.5 179 ARG B O 1
ATOM 3084 N N . ILE B 1 180 ? 7.398 15.539 10.234 1 88.25 180 ILE B N 1
ATOM 3085 C CA . ILE B 1 180 ? 6.461 16.25 9.375 1 88.25 180 ILE B CA 1
ATOM 3086 C C . ILE B 1 180 ? 7.043 16.375 7.969 1 88.25 180 ILE B C 1
ATOM 3088 O O . ILE B 1 180 ? 8.227 16.656 7.801 1 88.25 180 ILE B O 1
ATOM 3092 N N . VAL B 1 181 ? 6.262 16.062 6.984 1 90.19 181 VAL B N 1
ATOM 3093 C CA . VAL B 1 181 ? 6.617 16.312 5.59 1 90.19 181 VAL B CA 1
ATOM 3094 C C . VAL B 1 181 ? 5.711 17.406 5.012 1 90.19 181 VAL B C 1
ATOM 3096 O O . VAL B 1 181 ? 4.488 17.25 4.992 1 90.19 181 VAL B O 1
ATOM 3099 N N . LEU B 1 182 ? 6.355 18.484 4.625 1 90.62 182 LEU B N 1
ATOM 3100 C CA . LEU B 1 182 ? 5.684 19.625 4.027 1 90.62 182 LEU B CA 1
ATOM 3101 C C . LEU B 1 182 ? 6.113 19.812 2.574 1 90.62 182 LEU B C 1
ATOM 3103 O O . LEU B 1 182 ? 7.305 19.75 2.262 1 90.62 182 LEU B O 1
ATOM 3107 N N . LYS B 1 183 ? 5.137 19.922 1.688 1 91.31 183 LYS B N 1
ATOM 3108 C CA . LYS B 1 183 ? 5.441 20.297 0.312 1 91.31 183 LYS B CA 1
ATOM 3109 C C . LYS B 1 183 ? 4.824 21.656 -0.04 1 91.31 183 LYS B C 1
ATOM 3111 O O . LYS B 1 183 ? 3.637 21.875 0.207 1 91.31 183 LYS B O 1
ATOM 3116 N N . VAL B 1 184 ? 5.664 22.531 -0.583 1 91.19 184 VAL B N 1
ATOM 3117 C CA . VAL B 1 184 ? 5.203 23.859 -0.937 1 91.19 184 VAL B CA 1
ATOM 3118 C C . VAL B 1 184 ? 5.551 24.156 -2.395 1 91.19 184 VAL B C 1
ATOM 3120 O O . VAL B 1 184 ? 6.457 23.547 -2.961 1 91.19 184 VAL B O 1
ATOM 3123 N N . GLU B 1 185 ? 4.742 25.016 -2.918 1 91.25 185 GLU B N 1
ATOM 3124 C CA . GLU B 1 185 ? 5.086 25.484 -4.258 1 91.25 185 GLU B CA 1
ATOM 3125 C C . GLU B 1 185 ? 6.441 26.172 -4.27 1 91.25 185 GLU B C 1
ATOM 3127 O O . GLU B 1 185 ? 6.785 26.891 -3.326 1 91.25 185 GLU B O 1
ATOM 3132 N N . LYS B 1 186 ? 7.145 25.922 -5.348 1 90.88 186 LYS B N 1
ATOM 3133 C CA . LYS B 1 186 ? 8.461 26.547 -5.461 1 90.88 186 LYS B CA 1
ATOM 3134 C C . LYS B 1 186 ? 8.344 28.078 -5.445 1 90.88 186 LYS B C 1
ATOM 3136 O O . LYS B 1 186 ? 7.496 28.641 -6.133 1 90.88 186 LY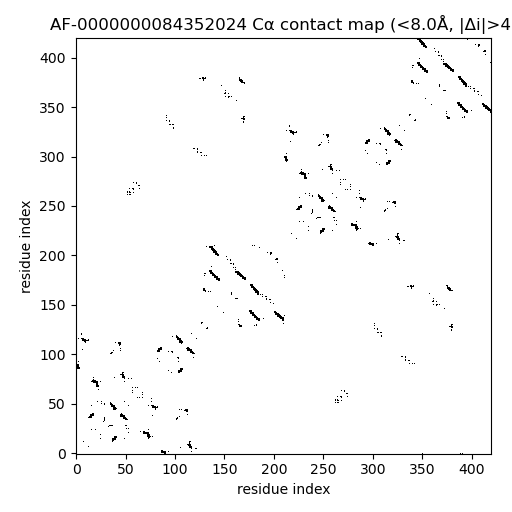S B O 1
ATOM 3141 N N . ASN B 1 187 ? 9.055 28.641 -4.473 1 85.75 187 ASN B N 1
ATOM 3142 C CA . ASN B 1 187 ? 9.164 30.094 -4.422 1 85.75 187 ASN B CA 1
ATOM 3143 C C . ASN B 1 187 ? 10.531 30.531 -3.908 1 85.75 187 ASN B C 1
ATOM 3145 O O . ASN B 1 187 ? 11.359 29.703 -3.545 1 85.75 187 ASN B O 1
ATOM 3149 N N . ASP B 1 188 ? 10.828 31.797 -3.998 1 81.19 188 ASP B N 1
ATOM 3150 C CA . ASP B 1 188 ? 12.148 32.344 -3.684 1 81.19 188 ASP B CA 1
ATOM 3151 C C . ASP B 1 188 ? 12.391 32.344 -2.176 1 81.19 188 ASP B C 1
ATOM 3153 O O . ASP B 1 188 ? 13.484 32.688 -1.721 1 81.19 188 ASP B O 1
ATOM 3157 N N . ASN B 1 189 ? 11.492 31.891 -1.453 1 88.25 189 ASN B N 1
ATOM 3158 C CA . ASN B 1 189 ? 11.586 32.031 -0.005 1 88.25 189 ASN B CA 1
ATOM 3159 C C . ASN B 1 189 ? 11.836 30.703 0.688 1 88.25 189 ASN B C 1
ATOM 3161 O O . ASN B 1 189 ? 11.672 30.594 1.904 1 88.25 189 ASN B O 1
ATOM 3165 N N . ILE B 1 190 ? 12.258 29.766 -0.029 1 89.62 190 ILE B N 1
ATOM 3166 C CA . ILE B 1 190 ? 12.383 28.422 0.55 1 89.62 190 ILE B CA 1
ATOM 3167 C C . ILE B 1 190 ? 13.484 28.422 1.606 1 89.62 190 ILE B C 1
ATOM 3169 O O . ILE B 1 190 ? 13.336 27.812 2.666 1 89.62 190 ILE B O 1
ATOM 3173 N N . ASP B 1 191 ? 14.57 29.031 1.314 1 91.31 191 ASP B N 1
ATOM 3174 C CA . ASP B 1 191 ? 15.672 29.109 2.273 1 91.31 191 ASP B CA 1
ATOM 3175 C C . ASP B 1 191 ? 15.234 29.828 3.551 1 91.31 191 ASP B C 1
ATOM 3177 O O . ASP B 1 191 ? 15.594 29.406 4.652 1 91.31 191 ASP B O 1
ATOM 3181 N N . LYS B 1 192 ? 14.531 30.844 3.336 1 93.38 192 LYS B N 1
ATOM 3182 C CA . LYS B 1 192 ? 14.008 31.594 4.48 1 93.38 192 LYS B CA 1
ATOM 3183 C C . LYS B 1 192 ? 13.062 30.719 5.305 1 93.38 192 LYS B C 1
ATOM 3185 O O . LYS B 1 192 ? 13.117 30.719 6.535 1 93.38 192 LYS B O 1
ATOM 3190 N N . LEU B 1 193 ? 12.234 30.031 4.602 1 92.88 193 LEU B N 1
ATOM 3191 C CA . LEU B 1 193 ? 11.305 29.125 5.27 1 92.88 193 LEU B CA 1
ATOM 3192 C C . LEU B 1 193 ? 12.062 28.094 6.105 1 92.88 193 LEU B C 1
ATOM 3194 O O . LEU B 1 193 ? 11.742 27.891 7.277 1 92.88 193 LEU B O 1
ATOM 3198 N N . SER B 1 194 ? 13.047 27.484 5.523 1 93.38 194 SER B N 1
ATOM 3199 C CA . SER B 1 194 ? 13.836 26.484 6.211 1 93.38 194 SER B CA 1
ATOM 3200 C C . SER B 1 194 ? 14.516 27.062 7.449 1 93.38 194 SER B C 1
ATOM 3202 O O . SER B 1 194 ? 14.539 26.422 8.508 1 93.38 194 SER B O 1
ATOM 3204 N N . SER B 1 195 ? 15.086 28.219 7.328 1 94 195 SER B N 1
ATOM 3205 C CA . SER B 1 195 ? 15.766 28.875 8.438 1 94 195 SER B CA 1
ATOM 3206 C C . SER B 1 195 ? 14.789 29.203 9.562 1 94 195 SER B C 1
ATOM 3208 O O . SER B 1 195 ? 15.109 29.016 10.742 1 94 195 SER B O 1
ATOM 3210 N N . LYS B 1 196 ? 13.656 29.688 9.211 1 93.5 196 LYS B N 1
ATOM 3211 C CA . LYS B 1 196 ? 12.641 30.016 10.211 1 93.5 196 LYS B CA 1
ATOM 3212 C C . LYS B 1 196 ? 12.172 28.766 10.953 1 93.5 196 LYS B C 1
ATOM 3214 O O . LYS B 1 196 ? 11.922 28.797 12.156 1 93.5 196 LYS B O 1
ATOM 3219 N N . LEU B 1 197 ? 12.008 27.672 10.211 1 92.06 197 LEU B N 1
ATOM 3220 C CA . LEU B 1 197 ? 11.656 26.406 10.852 1 92.06 197 LEU B CA 1
ATOM 3221 C C . LEU B 1 197 ? 12.688 26.016 11.906 1 92.06 197 LEU B C 1
ATOM 3223 O O . LEU B 1 197 ? 12.328 25.688 13.031 1 92.06 197 LEU B O 1
ATOM 3227 N N . GLU B 1 198 ? 13.914 26.141 11.57 1 92.44 198 GLU B N 1
ATOM 3228 C CA . GLU B 1 198 ? 14.992 25.766 12.477 1 92.44 198 GLU B CA 1
ATOM 3229 C C . GLU B 1 198 ? 15.023 26.688 13.695 1 92.44 198 GLU B C 1
ATOM 3231 O O . GLU B 1 198 ? 15.234 26.234 14.82 1 92.44 198 GLU B O 1
ATOM 3236 N N . LYS B 1 199 ? 14.766 27.922 13.492 1 90.75 199 LYS B N 1
ATOM 3237 C CA . LYS B 1 199 ? 14.781 28.906 14.57 1 90.75 199 LYS B CA 1
ATOM 3238 C C . LYS B 1 199 ? 13.586 28.719 15.5 1 90.75 199 LYS B C 1
ATOM 3240 O O . LYS B 1 199 ? 13.609 29.156 16.656 1 90.75 199 LYS B O 1
ATOM 3245 N N . SER B 1 200 ? 12.594 28.109 15 1 87.75 200 SER B N 1
ATOM 3246 C CA . SER B 1 200 ? 11.367 27.969 15.766 1 87.75 200 SER B CA 1
ATOM 3247 C C . SER B 1 200 ? 11.297 26.609 16.453 1 87.75 200 SER B C 1
ATOM 3249 O O . SER B 1 200 ? 10.227 26.156 16.859 1 87.75 200 SER B O 1
ATOM 3251 N N . GLY B 1 201 ? 12.359 25.797 16.453 1 85.06 201 GLY B N 1
ATOM 3252 C CA . GLY B 1 201 ? 12.438 24.562 17.234 1 85.06 201 GLY B CA 1
ATOM 3253 C C . GLY B 1 201 ? 12.25 23.312 16.391 1 85.06 201 GLY B C 1
ATOM 3254 O O . GLY B 1 201 ? 12.172 22.203 16.922 1 85.06 201 GLY B O 1
ATOM 3255 N N . PHE B 1 202 ? 12.172 23.516 15.102 1 88.44 202 PHE B N 1
ATOM 3256 C CA . PHE B 1 202 ? 12.117 22.359 14.211 1 88.44 202 PHE B CA 1
ATOM 3257 C C . PHE B 1 202 ? 13.508 21.984 13.719 1 88.44 202 PHE B C 1
ATOM 3259 O O . PHE B 1 202 ? 14.398 22.844 13.664 1 88.44 202 PHE B O 1
ATOM 3266 N N . ARG B 1 203 ? 13.711 20.734 13.531 1 89.44 203 ARG B N 1
ATOM 3267 C CA . ARG B 1 203 ? 14.938 20.266 12.898 1 89.44 203 ARG B CA 1
ATOM 3268 C C . ARG B 1 203 ? 14.672 19.812 11.461 1 89.44 203 ARG B C 1
ATOM 3270 O O . ARG B 1 203 ? 13.992 18.812 11.227 1 89.44 203 ARG B O 1
ATOM 3277 N N . VAL B 1 204 ? 15.227 20.547 10.547 1 91.5 204 VAL B N 1
ATOM 3278 C CA . VAL B 1 204 ? 15.047 20.203 9.141 1 91.5 204 VAL B CA 1
ATOM 3279 C C . VAL B 1 204 ? 15.93 19.016 8.773 1 91.5 204 VAL B C 1
ATOM 3281 O O . VAL B 1 204 ? 17.141 19.031 9.016 1 91.5 204 VAL B O 1
ATOM 3284 N N . LEU B 1 205 ? 15.367 18.031 8.227 1 88.38 205 LEU B N 1
ATOM 3285 C CA . LEU B 1 205 ? 16.078 16.797 7.898 1 88.38 205 LEU B CA 1
ATOM 3286 C C . LEU B 1 205 ? 16.484 16.781 6.43 1 88.38 205 LEU B C 1
ATOM 3288 O O . LEU B 1 205 ? 17.562 16.312 6.09 1 88.38 205 LEU B O 1
ATOM 3292 N N . ASP B 1 206 ? 15.609 17.297 5.59 1 90.19 206 ASP B N 1
ATOM 3293 C CA . ASP B 1 206 ? 15.852 17.219 4.152 1 90.19 206 ASP B CA 1
ATOM 3294 C C . ASP B 1 206 ? 14.992 18.219 3.393 1 90.19 206 ASP B C 1
ATOM 3296 O O . ASP B 1 206 ? 13.859 18.516 3.795 1 90.19 206 ASP B O 1
ATOM 3300 N N . ILE B 1 207 ? 15.586 18.812 2.385 1 92.62 207 ILE B N 1
ATOM 3301 C CA . ILE B 1 207 ? 14.883 19.672 1.448 1 92.62 207 ILE B CA 1
ATOM 3302 C C . ILE B 1 207 ? 15.172 19.234 0.015 1 92.62 207 ILE B C 1
ATOM 3304 O O . ILE B 1 207 ? 16.344 19.125 -0.382 1 92.62 207 ILE B O 1
ATOM 3308 N N . LYS B 1 208 ? 14.078 18.922 -0.708 1 92.38 208 LYS B N 1
ATOM 3309 C CA . LYS B 1 208 ? 14.258 18.453 -2.08 1 92.38 208 LYS B CA 1
ATOM 3310 C C . LYS B 1 208 ? 13.188 19.031 -3.002 1 92.38 208 LYS B C 1
ATOM 3312 O O . LYS B 1 208 ? 12.008 19.062 -2.65 1 92.38 208 LYS B O 1
ATOM 3317 N N . GLU B 1 209 ? 13.703 19.531 -4.16 1 92.31 209 GLU B N 1
ATOM 3318 C CA . GLU B 1 209 ? 12.742 19.859 -5.207 1 92.31 209 GLU B CA 1
ATOM 3319 C C . GLU B 1 209 ? 12.273 18.609 -5.938 1 92.31 209 GLU B C 1
ATOM 3321 O O . GLU B 1 209 ? 13.086 17.797 -6.387 1 92.31 209 GLU B O 1
ATOM 3326 N N . VAL B 1 210 ? 10.969 18.422 -5.945 1 87.5 210 VAL B N 1
ATOM 3327 C CA . VAL B 1 210 ? 10.438 17.203 -6.527 1 87.5 210 VAL B CA 1
ATOM 3328 C C . VAL B 1 210 ? 9.266 17.531 -7.453 1 87.5 210 VAL B C 1
ATOM 3330 O O . VAL B 1 210 ? 8.586 18.531 -7.262 1 87.5 210 VAL B O 1
#

Radius of gyration: 24.05 Å; Cα contacts (8 Å, |Δi|>4): 835; chains: 2; bounding box: 55×68×47 Å

Organism: NCBI:txid482461

Nearest PDB structures (foldseek):
  6zza-assembly1_A-2  TM=8.327E-01  e=3.293E-10  Streptococcus agalactiae
  6zz9-assembly1_B  TM=8.176E-01  e=2.111E-09  Streptococcus agalactiae
  7lzg-assembly1_A  TM=8.819E-01  e=1.047E-08  Streptococcus pneumoniae TIGR4
  7lzg-assembly1_B  TM=8.564E-01  e=1.269E-08  Streptococcus pneumoniae TIGR4
  6xnv-assembly1_A  TM=8.687E-01  e=9.860E-08  Listeria monocytogenes

Solvent-accessible surface area (backbone atoms only — not comparable to full-atom values): 22147 Å² total; per-residue (Å²): 100,45,38,56,79,61,50,42,46,42,91,76,52,69,70,42,42,50,81,37,35,39,47,62,49,52,51,49,32,59,74,70,69,46,63,62,34,46,24,41,55,96,59,22,58,63,23,31,46,33,56,56,56,52,28,47,50,51,68,70,63,75,55,60,66,70,59,47,26,67,71,35,36,36,57,78,67,48,39,59,64,77,52,57,42,52,52,83,37,55,41,74,68,52,51,74,54,48,62,80,40,63,63,34,35,27,24,50,80,92,37,28,54,48,24,35,37,41,43,56,59,52,45,51,52,50,40,29,29,66,27,67,88,49,72,24,34,38,36,23,31,35,36,61,81,50,92,58,54,61,36,53,51,21,48,52,38,57,76,57,70,56,50,74,66,18,40,36,28,30,65,41,69,96,56,70,37,35,38,36,44,37,27,26,49,77,59,96,47,53,68,57,48,54,53,50,41,43,74,72,64,30,48,75,74,46,78,44,81,82,103,46,39,58,77,62,49,42,46,42,91,77,51,67,68,41,40,51,82,36,34,38,47,61,48,52,51,48,32,60,76,69,68,46,63,62,33,46,26,41,55,97,58,22,60,61,22,32,46,34,57,58,55,51,28,47,50,50,68,70,62,76,56,60,65,70,60,46,26,66,70,37,37,37,56,78,66,48,41,60,64,76,50,58,42,52,53,82,37,56,40,74,68,50,51,72,55,47,62,79,40,64,61,34,36,26,24,51,79,92,36,29,52,47,24,35,37,39,43,55,59,52,46,51,53,50,40,30,28,65,28,67,88,48,75,25,33,36,37,23,30,32,35,61,82,49,93,58,53,61,35,53,51,21,48,53,38,55,77,59,69,56,51,74,64,20,40,35,27,31,66,38,81,87,56,72,37,37,39,35,44,37,26,25,48,77,59,94,46,54,68,56,47,54,52,50,41,43,74,71,63,29,48,75,73,47,78,44,81,82

pLDDT: mean 89.43, std 10.01, range [45.75, 98.69]

Sequence (420 aa):
MFVKSILKPSYQCIIAKEKDTLKATINQLETKDIEAMPVVENGNFKGMISKQDIYQAYFQSGQPRDEFLSSTLVGDIASHGDLYIDEQAVFEKTLTTFKGYPILAVVGPEKQFLGIVTRFDMIEQFESVFGMKKPGVRIAFTSEESTGRLSRLADIIKQNHANVISVTTFDETDKLARRIVLKVEKNDNIDKLSSKLEKSGFRVLDIKEVMFVKSILKPSYQCIIAKEKDTLKATINQLETKDIEAMPVVENGNFKGMISKQDIYQAYFQSGQPRDEFLSSTLVGDIASHGDLYIDEQAVFEKTLTTFKGYPILAVVGPEKQFLGIVTRFDMIEQFESVFGMKKPGVRIAFTSEESTGRLSRLADIIKQNHANVISVTTFDETDKLARRIVLKVEKNDNIDKLSSKLEKSGFRVLDIKEV